Protein AF-A0A0R3WTC8-F1 (afdb_monomer_lite)

Foldseek 3Di:
DVVLLVVLVVCLVVLHADADADEAPDDDPLLVNLSRCQAAVYYYHYYNDCPFPQNVVVVVLQQDADPVRFGQKWFFKKKAKDKDQQKAWQAKFFRWHDPLDDDSRFDPHHAHHGNHRMTTHGMAGPFFDMDIDMDGNDPLVCLQVCLVVFHKMKMKIWMWTQGSVRDIDIDIDMDIDTRHNCVVPVVVVLVPAQLLSVLLNLLSRLLSCVVVDPLVVSLVVLVVVVVVCQVVAWDADPPDPVRTDHPPNCRCNVVLSVQSNVACSRPVPPHDSNRNSNLSNLSSGGDSVLVSCLSPKWKWKAALVLDIDTDHPDPVSQAQRIWIWICNQQKTWIDHHVVRLVCLVVVVCPPSVVSVVVVLVVVVVLPEDSVVVVVVVNVRFRFIFGHDPRHRYDTDRPPPD

Structure (mmCIF, N/CA/C/O backbone):
data_AF-A0A0R3WTC8-F1
#
_entry.id   AF-A0A0R3WTC8-F1
#
loop_
_atom_site.group_PDB
_atom_site.id
_atom_site.type_symbol
_atom_site.label_atom_id
_atom_site.label_alt_id
_atom_site.label_comp_id
_atom_site.label_asym_id
_atom_site.label_entity_id
_atom_site.label_seq_id
_atom_site.pdbx_PDB_ins_code
_atom_site.Cartn_x
_atom_site.Cartn_y
_atom_site.Cartn_z
_atom_site.occupancy
_atom_site.B_iso_or_equiv
_atom_site.auth_seq_id
_atom_site.auth_comp_id
_atom_site.auth_asym_id
_atom_site.auth_atom_id
_atom_site.pdbx_PDB_model_num
ATOM 1 N N . LEU A 1 1 ? -19.852 0.538 -13.402 1.00 83.19 1 LEU A N 1
ATOM 2 C CA . LEU A 1 1 ? -19.563 0.724 -11.956 1.00 83.19 1 LEU A CA 1
ATOM 3 C C . LEU A 1 1 ? -20.650 0.124 -11.053 1.00 83.19 1 LEU A C 1
ATOM 5 O O . LEU A 1 1 ? -20.381 -0.914 -10.466 1.00 83.19 1 LEU A O 1
ATOM 9 N N . GLN A 1 2 ? -21.876 0.669 -11.008 1.00 93.69 2 GLN A N 1
ATOM 10 C CA . GLN A 1 2 ? -22.944 0.213 -10.085 1.00 93.69 2 GLN A CA 1
ATOM 11 C C . GLN A 1 2 ? -23.234 -1.302 -10.114 1.00 93.69 2 GLN A C 1
ATOM 13 O O . GLN A 1 2 ? -23.441 -1.914 -9.070 1.00 93.69 2 GLN A O 1
ATOM 18 N N . HIS A 1 3 ? -23.219 -1.927 -11.297 1.00 97.44 3 HIS A N 1
ATOM 19 C CA . HIS A 1 3 ? -23.458 -3.368 -11.434 1.00 97.44 3 HIS A CA 1
ATOM 20 C C . HIS A 1 3 ? -22.439 -4.218 -10.653 1.00 97.44 3 HIS A C 1
ATOM 22 O O . HIS A 1 3 ? -22.823 -5.037 -9.818 1.00 97.44 3 HIS A O 1
ATOM 28 N N . TYR A 1 4 ? -21.141 -4.004 -10.893 1.00 97.94 4 TYR A N 1
ATOM 29 C CA . TYR A 1 4 ? -20.075 -4.777 -10.252 1.00 97.94 4 TYR A CA 1
ATOM 30 C C . TYR A 1 4 ? -19.918 -4.448 -8.771 1.00 97.94 4 TYR A C 1
ATOM 32 O O . TYR A 1 4 ? -19.619 -5.343 -7.988 1.00 97.94 4 TYR A O 1
ATOM 40 N N . GLU A 1 5 ? -20.190 -3.211 -8.360 1.00 96.81 5 GLU A N 1
ATOM 41 C CA . GLU A 1 5 ? -20.262 -2.855 -6.942 1.00 96.81 5 GLU A CA 1
ATOM 42 C C . GLU A 1 5 ? -21.405 -3.603 -6.232 1.00 96.81 5 GLU A C 1
ATOM 44 O O . GLU A 1 5 ? -21.213 -4.152 -5.146 1.00 96.81 5 GLU A O 1
ATOM 49 N N . GLY A 1 6 ? -22.580 -3.724 -6.860 1.00 98.25 6 GLY A N 1
ATOM 50 C CA . GLY A 1 6 ? -23.684 -4.537 -6.340 1.00 98.25 6 GLY A CA 1
ATOM 51 C C . GLY A 1 6 ? -23.327 -6.025 -6.218 1.00 98.25 6 GLY A C 1
ATOM 52 O O . GLY A 1 6 ? -23.651 -6.665 -5.214 1.00 98.25 6 GLY A O 1
ATOM 53 N N . LEU A 1 7 ? -22.614 -6.581 -7.204 1.00 98.19 7 LEU A N 1
ATOM 54 C CA . LEU A 1 7 ? -22.093 -7.953 -7.137 1.00 98.19 7 LEU A CA 1
ATOM 55 C C . LEU A 1 7 ? -21.037 -8.122 -6.039 1.00 98.19 7 LEU A C 1
ATOM 57 O O . LEU A 1 7 ? -21.096 -9.102 -5.298 1.00 98.19 7 LEU A O 1
ATOM 61 N N . ALA A 1 8 ? -20.123 -7.162 -5.894 1.00 97.94 8 ALA A N 1
ATOM 62 C CA . ALA A 1 8 ? -19.095 -7.166 -4.859 1.00 97.94 8 ALA A CA 1
ATOM 63 C C . ALA A 1 8 ? -19.711 -7.154 -3.459 1.00 97.94 8 ALA A C 1
ATOM 65 O O . ALA A 1 8 ? -19.336 -7.965 -2.619 1.00 97.94 8 ALA A O 1
ATOM 66 N N . ASN A 1 9 ? -20.720 -6.306 -3.229 1.00 97.69 9 ASN A N 1
ATOM 67 C CA . ASN A 1 9 ? -21.485 -6.281 -1.981 1.00 97.69 9 ASN A CA 1
ATOM 68 C C . ASN A 1 9 ? -22.126 -7.643 -1.681 1.00 97.69 9 ASN A C 1
ATOM 70 O O . ASN A 1 9 ? -21.996 -8.156 -0.570 1.00 97.69 9 ASN A O 1
ATOM 74 N N . ARG A 1 10 ? -22.776 -8.265 -2.673 1.00 98.06 10 ARG A N 1
ATOM 75 C CA . ARG A 1 10 ? -23.385 -9.597 -2.521 1.00 98.06 10 ARG A CA 1
ATOM 76 C C . ARG A 1 10 ? -22.349 -10.672 -2.209 1.00 98.06 10 ARG A C 1
ATOM 78 O O . ARG A 1 10 ? -22.571 -11.478 -1.309 1.00 98.06 10 ARG A O 1
ATOM 85 N N . ALA A 1 11 ? -21.237 -10.712 -2.941 1.00 98.12 11 ALA A N 1
ATOM 86 C CA . ALA A 1 11 ? -20.156 -11.657 -2.676 1.00 98.12 11 ALA A CA 1
ATOM 87 C C . ALA A 1 11 ? -19.596 -11.443 -1.267 1.00 98.12 11 ALA A C 1
ATOM 89 O O . ALA A 1 11 ? -19.440 -12.401 -0.509 1.00 98.12 11 ALA A O 1
ATOM 90 N N . ALA A 1 12 ? -19.396 -10.179 -0.882 1.00 97.38 12 ALA A N 1
ATOM 91 C CA . ALA A 1 12 ? -18.791 -9.849 0.387 1.00 97.38 12 ALA A CA 1
ATOM 92 C C . ALA A 1 12 ? -19.675 -10.161 1.597 1.00 97.38 12 ALA A C 1
ATOM 94 O O . ALA A 1 12 ? -19.186 -10.657 2.610 1.00 97.38 12 ALA A O 1
ATOM 95 N N . GLN A 1 13 ? -20.982 -9.930 1.483 1.00 96.25 13 GLN A N 1
ATOM 96 C CA . GLN A 1 13 ? -21.961 -10.302 2.506 1.00 96.25 13 GLN A CA 1
ATOM 97 C C . GLN A 1 13 ? -22.067 -11.819 2.695 1.00 96.25 13 GLN A C 1
ATOM 99 O O . GLN A 1 13 ? -22.284 -12.271 3.816 1.00 96.25 13 GLN A O 1
ATOM 104 N N . ASN A 1 14 ? -21.872 -12.593 1.624 1.00 96.56 14 ASN A N 1
ATOM 105 C CA . ASN A 1 14 ? -21.911 -14.057 1.655 1.00 96.56 14 ASN A CA 1
ATOM 106 C C . ASN A 1 14 ? -20.557 -14.703 2.005 1.00 96.56 14 ASN A C 1
ATOM 108 O O . ASN A 1 14 ? -20.450 -15.925 2.009 1.00 96.56 14 ASN A O 1
ATOM 112 N N . GLY A 1 15 ? -19.516 -13.912 2.295 1.00 95.50 15 GLY A N 1
ATOM 113 C CA . GLY A 1 15 ? -18.187 -14.433 2.634 1.00 95.50 15 GLY A CA 1
ATOM 114 C C . GLY A 1 15 ? -17.455 -15.089 1.458 1.00 95.50 15 GLY A C 1
ATOM 115 O O . GLY A 1 15 ? -16.557 -15.899 1.674 1.00 95.50 15 GLY A O 1
ATOM 116 N N . HIS A 1 16 ? -17.834 -14.763 0.220 1.00 97.88 16 HIS A N 1
ATOM 117 C CA . HIS A 1 16 ? -17.186 -15.270 -0.988 1.00 97.88 16 HIS A CA 1
ATOM 118 C C . HIS A 1 16 ? -16.023 -14.368 -1.413 1.00 97.88 16 HIS A C 1
ATOM 120 O O . HIS A 1 16 ? -16.036 -13.159 -1.168 1.00 97.88 16 HIS A O 1
ATOM 126 N N . VAL A 1 17 ? -15.041 -14.972 -2.083 1.00 98.25 17 VAL A N 1
ATOM 127 C CA . VAL A 1 17 ? -13.886 -14.298 -2.691 1.00 98.25 17 VAL A CA 1
ATOM 128 C C . VAL A 1 17 ? -14.050 -14.292 -4.203 1.00 98.25 17 VAL A C 1
ATOM 130 O O . VAL A 1 17 ? -14.487 -15.290 -4.775 1.00 98.25 17 VAL A O 1
ATOM 133 N N . VAL A 1 18 ? -13.722 -13.171 -4.844 1.00 98.31 18 VAL A N 1
ATOM 134 C CA . VAL A 1 18 ? -13.701 -13.041 -6.301 1.00 98.31 18 VAL A CA 1
ATOM 135 C C . VAL A 1 18 ? -12.310 -12.606 -6.738 1.00 98.31 18 VAL A C 1
ATOM 137 O O . VAL A 1 18 ? -11.898 -11.487 -6.449 1.00 98.31 18 VAL A O 1
ATOM 140 N N . ASP A 1 19 ? -11.611 -13.485 -7.449 1.00 98.00 19 ASP A N 1
ATOM 141 C CA . ASP A 1 19 ? -10.334 -13.192 -8.101 1.00 98.00 19 ASP A CA 1
ATOM 142 C C . ASP A 1 19 ? -10.566 -12.805 -9.569 1.00 98.00 19 ASP A C 1
ATOM 144 O O . ASP A 1 19 ? -11.469 -13.333 -10.224 1.00 98.00 19 ASP A O 1
ATOM 148 N N . ILE A 1 20 ? -9.743 -11.902 -10.103 1.00 97.94 20 ILE A N 1
ATOM 149 C CA . ILE A 1 20 ? -9.784 -11.489 -11.509 1.00 97.94 20 ILE A CA 1
ATOM 150 C C . ILE A 1 20 ? -8.399 -11.664 -12.124 1.00 97.94 20 ILE A C 1
ATOM 152 O O . ILE A 1 20 ? -7.455 -10.941 -11.804 1.00 97.94 20 ILE A O 1
ATOM 156 N N . PHE A 1 21 ? -8.308 -12.601 -13.061 1.00 97.12 21 PHE A N 1
ATOM 157 C CA . PHE A 1 21 ? -7.148 -12.795 -13.919 1.00 97.12 21 PHE A CA 1
ATOM 158 C C . PHE A 1 21 ? -7.503 -12.290 -15.314 1.00 97.12 21 PHE A C 1
ATOM 160 O O . PHE A 1 21 ? -8.244 -12.945 -16.045 1.00 97.12 21 PHE A O 1
ATOM 167 N N . SER A 1 22 ? -7.015 -11.102 -15.656 1.00 95.50 22 SER A N 1
ATOM 168 C CA . SER A 1 22 ? -7.275 -10.460 -16.937 1.00 95.50 22 SER A CA 1
ATOM 169 C C . SER A 1 22 ? -6.097 -10.645 -17.888 1.00 95.50 22 SER A C 1
ATOM 171 O O . SER A 1 22 ? -4.947 -10.376 -17.528 1.00 95.50 22 SER A O 1
ATOM 173 N N . SER A 1 23 ? -6.399 -11.125 -19.096 1.00 94.75 23 SER A N 1
ATOM 174 C CA . SER A 1 23 ? -5.435 -11.288 -20.178 1.00 94.75 23 SER A CA 1
ATOM 175 C C . SER A 1 23 ? -5.973 -10.713 -21.475 1.00 94.75 23 SER A C 1
ATOM 177 O O . SER A 1 23 ? -6.845 -11.316 -22.101 1.00 94.75 23 SER A O 1
ATOM 179 N N . HIS A 1 24 ? -5.430 -9.576 -21.891 1.00 95.00 24 HIS A N 1
ATOM 180 C CA . HIS A 1 24 ? -5.731 -8.958 -23.176 1.00 95.00 24 HIS A CA 1
ATOM 181 C C . HIS A 1 24 ? -4.676 -7.887 -23.490 1.00 95.00 24 HIS A C 1
ATOM 183 O O . HIS A 1 24 ? -4.065 -7.342 -22.579 1.00 95.00 24 HIS A O 1
ATOM 189 N N . LEU A 1 25 ? -4.487 -7.552 -24.770 1.00 92.12 25 LEU A N 1
ATOM 190 C CA . LEU A 1 25 ? -3.580 -6.471 -25.202 1.00 92.12 25 LEU A CA 1
ATOM 191 C C . LEU A 1 25 ? -4.158 -5.060 -24.984 1.00 92.12 25 LEU A C 1
ATOM 193 O O . LEU A 1 25 ? -3.502 -4.066 -25.269 1.00 92.12 25 LEU A O 1
ATOM 197 N N . ASP A 1 26 ? -5.406 -4.987 -24.538 1.00 95.12 26 ASP A N 1
ATOM 198 C CA . ASP A 1 26 ? -6.164 -3.757 -24.321 1.00 95.12 26 ASP A CA 1
ATOM 199 C C . ASP A 1 26 ? -6.975 -3.924 -23.030 1.00 95.12 26 ASP A C 1
ATOM 201 O O . ASP A 1 26 ? -6.981 -4.998 -22.424 1.00 95.12 26 ASP A O 1
ATOM 205 N N . GLN A 1 27 ? -7.674 -2.880 -22.608 1.00 95.75 27 GLN A N 1
ATOM 206 C CA . GLN A 1 27 ? -8.468 -2.874 -21.389 1.00 95.75 27 GLN A CA 1
ATOM 207 C C . GLN A 1 27 ? -9.588 -3.918 -21.417 1.00 95.75 27 GLN A C 1
ATOM 209 O O . GLN A 1 27 ? -10.195 -4.219 -22.443 1.00 95.75 27 GLN A O 1
ATOM 214 N N . THR A 1 28 ? -9.892 -4.436 -20.233 1.00 96.94 28 THR A N 1
ATOM 215 C CA . THR A 1 28 ? -10.891 -5.491 -20.004 1.00 96.94 28 THR A CA 1
ATOM 216 C C . THR A 1 28 ? -11.995 -5.066 -19.040 1.00 96.94 28 THR A C 1
ATOM 218 O O . THR A 1 28 ? -12.927 -5.831 -18.796 1.00 96.94 28 THR A O 1
ATOM 221 N N . GLY A 1 29 ? -11.902 -3.853 -18.491 1.00 97.00 29 GLY A N 1
ATOM 222 C CA . GLY A 1 29 ? -12.840 -3.311 -17.513 1.00 97.00 29 GLY A CA 1
ATOM 223 C C . GLY A 1 29 ? -12.467 -3.649 -16.069 1.00 97.00 29 GLY A C 1
ATOM 224 O O . GLY A 1 29 ? -13.346 -3.772 -15.210 1.00 97.00 29 GLY A O 1
ATOM 225 N N . LEU A 1 30 ? -11.171 -3.822 -15.770 1.00 97.38 30 LEU A N 1
ATOM 226 C CA . LEU A 1 30 ? -10.678 -3.919 -14.389 1.00 97.38 30 LEU A CA 1
ATOM 227 C C . LEU A 1 30 ? -11.084 -2.698 -13.571 1.00 97.38 30 LEU A C 1
ATOM 229 O O . LEU A 1 30 ? -11.399 -2.841 -12.388 1.00 97.38 30 LEU A O 1
ATOM 233 N N . HIS A 1 31 ? -11.130 -1.518 -14.193 1.00 96.19 31 HIS A N 1
ATOM 234 C CA . HIS A 1 31 ? -11.620 -0.314 -13.550 1.00 96.19 31 HIS A CA 1
ATOM 235 C C . HIS A 1 31 ? -13.028 -0.532 -12.995 1.00 96.19 31 HIS A C 1
ATOM 237 O O . HIS A 1 31 ? -13.251 -0.338 -11.800 1.00 96.19 31 HIS A O 1
ATOM 243 N N . GLU A 1 32 ? -13.980 -0.983 -13.806 1.00 96.94 32 GLU A N 1
ATOM 244 C CA . GLU A 1 32 ? -15.356 -1.210 -13.377 1.00 96.94 32 GLU A CA 1
ATOM 245 C C . GLU A 1 32 ? -15.488 -2.378 -12.399 1.00 96.94 32 GLU A C 1
ATOM 247 O O . GLU A 1 32 ? -16.328 -2.317 -11.497 1.00 96.94 32 GLU A O 1
ATOM 252 N N . MET A 1 33 ? -14.670 -3.419 -12.571 1.00 98.00 33 MET A N 1
ATOM 253 C CA . MET A 1 33 ? -14.724 -4.657 -11.792 1.00 98.00 33 MET A CA 1
ATOM 254 C C . MET A 1 33 ? -13.948 -4.607 -10.469 1.00 98.00 33 MET A C 1
ATOM 256 O O . MET A 1 33 ? -14.137 -5.490 -9.634 1.00 98.00 33 MET A O 1
ATOM 260 N N . ARG A 1 34 ? -13.117 -3.582 -10.228 1.00 96.25 34 ARG A N 1
ATOM 261 C CA . ARG A 1 34 ? -12.210 -3.485 -9.063 1.00 96.25 34 ARG A CA 1
ATOM 262 C C . ARG A 1 34 ? -12.868 -3.739 -7.706 1.00 96.25 34 ARG A C 1
ATOM 264 O O . ARG A 1 34 ? -12.225 -4.257 -6.799 1.00 96.25 34 ARG A O 1
ATOM 271 N N . TYR A 1 35 ? -14.147 -3.396 -7.553 1.00 96.69 35 TYR A N 1
ATOM 272 C CA . TYR A 1 35 ? -14.888 -3.616 -6.310 1.00 96.69 35 TYR A CA 1
ATOM 273 C C . TYR A 1 35 ? -14.962 -5.096 -5.932 1.00 96.69 35 TYR A C 1
ATOM 275 O O . TYR A 1 35 ? -14.899 -5.408 -4.746 1.00 96.69 35 TYR A O 1
ATOM 283 N N . LEU A 1 36 ? -15.046 -5.994 -6.922 1.00 98.12 36 LEU A N 1
ATOM 284 C CA . LEU A 1 36 ? -15.106 -7.440 -6.710 1.00 98.12 36 LEU A CA 1
ATOM 285 C C . LEU A 1 36 ? -13.900 -7.915 -5.900 1.00 98.12 36 LEU A C 1
ATOM 287 O O . LEU A 1 36 ? -14.083 -8.506 -4.845 1.00 98.12 36 LEU A O 1
ATOM 291 N N . VAL A 1 37 ? -12.686 -7.571 -6.335 1.00 97.06 37 VAL A N 1
ATOM 292 C CA . VAL A 1 37 ? -11.455 -7.949 -5.627 1.00 97.06 37 VAL A CA 1
ATOM 293 C C . VAL A 1 37 ? -11.270 -7.137 -4.344 1.00 97.06 37 VAL A C 1
ATOM 295 O O . VAL A 1 37 ? -10.959 -7.706 -3.299 1.00 97.06 37 VAL A O 1
ATOM 298 N N . ASN A 1 38 ? -11.524 -5.822 -4.386 1.00 96.06 38 ASN A N 1
ATOM 299 C CA . ASN A 1 38 ? -11.244 -4.914 -3.273 1.00 96.06 38 ASN A CA 1
ATOM 300 C C . ASN A 1 38 ? -12.107 -5.220 -2.046 1.00 96.06 38 ASN A C 1
ATOM 302 O O . ASN A 1 38 ? -11.597 -5.167 -0.927 1.00 96.06 38 ASN A O 1
ATOM 306 N N . TYR A 1 39 ? -13.386 -5.554 -2.231 1.00 97.00 39 TYR A N 1
ATOM 307 C CA . TYR A 1 39 ? -14.291 -5.841 -1.114 1.00 97.00 39 TYR A CA 1
ATOM 308 C C . TYR A 1 39 ? -14.126 -7.260 -0.584 1.00 97.00 39 TYR A C 1
ATOM 310 O O . TYR A 1 39 ? -14.402 -7.508 0.588 1.00 97.00 39 TYR A O 1
ATOM 318 N N . THR A 1 40 ? -13.686 -8.200 -1.422 1.00 97.62 40 THR A N 1
ATOM 319 C CA . THR A 1 40 ? -13.594 -9.602 -1.012 1.00 97.62 40 THR A CA 1
ATOM 320 C C . THR A 1 40 ? -12.193 -10.058 -0.631 1.00 97.62 40 THR A C 1
ATOM 322 O O . THR A 1 40 ? -12.060 -11.189 -0.181 1.00 97.62 40 THR A O 1
ATOM 325 N N . GLY A 1 41 ? -11.151 -9.242 -0.804 1.00 96.12 41 GLY A N 1
ATOM 326 C CA . GLY A 1 41 ? -9.770 -9.692 -0.584 1.00 96.12 41 GLY A CA 1
ATOM 327 C C . GLY A 1 41 ? -9.257 -10.619 -1.685 1.00 96.12 41 GLY A C 1
ATOM 328 O O . GLY A 1 41 ? -8.398 -11.460 -1.427 1.00 96.12 41 GLY A O 1
ATOM 329 N N . GLY A 1 42 ? -9.828 -10.508 -2.888 1.00 96.00 42 GLY A N 1
ATOM 330 C CA . GLY A 1 42 ? -9.414 -11.295 -4.047 1.00 96.00 42 GLY A CA 1
ATOM 331 C C . GLY A 1 42 ? -8.146 -10.749 -4.699 1.00 96.00 42 GLY A C 1
ATOM 332 O O . GLY A 1 42 ? -7.733 -9.618 -4.449 1.00 96.00 42 GLY A O 1
ATOM 333 N N . SER A 1 43 ? -7.531 -11.558 -5.551 1.00 94.31 43 SER A N 1
ATOM 334 C CA . SER A 1 43 ? -6.376 -11.195 -6.362 1.00 94.31 43 SER A CA 1
ATOM 335 C C . SER A 1 43 ? -6.812 -10.528 -7.665 1.00 94.31 43 SER A C 1
ATOM 337 O O . SER A 1 43 ? -7.698 -11.028 -8.356 1.00 94.31 43 SER A O 1
ATOM 339 N N . MET A 1 44 ? -6.142 -9.440 -8.044 1.00 95.62 44 MET A N 1
ATOM 340 C CA . MET A 1 44 ? -6.202 -8.877 -9.392 1.00 95.62 44 MET A CA 1
ATOM 341 C C . MET A 1 44 ? -4.875 -9.124 -10.107 1.00 95.62 44 MET A C 1
ATOM 343 O O . MET A 1 44 ? -3.808 -8.802 -9.588 1.00 95.62 44 MET A O 1
ATOM 347 N N . THR A 1 45 ? -4.920 -9.694 -11.305 1.00 92.75 45 THR A N 1
ATOM 348 C CA . THR A 1 45 ? -3.751 -9.864 -12.175 1.00 92.75 45 THR A CA 1
ATOM 349 C C . THR A 1 45 ? -4.088 -9.353 -13.563 1.00 92.75 45 THR A C 1
ATOM 351 O O . THR A 1 45 ? -5.148 -9.672 -14.096 1.00 92.75 45 THR A O 1
ATOM 354 N N . MET A 1 46 ? -3.174 -8.578 -14.135 1.00 92.88 46 MET A N 1
ATOM 355 C CA . MET A 1 46 ? -3.265 -8.029 -15.482 1.00 92.88 46 MET A CA 1
ATOM 356 C C . MET A 1 46 ? -2.052 -8.509 -16.279 1.00 92.88 46 MET A C 1
ATOM 358 O O . MET A 1 46 ? -0.929 -8.473 -15.772 1.00 92.88 46 MET A O 1
ATOM 362 N N . CYS A 1 47 ? -2.278 -9.014 -17.488 1.00 91.69 47 CYS A N 1
ATOM 363 C CA . CYS A 1 47 ? -1.226 -9.490 -18.381 1.00 91.69 47 CYS A CA 1
ATOM 364 C C . CYS A 1 47 ? -1.678 -9.430 -19.846 1.00 91.69 47 CYS A C 1
ATOM 366 O O . CYS A 1 47 ? -2.868 -9.360 -20.130 1.00 91.69 47 CYS A O 1
ATOM 368 N N . ASP A 1 48 ? -0.735 -9.519 -20.780 1.00 90.69 48 ASP A N 1
ATOM 369 C CA . ASP A 1 48 ? -1.060 -9.500 -22.213 1.00 90.69 48 ASP A CA 1
ATOM 370 C C . ASP A 1 48 ? -1.585 -10.859 -22.702 1.00 90.69 48 ASP A C 1
ATOM 372 O O . ASP A 1 48 ? -2.455 -10.952 -23.567 1.00 90.69 48 ASP A O 1
ATOM 376 N N . SER A 1 49 ? -1.045 -11.943 -22.137 1.00 92.38 49 SER A N 1
ATOM 377 C CA . SER A 1 49 ? -1.351 -13.320 -22.524 1.00 92.38 49 SER A CA 1
ATOM 378 C C . SER A 1 49 ? -1.261 -14.273 -21.333 1.00 92.38 49 SER A C 1
ATOM 380 O O . SER A 1 49 ? -0.254 -14.288 -20.618 1.00 92.38 49 SER A O 1
ATOM 382 N N . PHE A 1 50 ? -2.243 -15.164 -21.185 1.00 93.50 50 PHE A N 1
ATOM 383 C CA . PHE A 1 50 ? -2.177 -16.288 -20.244 1.00 93.50 50 PHE A CA 1
ATOM 384 C C . PHE A 1 50 ? -1.056 -17.285 -20.573 1.00 93.50 50 PHE A C 1
ATOM 386 O O . PHE A 1 50 ? -0.618 -18.028 -19.700 1.00 93.50 50 PHE A O 1
ATOM 393 N N . ALA A 1 51 ? -0.555 -17.299 -21.812 1.00 92.81 51 ALA A N 1
ATOM 394 C CA . ALA A 1 51 ? 0.603 -18.111 -22.181 1.00 92.81 51 ALA A CA 1
ATOM 395 C C . ALA A 1 51 ? 1.940 -17.477 -21.750 1.00 92.81 51 ALA A C 1
ATOM 397 O O . ALA A 1 51 ? 2.990 -18.101 -21.892 1.00 92.81 51 ALA A O 1
ATOM 398 N N . SER A 1 52 ? 1.929 -16.240 -21.239 1.00 87.06 52 SER A N 1
ATOM 399 C CA . SER A 1 52 ? 3.145 -15.567 -20.789 1.00 87.06 52 SER A CA 1
ATOM 400 C C . SER A 1 52 ? 3.722 -16.214 -19.527 1.00 87.06 52 SER A C 1
ATOM 402 O O . SER A 1 52 ? 2.996 -16.631 -18.621 1.00 87.06 52 SER A O 1
ATOM 404 N N . ASN A 1 53 ? 5.054 -16.218 -19.421 1.00 85.69 53 ASN A N 1
ATOM 405 C CA . ASN A 1 53 ? 5.745 -16.669 -18.209 1.00 85.69 53 ASN A CA 1
ATOM 406 C C . ASN A 1 53 ? 5.321 -15.868 -16.972 1.00 85.69 53 ASN A C 1
ATOM 408 O O . ASN A 1 53 ? 5.210 -16.441 -15.890 1.00 85.69 53 ASN A O 1
ATOM 412 N N . LEU A 1 54 ? 5.037 -14.572 -17.141 1.00 80.88 54 LEU A N 1
ATOM 413 C CA . LEU A 1 54 ? 4.508 -13.721 -16.079 1.00 80.88 54 LEU A CA 1
ATOM 414 C C . LEU A 1 54 ? 3.237 -14.310 -15.486 1.00 80.88 54 LEU A C 1
ATOM 416 O O . LEU A 1 54 ? 3.185 -14.532 -14.279 1.00 80.88 54 LEU A O 1
ATOM 420 N N . PHE A 1 55 ? 2.229 -14.583 -16.315 1.00 88.31 55 PHE A N 1
ATOM 421 C CA . PHE A 1 55 ? 0.965 -15.106 -15.817 1.00 88.31 55 PHE A CA 1
ATOM 422 C C . PHE A 1 55 ? 1.142 -16.480 -15.172 1.00 88.31 55 PHE A C 1
ATOM 424 O O . PHE A 1 55 ? 0.721 -16.679 -14.033 1.00 88.31 55 PHE A O 1
ATOM 431 N N . ILE A 1 56 ? 1.811 -17.406 -15.867 1.00 90.75 56 ILE A N 1
ATOM 432 C CA . ILE A 1 56 ? 1.985 -18.789 -15.405 1.00 90.75 56 ILE A CA 1
ATOM 433 C C . ILE A 1 56 ? 2.635 -18.814 -14.019 1.00 90.75 56 ILE A C 1
ATOM 435 O O . ILE A 1 56 ? 2.148 -19.488 -13.111 1.00 90.75 56 ILE A O 1
ATOM 439 N N . GLN A 1 57 ? 3.704 -18.046 -13.826 1.00 87.69 57 GLN A N 1
ATOM 440 C CA . GLN A 1 57 ? 4.398 -18.005 -12.545 1.00 87.69 57 GLN A CA 1
ATOM 441 C C . GLN A 1 57 ? 3.608 -17.249 -11.479 1.00 87.69 57 GLN A C 1
ATOM 443 O O . GLN A 1 57 ? 3.520 -17.723 -10.348 1.00 87.69 57 GLN A O 1
ATOM 448 N N . SER A 1 58 ? 2.967 -16.129 -11.824 1.00 86.00 58 SER A N 1
ATOM 449 C CA . SER A 1 58 ? 2.073 -15.414 -10.899 1.00 86.00 58 SER A CA 1
ATOM 450 C C . SER A 1 58 ? 0.996 -16.343 -10.351 1.00 86.00 58 SER A C 1
ATOM 452 O O . SER A 1 58 ? 0.753 -16.384 -9.145 1.00 86.00 58 SER A O 1
ATOM 454 N N . PHE A 1 59 ? 0.393 -17.138 -11.234 1.00 90.88 59 PHE A N 1
ATOM 455 C CA . PHE A 1 59 ? -0.659 -18.081 -10.892 1.00 90.88 59 PHE A CA 1
ATOM 456 C C . PHE A 1 59 ? -0.140 -19.254 -10.045 1.00 90.88 59 PHE A C 1
ATOM 458 O O . PHE A 1 59 ? -0.781 -19.659 -9.076 1.00 90.88 59 PHE A O 1
ATOM 465 N N . GLN A 1 60 ? 1.064 -19.761 -10.327 1.00 91.31 60 GLN A N 1
ATOM 466 C CA . GLN A 1 60 ? 1.719 -20.753 -9.465 1.00 91.31 60 GLN A CA 1
ATOM 467 C C . GLN A 1 60 ? 1.976 -20.214 -8.054 1.00 91.31 60 GLN A C 1
ATOM 469 O O . GLN A 1 60 ? 1.831 -20.947 -7.074 1.00 91.31 60 GLN A O 1
ATOM 474 N N . ILE A 1 61 ? 2.350 -18.939 -7.931 1.00 87.88 61 ILE A N 1
ATOM 475 C CA . ILE A 1 61 ? 2.593 -18.328 -6.624 1.00 87.88 61 ILE A CA 1
ATOM 476 C C . ILE A 1 61 ? 1.290 -18.043 -5.891 1.00 87.88 61 ILE A C 1
ATOM 478 O O . ILE A 1 61 ? 1.222 -18.263 -4.682 1.00 87.88 61 ILE A O 1
ATOM 482 N N . PHE A 1 62 ? 0.251 -17.627 -6.612 1.00 91.31 62 PHE A N 1
ATOM 483 C CA . PHE A 1 62 ? -1.099 -17.558 -6.071 1.00 91.31 62 PHE A CA 1
ATOM 484 C C . PHE A 1 62 ? -1.481 -18.900 -5.422 1.00 91.31 62 PHE A C 1
ATOM 486 O O . PHE A 1 62 ? -1.891 -18.921 -4.269 1.00 91.31 62 PHE A O 1
ATOM 493 N N . LEU A 1 63 ? -1.195 -20.033 -6.073 1.00 94.62 63 LEU A N 1
ATOM 494 C CA . LEU A 1 63 ? -1.444 -21.385 -5.548 1.00 94.62 63 LEU A CA 1
ATOM 495 C C . LEU A 1 63 ? -0.351 -21.936 -4.607 1.00 94.62 63 LEU A C 1
ATOM 497 O O . LEU A 1 63 ? -0.316 -23.142 -4.331 1.00 94.62 63 LEU A O 1
ATOM 501 N N . ARG A 1 64 ? 0.557 -21.097 -4.097 1.00 93.12 64 ARG A N 1
ATOM 502 C CA . ARG A 1 64 ? 1.679 -21.556 -3.269 1.00 93.12 64 ARG A CA 1
ATOM 503 C C . ARG A 1 64 ? 1.185 -22.164 -1.956 1.00 93.12 64 ARG A C 1
ATOM 505 O O . ARG A 1 64 ? 0.325 -21.619 -1.260 1.00 93.12 64 ARG A O 1
ATOM 512 N N . LYS A 1 65 ? 1.802 -23.285 -1.591 1.00 95.81 65 LYS A N 1
ATOM 513 C CA . LYS A 1 65 ? 1.535 -24.005 -0.346 1.00 95.81 65 LYS A CA 1
ATOM 514 C C . LYS A 1 65 ? 2.542 -23.658 0.754 1.00 95.81 65 LYS A C 1
ATOM 516 O O . LYS A 1 65 ? 3.643 -23.172 0.484 1.00 95.81 65 LYS A O 1
ATOM 521 N N . ASP A 1 66 ? 2.137 -23.842 2.003 1.00 93.44 66 ASP A N 1
ATOM 522 C CA . ASP A 1 66 ? 3.003 -23.799 3.176 1.00 93.44 66 ASP A CA 1
ATOM 523 C C . ASP A 1 66 ? 3.813 -25.098 3.329 1.00 93.44 66 ASP A C 1
ATOM 525 O O . ASP A 1 66 ? 3.701 -26.028 2.529 1.00 93.44 66 ASP A O 1
ATOM 529 N N . ALA A 1 67 ? 4.657 -25.151 4.363 1.00 94.94 67 ALA A N 1
ATOM 530 C CA . ALA A 1 67 ? 5.482 -26.322 4.657 1.00 94.94 67 ALA A CA 1
ATOM 531 C C . ALA A 1 67 ? 4.653 -27.575 4.999 1.00 94.94 67 ALA A C 1
ATOM 533 O O . ALA A 1 67 ? 5.172 -28.684 4.921 1.00 94.94 67 ALA A O 1
ATOM 534 N N . GLN A 1 68 ? 3.376 -27.413 5.364 1.00 95.12 68 GLN A N 1
ATOM 535 C CA . GLN A 1 68 ? 2.447 -28.509 5.635 1.00 95.12 68 GLN A CA 1
ATOM 536 C C . GLN A 1 68 ? 1.589 -28.885 4.413 1.00 95.12 68 GLN A C 1
ATOM 538 O O . GLN A 1 68 ? 0.715 -29.741 4.526 1.00 95.12 68 GLN A O 1
ATOM 543 N N . GLY A 1 69 ? 1.815 -28.271 3.247 1.00 96.75 69 GLY A N 1
ATOM 544 C CA . GLY A 1 69 ? 1.096 -28.578 2.012 1.00 96.75 69 GLY A CA 1
ATOM 545 C C . GLY A 1 69 ? -0.283 -27.918 1.873 1.00 96.75 69 GLY A C 1
ATOM 546 O O . GLY A 1 69 ? -1.006 -28.247 0.927 1.00 96.75 69 GLY A O 1
ATOM 547 N N . HIS A 1 70 ? -0.652 -26.977 2.747 1.00 97.56 70 HIS A N 1
ATOM 548 C CA . HIS A 1 70 ? -1.895 -26.204 2.626 1.00 97.56 70 HIS A CA 1
ATOM 549 C C . HIS A 1 70 ? -1.658 -24.913 1.847 1.00 97.56 70 HIS A C 1
ATOM 551 O O . HIS A 1 70 ? -0.571 -24.349 1.897 1.00 97.56 70 HIS A O 1
ATOM 557 N N . PHE A 1 71 ? -2.664 -24.412 1.129 1.00 97.25 71 PHE A N 1
ATOM 558 C CA . PHE A 1 71 ? -2.545 -23.124 0.441 1.00 97.25 71 PHE A CA 1
ATOM 559 C C . PHE A 1 71 ? -2.291 -21.982 1.430 1.00 97.25 71 PHE A C 1
ATOM 561 O O . PHE A 1 71 ? -2.874 -21.950 2.514 1.00 97.25 71 PHE A O 1
ATOM 568 N N . LYS A 1 72 ? -1.462 -21.006 1.040 1.00 96.12 72 LYS A N 1
ATOM 569 C CA . LYS A 1 72 ? -1.187 -19.795 1.833 1.00 96.12 72 LYS A CA 1
ATOM 570 C C . LYS A 1 72 ? -2.327 -18.773 1.738 1.00 96.12 72 LYS A C 1
ATOM 572 O O . LYS A 1 72 ? -2.112 -17.611 1.405 1.00 96.12 72 LYS A O 1
ATOM 577 N N . MET A 1 73 ? -3.538 -19.226 2.040 1.00 95.88 73 MET A N 1
ATOM 578 C CA . MET A 1 73 ? -4.775 -18.455 1.973 1.00 95.88 73 MET A CA 1
ATOM 579 C C . MET A 1 73 ? -5.609 -18.694 3.234 1.00 95.88 73 MET A C 1
ATOM 581 O O . MET A 1 73 ? -5.624 -19.789 3.805 1.00 95.88 73 MET A O 1
ATOM 585 N N . GLY A 1 74 ? -6.307 -17.653 3.665 1.00 97.25 74 GLY A N 1
ATOM 586 C CA . GLY A 1 74 ? -7.346 -17.689 4.680 1.00 97.25 74 GLY A CA 1
ATOM 587 C C . GLY A 1 74 ? -8.660 -17.193 4.092 1.00 97.25 74 GLY A C 1
ATOM 588 O O . GLY A 1 74 ? -8.667 -16.335 3.211 1.00 97.25 74 GLY A O 1
ATOM 589 N N . PHE A 1 75 ? -9.760 -17.740 4.595 1.00 98.19 75 PHE A N 1
ATOM 590 C CA . PHE A 1 75 ? -11.103 -17.478 4.097 1.00 98.19 75 PHE A CA 1
ATOM 591 C C . PHE A 1 75 ? -12.043 -17.045 5.215 1.00 98.19 75 PHE A C 1
ATOM 593 O O . PHE A 1 75 ? -11.797 -17.344 6.386 1.00 98.19 75 PHE A O 1
ATOM 600 N N . ASN A 1 76 ? -13.142 -16.383 4.846 1.00 96.94 76 ASN A N 1
ATOM 601 C CA . ASN A 1 76 ? -14.206 -15.953 5.757 1.00 96.94 76 ASN A CA 1
ATOM 602 C C . ASN A 1 76 ? -13.648 -15.269 7.019 1.00 96.94 76 ASN A C 1
ATOM 604 O O . ASN A 1 76 ? -13.981 -15.619 8.155 1.00 96.94 76 ASN A O 1
ATOM 608 N N . GLY A 1 77 ? -12.696 -14.363 6.802 1.00 97.44 77 GLY A N 1
ATOM 609 C CA . GLY A 1 77 ? -12.013 -13.650 7.859 1.00 97.44 77 GLY A CA 1
ATOM 610 C C . GLY A 1 77 ? -12.873 -12.537 8.449 1.00 97.44 77 GLY A C 1
ATOM 611 O O . GLY A 1 77 ? -13.649 -11.883 7.753 1.00 97.44 77 GLY A O 1
ATOM 612 N N . GLN A 1 78 ? -12.687 -12.269 9.733 1.00 97.94 78 GLN A N 1
ATOM 613 C CA . GLN A 1 78 ? -13.249 -11.124 10.433 1.00 97.94 78 GLN A CA 1
ATOM 614 C C . GLN A 1 78 ? -12.178 -10.531 11.341 1.00 97.94 78 GLN A C 1
ATOM 616 O O . GLN A 1 78 ? -11.643 -11.223 12.207 1.00 97.94 78 GLN A O 1
ATOM 621 N N . LEU A 1 79 ? -11.876 -9.252 11.141 1.00 98.50 79 LEU A N 1
ATOM 622 C CA . LEU A 1 79 ? -10.988 -8.468 11.986 1.00 98.50 79 LEU A CA 1
ATOM 623 C C . LEU A 1 79 ? -11.826 -7.594 12.916 1.00 98.50 79 LEU A C 1
ATOM 625 O O . LEU A 1 79 ? -12.558 -6.730 12.444 1.00 98.50 79 LEU A O 1
ATOM 629 N N . GLU A 1 80 ? -11.672 -7.784 14.221 1.00 98.62 80 GLU A N 1
ATOM 630 C CA . GLU A 1 80 ? -12.162 -6.878 15.257 1.00 98.62 80 GLU A CA 1
ATOM 631 C C . GLU A 1 80 ? -10.982 -6.116 15.872 1.00 98.62 80 GLU A C 1
ATOM 633 O O . GLU A 1 80 ? -9.973 -6.712 16.262 1.00 98.62 80 GLU A O 1
ATOM 638 N N . VAL A 1 81 ? -11.123 -4.795 15.978 1.00 98.56 81 VAL A N 1
ATOM 639 C CA . VAL A 1 81 ? -10.145 -3.913 16.618 1.00 98.56 81 VAL A CA 1
ATOM 640 C C . VAL A 1 81 ? -10.712 -3.401 17.932 1.00 98.56 81 VAL A C 1
ATOM 642 O O . VAL A 1 81 ? -11.726 -2.704 17.956 1.00 98.56 81 VAL A O 1
ATOM 645 N N . LYS A 1 82 ? -10.026 -3.741 19.023 1.00 98.38 82 LYS A N 1
ATOM 646 C CA . LYS A 1 82 ? -10.338 -3.302 20.385 1.00 98.38 82 LYS A CA 1
ATOM 647 C C . LYS A 1 82 ? -9.293 -2.305 20.845 1.00 98.38 82 LYS A C 1
ATOM 649 O O . LYS A 1 82 ? -8.106 -2.470 20.570 1.00 98.38 82 LYS A O 1
ATOM 654 N N . THR A 1 83 ? -9.729 -1.287 21.565 1.00 97.38 83 THR A N 1
ATOM 655 C CA . THR A 1 83 ? -8.888 -0.172 22.000 1.00 97.38 83 THR A CA 1
ATOM 656 C C . THR A 1 83 ? -9.163 0.184 23.456 1.00 97.38 83 THR A C 1
ATOM 658 O O . THR A 1 83 ? -10.255 -0.074 23.969 1.00 97.38 83 THR A O 1
ATOM 661 N N . SER A 1 84 ? -8.186 0.808 24.122 1.00 94.19 84 SER A N 1
ATOM 662 C CA . SER A 1 84 ? -8.437 1.541 25.372 1.00 94.19 84 SER A CA 1
ATOM 663 C C . SER A 1 84 ? -9.535 2.596 25.182 1.00 94.19 84 SER A C 1
ATOM 665 O O . SER A 1 84 ? -9.802 3.036 24.064 1.00 94.19 84 SER A O 1
ATOM 667 N N . ARG A 1 85 ? -10.167 3.044 26.273 1.00 90.31 85 ARG A N 1
ATOM 668 C CA . ARG A 1 85 ? -11.306 3.978 26.225 1.00 90.31 85 ARG A CA 1
ATOM 669 C C . ARG A 1 85 ? -10.976 5.283 25.494 1.00 90.31 85 ARG A C 1
ATOM 671 O O . ARG A 1 85 ? -11.867 5.841 24.856 1.00 90.31 85 ARG A O 1
ATOM 678 N N . GLU A 1 86 ? -9.732 5.731 25.598 1.00 89.69 86 GLU A N 1
ATOM 679 C CA . GLU A 1 86 ? -9.238 7.040 25.162 1.00 89.69 86 GLU A CA 1
ATOM 680 C C . GLU A 1 86 ? -8.747 7.056 23.711 1.00 89.69 86 GLU A C 1
ATOM 682 O O . GLU A 1 86 ? -8.374 8.106 23.188 1.00 89.69 86 GLU A O 1
ATOM 687 N N . LEU A 1 87 ? -8.768 5.892 23.060 1.00 93.25 87 LEU A N 1
ATOM 688 C CA . LEU A 1 87 ? -8.448 5.715 21.655 1.00 93.25 87 LEU A CA 1
ATOM 689 C C . LEU A 1 87 ? -9.655 5.090 20.953 1.00 93.25 87 LEU A C 1
ATOM 691 O O . LEU A 1 87 ? -10.206 4.090 21.417 1.00 93.25 87 LEU A O 1
ATOM 695 N N . LYS A 1 88 ? -10.060 5.648 19.819 1.00 96.50 88 LYS A N 1
ATOM 696 C CA . LYS A 1 88 ? -11.120 5.084 18.978 1.00 96.50 88 LYS A CA 1
ATOM 697 C C . LYS A 1 88 ? -10.617 4.844 17.574 1.00 96.50 88 LYS A C 1
ATOM 699 O O . LYS A 1 88 ? -9.600 5.381 17.152 1.00 96.50 88 LYS A O 1
ATOM 704 N N . VAL A 1 89 ? -11.339 3.993 16.871 1.00 97.88 89 VAL A N 1
ATOM 705 C CA . VAL A 1 89 ? -11.072 3.590 15.500 1.00 97.88 89 VAL A CA 1
ATOM 706 C C . VAL A 1 89 ? -11.854 4.505 14.565 1.00 97.88 89 VAL A C 1
ATOM 708 O O . VAL A 1 89 ? -13.084 4.473 14.575 1.00 97.88 89 VAL A O 1
ATOM 711 N N . SER A 1 90 ? -11.147 5.293 13.757 1.00 97.62 90 SER A N 1
ATOM 712 C CA . SER A 1 90 ? -11.751 6.175 12.749 1.00 97.62 90 SER A CA 1
ATOM 713 C C . SER A 1 90 ? -12.093 5.432 11.457 1.00 97.62 90 SER A C 1
ATOM 715 O O . SER A 1 90 ? -13.028 5.785 10.740 1.00 97.62 90 SER A O 1
ATOM 717 N N . GLY A 1 91 ? -11.337 4.380 11.144 1.00 97.50 91 GLY A N 1
ATOM 718 C CA . GLY A 1 91 ? -11.654 3.498 10.031 1.00 97.50 91 GLY A CA 1
ATOM 719 C C . GLY A 1 91 ? -10.452 2.738 9.487 1.00 97.50 91 GLY A C 1
ATOM 720 O O . GLY A 1 91 ? -9.403 2.652 10.130 1.00 97.50 91 GLY A O 1
ATOM 721 N N . CYS A 1 92 ? -10.628 2.157 8.304 1.00 97.38 92 CYS A N 1
ATOM 722 C CA . CYS A 1 92 ? -9.639 1.313 7.645 1.00 97.38 92 CYS A CA 1
ATOM 723 C C . CYS A 1 92 ? -9.537 1.635 6.148 1.00 97.38 92 CYS A C 1
ATOM 725 O O . CYS A 1 92 ? -10.550 1.854 5.487 1.00 97.38 92 CYS A O 1
ATOM 727 N N . ILE A 1 93 ? -8.322 1.605 5.593 1.00 97.44 93 ILE A N 1
ATOM 728 C CA . ILE A 1 93 ? -8.067 1.632 4.146 1.00 97.44 93 ILE A CA 1
ATOM 729 C C . ILE A 1 93 ? -7.233 0.408 3.754 1.00 97.44 93 ILE A C 1
ATOM 731 O O . ILE A 1 93 ? -6.126 0.184 4.257 1.00 97.44 93 ILE A O 1
ATOM 735 N N . GLY A 1 94 ? -7.781 -0.382 2.838 1.00 95.31 94 GLY A N 1
ATOM 736 C CA . GLY A 1 94 ? -7.204 -1.618 2.325 1.00 95.31 94 GLY A CA 1
ATOM 737 C C . GLY A 1 94 ? -8.295 -2.496 1.719 1.00 95.31 94 GLY A C 1
ATOM 738 O O . GLY A 1 94 ? -9.445 -2.068 1.601 1.00 95.31 94 GLY A O 1
ATOM 739 N N . SER A 1 95 ? -7.949 -3.728 1.349 1.00 94.75 95 SER A N 1
ATOM 740 C CA . SER A 1 95 ? -8.935 -4.685 0.843 1.00 94.75 95 SER A CA 1
ATOM 741 C C . SER A 1 95 ? -9.725 -5.319 1.992 1.00 94.75 95 SER A C 1
ATOM 743 O O . SER A 1 95 ? -9.285 -6.280 2.623 1.00 94.75 95 SER A O 1
ATOM 745 N N . CYS A 1 96 ? -10.879 -4.735 2.306 1.00 95.81 96 CYS A N 1
ATOM 746 C CA . CYS A 1 96 ? -11.805 -5.237 3.313 1.00 95.81 96 CYS A CA 1
ATOM 747 C C . CYS A 1 96 ? -13.234 -4.742 3.054 1.00 95.81 96 CYS A C 1
ATOM 749 O O . CYS A 1 96 ? -13.471 -3.864 2.224 1.00 95.81 96 CYS A O 1
ATOM 751 N N . PHE A 1 97 ? -14.193 -5.300 3.792 1.00 96.88 97 PHE A N 1
ATOM 752 C CA . PHE A 1 97 ? -15.598 -4.903 3.730 1.00 96.88 97 PHE A CA 1
ATOM 753 C C . PHE A 1 97 ? -16.131 -4.574 5.125 1.00 96.88 97 PHE A C 1
ATOM 755 O O . PHE A 1 97 ? -15.865 -5.302 6.081 1.00 96.88 97 PHE A O 1
ATOM 762 N N . SER A 1 98 ? -16.890 -3.486 5.272 1.00 96.25 98 SER A N 1
ATOM 763 C CA . SER A 1 98 ? -17.452 -3.102 6.574 1.00 96.25 98 SER A CA 1
ATOM 764 C C . SER A 1 98 ? -18.426 -4.167 7.082 1.00 96.25 98 SER A C 1
ATOM 766 O O . SER A 1 98 ? -19.336 -4.589 6.365 1.00 96.25 98 SER A O 1
ATOM 768 N N . ALA A 1 99 ? -18.279 -4.588 8.341 1.00 93.12 99 ALA A N 1
ATOM 769 C CA . ALA A 1 99 ? -19.316 -5.386 8.993 1.00 93.12 99 ALA A CA 1
ATOM 770 C C . ALA A 1 99 ? -20.517 -4.526 9.427 1.00 93.12 99 ALA A C 1
ATOM 772 O O . ALA A 1 99 ? -21.553 -5.082 9.784 1.00 93.12 99 ALA A O 1
ATOM 773 N N . ASN A 1 100 ? -20.380 -3.192 9.390 1.00 93.38 100 ASN A N 1
ATOM 774 C CA . ASN A 1 100 ? -21.360 -2.218 9.874 1.00 93.38 100 ASN A CA 1
ATOM 775 C C . ASN A 1 100 ? -21.777 -2.467 11.337 1.00 93.38 100 ASN A C 1
ATOM 777 O O . ASN A 1 100 ? -22.943 -2.343 11.708 1.00 93.38 100 ASN A O 1
ATOM 781 N N . VAL A 1 101 ? -20.807 -2.858 12.171 1.00 94.62 101 VAL A N 1
ATOM 782 C CA . VAL A 1 101 ? -21.008 -3.095 13.606 1.00 94.62 101 VAL A CA 1
ATOM 783 C C . VAL A 1 101 ? -20.269 -2.024 14.395 1.00 94.62 101 VAL A C 1
ATOM 785 O O . VAL A 1 101 ? -19.045 -1.902 14.294 1.00 94.62 101 VAL A O 1
ATOM 788 N N . LYS A 1 102 ? -21.007 -1.258 15.198 1.00 94.75 102 LYS A N 1
ATOM 789 C CA . LYS A 1 102 ? -20.425 -0.312 16.152 1.00 94.75 102 LYS A CA 1
ATOM 790 C C . LYS A 1 102 ? -20.100 -1.034 17.452 1.00 94.75 102 LYS A C 1
ATOM 792 O O . LYS A 1 102 ? -20.923 -1.777 17.980 1.00 94.75 102 LYS A O 1
ATOM 797 N N . THR A 1 103 ? -18.908 -0.792 17.972 1.00 96.75 103 THR A N 1
ATOM 798 C CA . THR A 1 103 ? -18.467 -1.280 19.281 1.00 96.75 103 THR A CA 1
ATOM 799 C C . THR A 1 103 ? -18.063 -0.085 20.147 1.00 96.75 103 THR A C 1
ATOM 801 O O . THR A 1 103 ? -17.964 1.035 19.635 1.00 96.75 103 THR A O 1
ATOM 804 N N . PRO A 1 104 ? -17.752 -0.280 21.441 1.00 96.62 104 PRO A N 1
ATOM 805 C CA . PRO A 1 104 ? -17.165 0.778 22.255 1.00 96.62 104 PRO A CA 1
ATOM 806 C C . PRO A 1 104 ? -15.862 1.352 21.684 1.00 96.62 104 PRO A C 1
ATOM 808 O O . PRO A 1 104 ? -15.486 2.446 22.084 1.00 96.62 104 PRO A O 1
ATOM 811 N N . SER A 1 105 ? -15.166 0.658 20.779 1.00 97.12 105 SER A N 1
ATOM 812 C CA . SER A 1 105 ? -13.940 1.140 20.129 1.00 97.12 105 SER A CA 1
ATOM 813 C C . SER A 1 105 ? -14.189 1.973 18.870 1.00 97.12 105 SER A C 1
ATOM 815 O O . SER A 1 105 ? -13.242 2.552 18.347 1.00 97.12 105 SER A O 1
ATOM 817 N N . THR A 1 106 ? -15.423 2.064 18.370 1.00 97.44 106 THR A N 1
ATOM 818 C CA . THR A 1 106 ? -15.745 2.835 17.159 1.00 97.44 106 THR A CA 1
ATOM 819 C C . THR A 1 106 ? -15.732 4.341 17.433 1.00 97.44 106 THR A C 1
ATOM 821 O O . THR A 1 106 ? -16.329 4.797 18.407 1.00 97.44 106 THR A O 1
ATOM 824 N N . GLY A 1 107 ? -15.034 5.091 16.579 1.00 95.12 107 GLY A N 1
ATOM 825 C CA . GLY A 1 107 ? -14.923 6.547 16.634 1.00 95.12 107 GLY A CA 1
ATOM 826 C C . GLY A 1 107 ? -16.033 7.286 15.890 1.00 95.12 107 GLY A C 1
ATOM 827 O O . GLY A 1 107 ? -16.848 6.678 15.188 1.00 95.12 107 GLY A O 1
ATOM 828 N N . GLU A 1 108 ? -16.054 8.606 16.054 1.00 92.44 108 GLU A N 1
ATOM 829 C CA . GLU A 1 108 ? -16.966 9.511 15.346 1.00 92.44 108 GLU A CA 1
ATOM 830 C C . GLU A 1 108 ? -16.360 10.014 14.032 1.00 92.44 108 GLU A C 1
ATOM 832 O O . GLU A 1 108 ? -17.079 10.120 13.037 1.00 92.44 108 GLU A O 1
ATOM 837 N N . SER A 1 109 ? -15.047 10.282 14.005 1.00 93.69 109 SER A N 1
ATOM 838 C CA . SER A 1 109 ? -14.345 10.661 12.775 1.00 93.69 109 SER A CA 1
ATOM 839 C C . SER A 1 109 ? -14.262 9.483 11.810 1.00 93.69 109 SER A C 1
ATOM 841 O O . SER A 1 109 ? -13.947 8.364 12.213 1.00 93.69 109 SER A O 1
ATOM 843 N N . GLU A 1 110 ? -14.498 9.739 10.525 1.00 94.12 110 GLU A N 1
ATOM 844 C CA . GLU A 1 110 ? -14.472 8.723 9.476 1.00 94.12 110 GLU A CA 1
ATOM 845 C C . GLU A 1 110 ? -13.221 8.858 8.597 1.00 94.12 110 GLU A C 1
ATOM 847 O O . GLU A 1 110 ? -12.953 9.909 8.006 1.00 94.12 110 GLU A O 1
ATOM 852 N N . VAL A 1 111 ? -12.458 7.767 8.475 1.00 95.31 111 VAL A N 1
ATOM 853 C CA . VAL A 1 111 ? -11.348 7.647 7.519 1.00 95.31 111 VAL A CA 1
ATOM 854 C C . VAL A 1 111 ? -11.464 6.333 6.754 1.00 95.31 111 VAL A C 1
ATOM 856 O O . VAL A 1 111 ? -11.359 5.257 7.338 1.00 95.31 111 VAL A O 1
ATOM 859 N N . GLY A 1 112 ? -11.612 6.408 5.430 1.00 95.25 112 GLY A N 1
ATOM 860 C CA . GLY A 1 112 ? -11.751 5.212 4.603 1.00 95.25 112 GLY A CA 1
ATOM 861 C C . GLY A 1 112 ? -13.072 4.494 4.868 1.00 95.25 112 GLY A C 1
ATOM 862 O O . GLY A 1 112 ? -14.128 5.113 4.884 1.00 95.25 112 GLY A O 1
ATOM 863 N N . ILE A 1 113 ? -13.003 3.184 5.095 1.00 95.56 113 ILE A N 1
ATOM 864 C CA . ILE A 1 113 ? -14.137 2.344 5.488 1.00 95.56 113 ILE A CA 1
ATOM 865 C C . ILE A 1 113 ? -14.307 2.466 7.009 1.00 95.56 113 ILE A C 1
ATOM 867 O O . ILE A 1 113 ? -13.747 1.668 7.769 1.00 95.56 113 ILE A O 1
ATOM 871 N N . GLY A 1 114 ? -15.015 3.509 7.448 1.00 95.88 114 GLY A N 1
ATOM 872 C CA . GLY A 1 114 ? -15.203 3.838 8.862 1.00 95.88 114 GLY A CA 1
ATOM 873 C C . GLY A 1 114 ? -16.545 3.396 9.448 1.00 95.88 114 GLY A C 1
ATOM 874 O O . GLY A 1 114 ? -17.151 2.415 9.013 1.00 95.88 114 GLY A O 1
ATOM 875 N N . HIS A 1 115 ? -16.966 4.092 10.512 1.00 95.25 115 HIS A N 1
ATOM 876 C CA . HIS A 1 115 ? -18.190 3.826 11.290 1.00 95.25 115 HIS A CA 1
ATOM 877 C C . HIS A 1 115 ? -18.333 2.399 11.847 1.00 95.25 115 HIS A C 1
ATOM 879 O O . HIS A 1 115 ? -19.415 1.975 12.258 1.00 95.25 115 HIS A O 1
ATOM 885 N N . THR A 1 116 ? -17.228 1.666 11.921 1.00 97.50 116 THR A N 1
ATOM 886 C CA . THR A 1 116 ? -17.132 0.336 12.510 1.00 97.50 116 THR A CA 1
ATOM 887 C C . THR A 1 116 ? -15.734 0.142 13.090 1.00 97.50 116 THR A C 1
ATOM 889 O O . THR A 1 116 ? -14.795 0.850 12.734 1.00 97.50 116 THR A O 1
ATOM 892 N N . SER A 1 117 ? -15.584 -0.827 13.988 1.00 97.62 117 SER A N 1
ATOM 893 C CA . SER A 1 117 ? -14.275 -1.368 14.375 1.00 97.62 117 SER A CA 1
ATOM 894 C C . SER A 1 117 ? -14.140 -2.844 13.989 1.00 97.62 117 SER A C 1
ATOM 896 O O . SER A 1 117 ? -13.326 -3.565 14.569 1.00 97.62 117 SER A O 1
ATOM 898 N N . ILE A 1 118 ? -14.998 -3.309 13.074 1.00 98.31 118 ILE A N 1
ATOM 899 C CA . ILE A 1 118 ? -15.081 -4.695 12.629 1.00 98.31 118 ILE A CA 1
ATOM 900 C C . ILE A 1 118 ? -15.184 -4.735 11.102 1.00 98.31 118 ILE A C 1
ATOM 902 O O . ILE A 1 118 ? -16.129 -4.209 10.511 1.00 98.31 118 ILE A O 1
ATOM 906 N N . TRP A 1 119 ? -14.253 -5.437 10.463 1.00 98.38 119 TRP A N 1
ATOM 907 C CA . TRP A 1 119 ? -14.242 -5.631 9.013 1.00 98.38 119 TRP A CA 1
ATOM 908 C C . TRP A 1 119 ? -14.225 -7.108 8.651 1.00 98.38 119 TRP A C 1
ATOM 910 O O . TRP A 1 119 ? -13.608 -7.928 9.332 1.00 98.38 119 TRP A O 1
ATOM 920 N N . ARG A 1 120 ? -14.894 -7.443 7.550 1.00 97.69 120 ARG A N 1
ATOM 921 C CA . ARG A 1 120 ? -14.802 -8.745 6.894 1.00 97.69 120 ARG A CA 1
ATOM 922 C C . ARG A 1 120 ? -13.599 -8.759 5.955 1.00 97.69 120 ARG A C 1
ATOM 924 O O . ARG A 1 120 ? -13.370 -7.802 5.214 1.00 97.69 120 ARG A O 1
ATOM 931 N N . LEU A 1 121 ? -12.860 -9.860 6.001 1.00 97.31 121 LEU A N 1
ATOM 932 C CA . LEU A 1 121 ? -11.684 -10.179 5.196 1.00 97.31 121 LEU A CA 1
ATOM 933 C C . LEU A 1 121 ? -11.941 -11.531 4.519 1.00 97.31 121 LEU A C 1
ATOM 935 O O . LEU A 1 121 ? -11.453 -12.561 4.979 1.00 97.31 121 LEU A O 1
ATOM 939 N N . ASN A 1 122 ? -12.803 -11.565 3.500 1.00 97.19 122 ASN A N 1
ATOM 940 C CA . ASN A 1 122 ? -13.308 -12.844 2.977 1.00 97.19 122 ASN A CA 1
ATOM 941 C C . ASN A 1 122 ? -12.198 -13.710 2.392 1.00 97.19 122 ASN A C 1
ATOM 943 O O . ASN A 1 122 ? -12.232 -14.921 2.572 1.00 97.19 122 ASN A O 1
ATOM 947 N N . GLY A 1 123 ? -11.234 -13.083 1.726 1.00 97.12 123 GLY A N 1
ATOM 948 C CA . GLY A 1 123 ? -9.955 -13.643 1.336 1.00 97.12 123 GLY A CA 1
ATOM 949 C C . GLY A 1 123 ? -8.848 -12.876 2.041 1.00 97.12 123 GLY A C 1
ATOM 950 O O . GLY A 1 123 ? -8.885 -11.650 2.140 1.00 97.12 123 GLY A O 1
ATOM 951 N N . LEU A 1 124 ? -7.869 -13.600 2.568 1.00 95.88 124 LEU A N 1
ATOM 952 C CA . LEU A 1 124 ? -6.648 -13.013 3.095 1.00 95.88 124 LEU A CA 1
ATOM 953 C C . LEU A 1 124 ? -5.456 -13.924 2.827 1.00 95.88 124 LEU A C 1
ATOM 955 O O . LEU A 1 124 ? -5.555 -15.148 2.783 1.00 95.88 124 LEU A O 1
ATOM 959 N N . THR A 1 125 ? -4.298 -13.307 2.693 1.00 94.88 125 THR A N 1
ATOM 960 C CA . THR A 1 125 ? -2.996 -13.949 2.518 1.00 94.88 125 THR A CA 1
ATOM 961 C C . THR A 1 125 ? -2.063 -13.502 3.644 1.00 94.88 125 THR A C 1
ATOM 963 O O . THR A 1 125 ? -2.343 -12.510 4.321 1.00 94.88 125 THR A O 1
ATOM 966 N N . PRO A 1 126 ? -0.910 -14.163 3.843 1.00 93.25 126 PRO A N 1
ATOM 967 C CA . PRO A 1 126 ? 0.106 -13.678 4.774 1.00 93.25 126 PRO A CA 1
ATOM 968 C C . PRO A 1 126 ? 0.604 -12.248 4.500 1.00 93.25 126 PRO A C 1
ATOM 970 O O . PRO A 1 126 ? 1.087 -11.615 5.432 1.00 93.25 126 PRO A O 1
ATOM 973 N N . SER A 1 127 ? 0.487 -11.751 3.262 1.00 89.62 127 SER A N 1
ATOM 974 C CA . SER A 1 127 ? 0.868 -10.385 2.866 1.00 89.62 127 SER A CA 1
ATOM 975 C C . SER A 1 127 ? -0.257 -9.354 3.000 1.00 89.62 127 SER A C 1
ATOM 977 O O . SER A 1 127 ? -0.002 -8.160 2.880 1.00 89.62 127 SER A O 1
ATOM 979 N N . SER A 1 128 ? -1.499 -9.786 3.252 1.00 94.25 128 SER A N 1
ATOM 980 C CA . SER A 1 128 ? -2.650 -8.881 3.331 1.00 94.25 128 SER A CA 1
ATOM 981 C C . SER A 1 128 ? -2.474 -7.862 4.458 1.00 94.25 128 SER A C 1
ATOM 983 O O . SER A 1 128 ? -2.470 -8.222 5.635 1.00 94.25 128 SER A O 1
ATOM 985 N N . THR A 1 129 ? -2.356 -6.586 4.084 1.00 97.12 129 THR A N 1
ATOM 986 C CA . THR A 1 129 ? -2.027 -5.489 5.005 1.00 97.12 129 THR A CA 1
ATOM 987 C C . THR A 1 129 ? -3.064 -4.372 4.935 1.00 97.12 129 THR A C 1
ATOM 989 O O . THR A 1 129 ? -3.328 -3.815 3.870 1.00 97.12 129 THR A O 1
ATOM 992 N N . LEU A 1 130 ? -3.609 -3.975 6.086 1.00 97.31 130 LEU A N 1
ATOM 993 C CA . LEU A 1 130 ? -4.607 -2.907 6.214 1.00 97.31 130 LEU A CA 1
ATOM 994 C C . LEU A 1 130 ? -4.018 -1.673 6.908 1.00 97.31 130 LEU A C 1
ATOM 996 O O . LEU A 1 130 ? -3.221 -1.803 7.833 1.00 97.31 130 LEU A O 1
ATOM 1000 N N . GLY A 1 131 ? -4.452 -0.481 6.495 1.00 97.88 131 GLY A N 1
ATOM 1001 C CA . GLY A 1 131 ? -4.150 0.773 7.179 1.00 97.88 131 GLY A CA 1
ATOM 1002 C C . GLY A 1 131 ? -5.298 1.113 8.116 1.00 97.88 131 GLY A C 1
ATOM 1003 O O . GLY A 1 131 ? -6.379 1.438 7.636 1.00 97.88 131 GLY A O 1
ATOM 1004 N N . ILE A 1 132 ? -5.084 1.009 9.426 1.00 98.19 132 ILE A N 1
ATOM 1005 C CA . ILE A 1 132 ? -6.108 1.270 10.447 1.00 98.19 132 ILE A CA 1
ATOM 1006 C C . ILE A 1 132 ? -5.815 2.624 11.087 1.00 98.19 132 ILE A C 1
ATOM 1008 O O . ILE A 1 132 ? -4.708 2.861 11.570 1.00 98.19 132 ILE A O 1
ATOM 1012 N N . PHE A 1 133 ? -6.811 3.503 11.084 1.00 98.06 133 PHE A N 1
ATOM 1013 C CA . PHE A 1 133 ? -6.692 4.876 11.554 1.00 98.06 133 PHE A CA 1
ATOM 1014 C C . PHE A 1 133 ? -7.397 5.034 12.892 1.00 98.06 133 PHE A C 1
ATOM 1016 O O . PHE A 1 133 ? -8.495 4.509 13.100 1.00 98.06 133 PHE A O 1
ATOM 1023 N N . PHE A 1 134 ? -6.761 5.781 13.787 1.00 97.12 134 PHE A N 1
ATOM 1024 C CA . PHE A 1 134 ? -7.241 5.996 15.141 1.00 97.12 134 PHE A CA 1
ATOM 1025 C C . PHE A 1 134 ? -7.383 7.483 15.438 1.00 97.12 134 PHE A C 1
ATOM 1027 O O . PHE A 1 134 ? -6.639 8.310 14.911 1.00 97.12 134 PHE A O 1
ATOM 1034 N N . GLU A 1 135 ? -8.289 7.796 16.354 1.00 93.81 135 GLU A N 1
ATOM 1035 C CA . GLU A 1 135 ? -8.450 9.118 16.939 1.00 93.81 135 GLU A CA 1
ATOM 1036 C C . GLU A 1 135 ? -8.339 9.046 18.461 1.00 93.81 135 GLU A C 1
ATOM 1038 O O . GLU A 1 135 ? -8.757 8.076 19.098 1.00 93.81 135 GLU A O 1
ATOM 1043 N N . VAL A 1 136 ? -7.768 10.091 19.051 1.00 91.00 136 VAL A N 1
ATOM 1044 C CA . VAL A 1 136 ? -7.701 10.258 20.504 1.00 91.00 136 VAL A CA 1
ATOM 1045 C C . VAL A 1 136 ? -8.922 11.067 20.936 1.00 91.00 136 VAL A C 1
ATOM 1047 O O . VAL A 1 136 ? -9.135 12.166 20.433 1.00 91.00 136 VAL A O 1
ATOM 1050 N N . THR A 1 137 ? -9.729 10.543 21.860 1.00 83.50 137 THR A N 1
ATOM 1051 C CA . THR A 1 137 ? -11.045 11.130 22.197 1.00 83.50 137 THR A CA 1
ATOM 1052 C C . THR A 1 137 ? -11.002 12.259 23.222 1.00 83.50 137 THR A C 1
ATOM 1054 O O . THR A 1 137 ? -12.024 12.882 23.494 1.00 83.50 137 THR A O 1
ATOM 1057 N N . GLN A 1 138 ? -9.858 12.488 23.861 1.00 72.75 138 GLN A N 1
ATOM 1058 C CA . GLN A 1 138 ? -9.725 13.459 24.948 1.00 72.75 138 GLN A CA 1
ATOM 1059 C C . GLN A 1 138 ? -9.344 14.853 24.408 1.00 72.75 138 GLN A C 1
ATOM 1061 O O . GLN A 1 138 ? -8.377 14.959 23.648 1.00 72.75 138 GLN A O 1
ATOM 1066 N N . PRO A 1 139 ? -10.039 15.939 24.810 1.00 61.53 139 PRO A N 1
ATOM 1067 C CA . PRO A 1 139 ? -9.646 17.308 24.478 1.00 61.53 139 PRO A CA 1
ATOM 1068 C C . PRO A 1 139 ? -8.233 17.635 24.986 1.00 61.53 139 PRO A C 1
ATOM 1070 O O . PRO A 1 139 ? -7.818 17.152 26.041 1.00 61.53 139 PRO A O 1
ATOM 1073 N N . HIS A 1 140 ? -7.519 18.517 24.273 1.00 58.09 140 HIS A N 1
ATOM 1074 C CA . HIS A 1 140 ? -6.106 18.877 24.512 1.00 58.09 140 HIS A CA 1
ATOM 1075 C C . HIS A 1 140 ? -5.751 19.170 25.990 1.00 58.09 140 HIS A C 1
ATOM 1077 O O . HIS A 1 140 ? -4.639 18.880 26.413 1.00 58.09 140 HIS A O 1
ATOM 1083 N N . GLY A 1 141 ? -6.691 19.688 26.796 1.00 54.66 141 GLY A N 1
ATOM 1084 C CA . GLY A 1 141 ? -6.469 20.022 28.211 1.00 54.66 141 GLY A CA 1
ATOM 1085 C C . GLY A 1 141 ? -6.452 18.843 29.200 1.00 54.66 141 GLY A C 1
ATOM 1086 O O . GLY A 1 141 ? -5.897 18.990 30.283 1.00 54.66 141 GLY A O 1
ATOM 1087 N N . GLN A 1 142 ? -7.022 17.678 28.862 1.00 58.19 142 GLN A N 1
ATOM 1088 C CA . GLN A 1 142 ? -7.040 16.489 29.743 1.00 58.19 142 GLN A CA 1
ATOM 1089 C C . GLN A 1 142 ? -5.994 15.431 29.352 1.00 58.19 142 GLN A C 1
ATOM 1091 O O . GLN A 1 142 ? -5.690 14.537 30.142 1.00 58.19 142 GLN A O 1
ATOM 1096 N N . ALA A 1 143 ? -5.385 15.554 28.167 1.00 57.03 143 ALA A N 1
ATOM 1097 C CA . ALA A 1 143 ? -4.317 14.666 27.706 1.00 57.03 143 ALA A CA 1
ATOM 1098 C C . ALA A 1 143 ? -3.069 14.718 28.614 1.00 57.03 143 ALA A C 1
ATOM 1100 O O . ALA A 1 143 ? -2.463 13.680 28.889 1.00 57.03 143 ALA A O 1
ATOM 1101 N N . ALA A 1 144 ? -2.745 15.896 29.161 1.00 59.12 144 ALA A N 1
ATOM 1102 C CA . ALA A 1 144 ? -1.625 16.082 30.085 1.00 59.12 144 ALA A CA 1
ATOM 1103 C C . ALA A 1 144 ? -1.779 15.278 31.396 1.00 59.12 144 ALA A C 1
ATOM 1105 O O . ALA A 1 144 ? -0.793 14.773 31.928 1.00 59.12 144 ALA A O 1
ATOM 1106 N N . ALA A 1 145 ? -3.011 15.084 31.886 1.00 60.44 145 ALA A N 1
ATOM 1107 C CA . ALA A 1 145 ? -3.289 14.308 33.101 1.00 60.44 145 ALA A CA 1
ATOM 1108 C C . ALA A 1 145 ? -3.132 12.784 32.899 1.00 60.44 145 ALA A C 1
ATOM 1110 O O . ALA A 1 145 ? -2.790 12.047 33.827 1.00 60.44 145 ALA A O 1
ATOM 1111 N N . MET A 1 146 ? -3.354 12.288 31.678 1.00 62.94 146 MET A N 1
ATOM 1112 C CA . MET A 1 146 ? -3.081 10.885 31.342 1.00 62.94 146 MET A CA 1
ATOM 1113 C C . MET A 1 146 ? -1.593 10.613 31.152 1.00 62.94 146 MET A C 1
ATOM 1115 O O . MET A 1 146 ? -1.096 9.574 31.581 1.00 62.94 146 MET A O 1
ATOM 1119 N N . ALA A 1 147 ? -0.877 11.542 30.520 1.00 62.47 147 ALA A N 1
ATOM 1120 C CA . ALA A 1 147 ? 0.564 11.423 30.347 1.00 62.47 147 ALA A CA 1
ATOM 1121 C C . ALA A 1 147 ? 1.294 11.439 31.702 1.00 62.47 147 ALA A C 1
ATOM 1123 O O . ALA A 1 147 ? 2.187 10.622 31.929 1.00 62.47 147 ALA A O 1
ATOM 1124 N N . SER A 1 148 ? 0.861 12.294 32.639 1.00 58.59 148 SER A N 1
ATOM 1125 C CA . SER A 1 148 ? 1.449 12.391 33.983 1.00 58.59 148 SER A CA 1
ATOM 1126 C C . SER A 1 148 ? 1.160 11.185 34.887 1.00 58.59 148 SER A C 1
ATOM 1128 O O . SER A 1 148 ? 1.936 10.916 35.800 1.00 58.59 148 SER A O 1
ATOM 1130 N N . SER A 1 149 ? 0.099 10.414 34.613 1.00 60.84 149 SER A N 1
ATOM 1131 C CA . SER A 1 149 ? -0.234 9.171 35.332 1.00 60.84 149 SER A CA 1
ATOM 1132 C C . SER A 1 149 ? 0.345 7.900 34.692 1.00 60.84 149 SER A C 1
ATOM 1134 O O . SER A 1 149 ? 0.060 6.794 35.151 1.00 60.84 149 SER A O 1
ATOM 1136 N N . GLY A 1 150 ? 1.167 8.024 33.642 1.00 67.12 150 GLY A N 1
ATOM 1137 C CA . GLY A 1 150 ? 1.731 6.869 32.935 1.00 67.12 150 GLY A CA 1
ATOM 1138 C C . GLY A 1 150 ? 0.702 6.108 32.090 1.00 67.12 150 GLY A C 1
ATOM 1139 O O . GLY A 1 150 ? 0.847 4.902 31.875 1.00 67.12 150 GLY A O 1
ATOM 1140 N N . GLY A 1 151 ? -0.342 6.800 31.620 1.00 81.44 151 GLY A N 1
ATOM 1141 C CA . GLY A 1 151 ? -1.413 6.234 30.808 1.00 81.44 151 GLY A CA 1
ATOM 1142 C C . GLY A 1 151 ? -0.893 5.531 29.552 1.00 81.44 151 GLY A C 1
ATOM 1143 O O . GLY A 1 151 ? -0.035 6.040 28.826 1.00 81.44 151 GLY A O 1
ATOM 1144 N N . ARG A 1 152 ? -1.433 4.342 29.276 1.00 88.75 152 ARG A N 1
ATOM 1145 C CA . ARG A 1 152 ? -1.083 3.516 28.115 1.00 88.75 152 ARG A CA 1
ATOM 1146 C C . ARG A 1 152 ? -2.307 3.277 27.239 1.00 88.75 152 ARG A C 1
ATOM 1148 O O . ARG A 1 152 ? -3.363 2.875 27.726 1.00 88.75 152 ARG A O 1
ATOM 1155 N N . ALA A 1 153 ? -2.136 3.471 25.939 1.00 91.69 153 ALA A N 1
ATOM 1156 C CA . ALA A 1 153 ? -3.089 3.062 24.926 1.00 91.69 153 ALA A CA 1
ATOM 1157 C C . ALA A 1 153 ? -2.788 1.623 24.501 1.00 91.69 153 ALA A C 1
ATOM 1159 O O . ALA A 1 153 ? -1.684 1.321 24.041 1.00 91.69 153 ALA A O 1
ATOM 1160 N N . TYR A 1 154 ? -3.780 0.748 24.624 1.00 95.88 154 TYR A N 1
ATOM 1161 C CA . TYR A 1 154 ? -3.728 -0.613 24.113 1.00 95.88 154 TYR A CA 1
ATOM 1162 C C . TYR A 1 154 ? -4.574 -0.710 22.848 1.00 95.88 154 TYR A C 1
ATOM 1164 O O . TYR A 1 154 ? -5.673 -0.158 22.777 1.00 95.88 154 TYR A O 1
ATOM 1172 N N . VAL A 1 155 ? -4.060 -1.445 21.868 1.00 98.19 155 VAL A N 1
ATOM 1173 C CA . VAL A 1 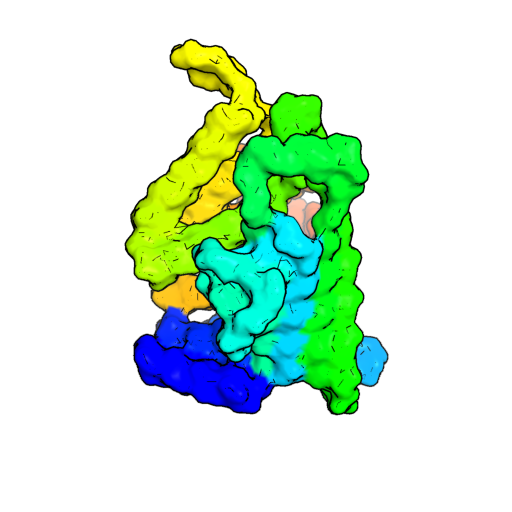155 ? -4.786 -1.857 20.667 1.00 98.19 155 VAL A CA 1
ATOM 1174 C C . VAL A 1 155 ? -4.662 -3.367 20.558 1.00 98.19 155 VAL A C 1
ATOM 1176 O O . VAL A 1 155 ? -3.554 -3.901 20.572 1.00 98.19 155 VAL A O 1
ATOM 1179 N N . GLN A 1 156 ? -5.786 -4.060 20.438 1.00 98.62 156 GLN A N 1
ATOM 1180 C CA . GLN A 1 156 ? -5.827 -5.494 20.196 1.00 98.62 156 GLN A CA 1
ATOM 1181 C C . GLN A 1 156 ? -6.543 -5.770 18.877 1.00 98.62 156 GLN A C 1
ATOM 1183 O O . GLN A 1 156 ? -7.691 -5.379 18.680 1.00 98.62 156 GLN A O 1
ATOM 1188 N N . LEU A 1 157 ? -5.845 -6.461 17.983 1.00 98.62 157 LEU A N 1
ATOM 1189 C CA . LEU A 1 157 ? -6.351 -6.937 16.705 1.00 98.62 157 LEU A CA 1
ATOM 1190 C C . LEU A 1 157 ? -6.720 -8.410 16.868 1.00 98.62 157 LEU A C 1
ATOM 1192 O O . LEU A 1 157 ? -5.849 -9.232 17.162 1.00 98.62 157 LEU A O 1
ATOM 1196 N N . VAL A 1 158 ? -7.993 -8.745 16.683 1.00 98.75 158 VAL A N 1
ATOM 1197 C CA . VAL A 1 158 ? -8.503 -10.118 16.747 1.00 98.75 158 VAL A CA 1
ATOM 1198 C C . VAL A 1 158 ? -8.991 -10.503 15.359 1.00 98.75 158 VAL A C 1
ATOM 1200 O O . VAL A 1 158 ? -10.020 -10.019 14.905 1.00 98.75 158 VAL A O 1
ATOM 1203 N N . THR A 1 159 ? -8.242 -11.361 14.669 1.00 98.62 159 THR A N 1
ATOM 1204 C CA . THR A 1 159 ? -8.610 -11.869 13.341 1.00 98.62 159 THR A CA 1
ATOM 1205 C C . THR A 1 159 ? -9.054 -13.319 13.443 1.00 98.62 159 THR A C 1
ATOM 1207 O O . THR A 1 159 ? -8.232 -14.206 13.677 1.00 98.62 159 THR A O 1
ATOM 1210 N N . GLN A 1 160 ? -10.343 -13.569 13.257 1.00 98.44 160 GLN A N 1
ATOM 1211 C CA . GLN A 1 160 ? -10.899 -14.917 13.135 1.00 98.44 160 GLN A CA 1
ATOM 1212 C C . GLN A 1 160 ? -10.964 -15.277 11.656 1.00 98.44 160 GLN A C 1
ATOM 1214 O O . GLN A 1 160 ? -11.382 -14.440 10.870 1.00 98.44 160 GLN A O 1
ATOM 1219 N N . TYR A 1 161 ? -10.541 -16.472 11.255 1.00 98.50 161 TYR A N 1
ATOM 1220 C CA . TYR A 1 161 ? -10.592 -16.894 9.852 1.00 98.50 161 TYR A CA 1
ATOM 1221 C C . TYR A 1 161 ? -10.603 -18.417 9.714 1.00 98.50 161 TYR A C 1
ATOM 1223 O O . TYR A 1 161 ? -10.210 -19.154 10.623 1.00 98.50 161 TYR A O 1
ATOM 1231 N N . GLN A 1 162 ? -11.034 -18.902 8.557 1.00 98.50 162 GLN A N 1
ATOM 1232 C CA . GLN A 1 162 ? -10.899 -20.290 8.142 1.00 98.50 162 GLN A CA 1
ATOM 1233 C C . GLN A 1 162 ? -9.560 -20.480 7.423 1.00 98.50 162 GLN A C 1
ATOM 1235 O O . GLN A 1 162 ? -9.296 -19.873 6.389 1.00 98.50 162 GLN A O 1
ATOM 1240 N N . HIS A 1 163 ? -8.698 -21.328 7.969 1.00 98.12 163 HIS A N 1
ATOM 1241 C CA . HIS A 1 163 ? -7.450 -21.724 7.327 1.00 98.12 163 HIS A CA 1
ATOM 1242 C C . HIS A 1 163 ? -7.719 -22.670 6.148 1.00 98.12 163 HIS A C 1
ATOM 1244 O O . HIS A 1 163 ? -8.691 -23.425 6.176 1.00 98.12 163 HIS A O 1
ATOM 1250 N N . ALA A 1 164 ? -6.818 -22.720 5.163 1.00 97.12 164 ALA A N 1
ATOM 1251 C CA . ALA A 1 164 ? -6.919 -23.630 4.016 1.00 97.12 164 ALA A CA 1
ATOM 1252 C C . ALA A 1 164 ? -6.984 -25.131 4.385 1.00 97.12 164 ALA A C 1
ATOM 1254 O O . ALA A 1 164 ? -7.393 -25.948 3.569 1.00 97.12 164 ALA A O 1
ATOM 1255 N N . SER A 1 165 ? -6.628 -25.505 5.619 1.00 97.19 165 SER A N 1
ATOM 1256 C CA . SER A 1 165 ? -6.823 -26.865 6.154 1.00 97.19 165 SER A CA 1
ATOM 1257 C C . SER A 1 165 ? -8.261 -27.169 6.608 1.00 97.19 165 SER A C 1
ATOM 1259 O O . SER A 1 165 ? -8.531 -28.270 7.075 1.00 97.19 165 SER A O 1
ATOM 1261 N N . GLY A 1 166 ? -9.172 -26.192 6.559 1.00 96.25 166 GLY A N 1
ATOM 1262 C CA . GLY A 1 166 ? -10.548 -26.291 7.063 1.00 96.25 166 GLY A CA 1
ATOM 1263 C C . GLY A 1 166 ? -10.721 -25.894 8.534 1.00 96.25 166 GLY A C 1
ATOM 1264 O O . GLY A 1 166 ? -11.845 -25.684 8.985 1.00 96.25 166 GLY A O 1
ATOM 1265 N N . GLN A 1 167 ? -9.630 -25.732 9.288 1.00 97.62 167 GLN A N 1
ATOM 1266 C CA . GLN A 1 167 ? -9.686 -25.296 10.686 1.00 97.62 167 GLN A CA 1
ATOM 1267 C C . GLN A 1 167 ? -10.109 -23.830 10.809 1.00 97.62 167 GLN A C 1
ATOM 1269 O O . GLN A 1 167 ? -9.628 -22.972 10.069 1.00 97.62 167 GLN A O 1
ATOM 1274 N N . ARG A 1 168 ? -10.921 -23.518 11.821 1.00 98.12 168 ARG A N 1
ATOM 1275 C CA . ARG A 1 168 ? -11.126 -22.135 12.265 1.00 98.12 168 ARG A CA 1
ATOM 1276 C C . ARG A 1 168 ? -9.984 -21.723 13.186 1.00 98.12 168 ARG A C 1
ATOM 1278 O O . ARG A 1 168 ? -9.642 -22.453 14.113 1.00 98.12 168 ARG A O 1
ATOM 1285 N N . ARG A 1 169 ? -9.390 -20.564 12.922 1.00 98.31 169 ARG A N 1
ATOM 1286 C CA . ARG A 1 169 ? -8.261 -20.017 13.678 1.00 98.31 169 ARG A CA 1
ATOM 1287 C C . ARG A 1 169 ? -8.569 -18.607 14.147 1.00 98.31 169 ARG A C 1
ATOM 1289 O O . ARG A 1 169 ? -9.318 -17.876 13.506 1.00 98.31 169 ARG A O 1
ATOM 1296 N N . ILE A 1 170 ? -7.939 -18.233 15.254 1.00 98.62 170 ILE A N 1
ATOM 1297 C CA . ILE A 1 170 ? -7.958 -16.874 15.785 1.00 98.62 170 ILE A CA 1
ATOM 1298 C C . ILE A 1 170 ? -6.510 -16.416 15.912 1.00 98.62 170 ILE A C 1
ATOM 1300 O O . ILE A 1 170 ? -5.702 -17.069 16.570 1.00 98.62 170 ILE A O 1
ATOM 1304 N N . ARG A 1 171 ? -6.180 -15.296 15.273 1.00 98.50 171 ARG A N 1
ATOM 1305 C CA . ARG A 1 171 ? -4.910 -14.595 15.453 1.00 98.50 171 ARG A CA 1
ATOM 1306 C C . ARG A 1 171 ? -5.166 -13.360 16.302 1.00 98.50 171 ARG A C 1
ATOM 1308 O O . ARG A 1 171 ? -6.025 -12.552 15.958 1.00 98.50 171 ARG A O 1
ATOM 1315 N N . VAL A 1 172 ? -4.427 -13.225 17.398 1.00 98.75 172 VAL A N 1
ATOM 1316 C CA . VAL A 1 172 ? -4.532 -12.081 18.308 1.00 98.75 172 VAL A CA 1
ATOM 1317 C C . VAL A 1 172 ? -3.185 -11.378 18.372 1.00 98.75 172 VAL A C 1
ATOM 1319 O O . VAL A 1 172 ? -2.181 -12.003 18.702 1.00 98.75 172 VAL A O 1
ATOM 1322 N N . THR A 1 173 ? -3.175 -10.079 18.088 1.00 98.62 173 THR A N 1
ATOM 1323 C CA . THR A 1 173 ? -1.999 -9.215 18.243 1.00 98.62 173 THR A CA 1
ATOM 1324 C C . THR A 1 173 ? -2.374 -8.071 19.168 1.00 98.62 173 THR A C 1
ATOM 1326 O O . THR A 1 173 ? -3.346 -7.371 18.903 1.00 98.62 173 THR A O 1
ATOM 1329 N N . THR A 1 174 ? -1.618 -7.867 20.245 1.00 98.31 174 THR A N 1
ATOM 1330 C CA . THR A 1 174 ? -1.828 -6.738 21.163 1.00 98.31 174 THR A CA 1
ATOM 1331 C C . THR A 1 174 ? -0.607 -5.833 21.127 1.00 98.31 174 THR A C 1
ATOM 1333 O O . THR A 1 174 ? 0.513 -6.297 21.326 1.00 98.31 174 THR A O 1
ATOM 1336 N N . ALA A 1 175 ? -0.827 -4.548 20.875 1.00 97.19 175 ALA A N 1
ATOM 1337 C CA . ALA A 1 175 ? 0.187 -3.508 20.911 1.00 97.19 175 ALA A CA 1
ATOM 1338 C C . ALA A 1 175 ? -0.147 -2.495 22.008 1.00 97.19 175 ALA A C 1
ATOM 1340 O O . ALA A 1 175 ? -1.311 -2.259 22.333 1.00 97.19 175 ALA A O 1
ATOM 1341 N N . CYS A 1 176 ? 0.894 -1.890 22.568 1.00 94.81 176 CYS A N 1
ATOM 1342 C CA . CYS A 1 176 ? 0.786 -0.866 23.594 1.00 94.81 176 CYS A CA 1
ATOM 1343 C C . CYS A 1 176 ? 1.670 0.322 23.217 1.00 94.81 176 CYS A C 1
ATOM 1345 O O . CYS A 1 176 ? 2.809 0.136 22.772 1.00 94.81 176 CYS A O 1
ATOM 1347 N N . ARG A 1 177 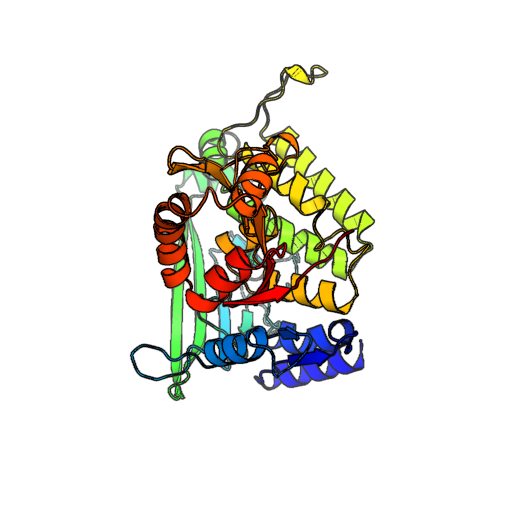? 1.160 1.538 23.415 1.00 91.88 177 ARG A N 1
ATOM 1348 C CA . ARG A 1 177 ? 1.922 2.788 23.315 1.00 91.88 177 ARG A CA 1
ATOM 1349 C C . ARG A 1 177 ? 1.598 3.684 24.501 1.00 91.88 177 ARG A C 1
ATOM 1351 O O . ARG A 1 177 ? 0.490 3.654 25.027 1.00 91.88 177 ARG A O 1
ATOM 1358 N N . GLN A 1 178 ? 2.587 4.438 24.952 1.00 88.94 178 GLN A N 1
ATOM 1359 C CA . GLN A 1 178 ? 2.426 5.365 26.063 1.00 88.94 178 GLN A CA 1
ATOM 1360 C C . GLN A 1 178 ? 1.816 6.677 25.561 1.00 88.94 178 GLN A C 1
ATOM 1362 O O . GLN A 1 178 ? 2.200 7.167 24.500 1.00 88.94 178 GLN A O 1
ATOM 1367 N N . PHE A 1 179 ? 0.872 7.237 26.317 1.00 87.00 179 PHE A N 1
ATOM 1368 C CA . PHE A 1 179 ? 0.430 8.608 26.091 1.00 87.00 179 PHE A CA 1
ATOM 1369 C C . PHE A 1 179 ? 1.506 9.576 26.574 1.00 87.00 179 PHE A C 1
ATOM 1371 O O . PHE A 1 179 ? 2.061 9.403 27.659 1.00 87.00 179 PHE A O 1
ATOM 1378 N N . ILE A 1 180 ? 1.769 10.602 25.772 1.00 85.06 180 ILE A N 1
ATOM 1379 C CA . ILE A 1 180 ? 2.737 11.651 26.081 1.00 85.06 180 ILE A CA 1
ATOM 1380 C C . ILE A 1 180 ? 2.051 13.011 26.073 1.00 85.06 180 ILE A C 1
ATOM 1382 O O . ILE A 1 180 ? 1.098 13.237 25.322 1.00 85.06 180 ILE A O 1
ATOM 1386 N N . ASP A 1 181 ? 2.543 13.916 26.910 1.00 83.00 181 ASP A N 1
ATOM 1387 C CA . ASP A 1 181 ? 2.125 15.312 26.879 1.00 83.00 181 ASP A CA 1
ATOM 1388 C C . ASP A 1 181 ? 2.943 16.043 25.812 1.00 83.00 181 ASP A C 1
ATOM 1390 O O . ASP A 1 181 ? 4.135 16.284 25.982 1.00 83.00 181 ASP A O 1
ATOM 1394 N N . ALA A 1 182 ? 2.310 16.395 24.694 1.00 79.75 182 ALA A N 1
ATOM 1395 C CA . ALA A 1 182 ? 3.000 16.983 23.548 1.00 79.75 182 ALA A CA 1
ATOM 1396 C C . ALA A 1 182 ? 3.716 18.310 23.870 1.00 79.75 182 ALA A C 1
ATOM 1398 O O . ALA A 1 182 ? 4.646 18.672 23.151 1.00 79.75 182 ALA A O 1
ATOM 1399 N N . THR A 1 183 ? 3.306 19.025 24.925 1.00 82.19 183 THR A N 1
ATOM 1400 C CA . THR A 1 183 ? 3.936 20.288 25.332 1.00 82.19 183 THR A CA 1
ATOM 1401 C C . THR A 1 183 ? 5.231 20.059 26.109 1.00 82.19 183 THR A C 1
ATOM 1403 O O . THR A 1 183 ? 6.244 20.673 25.787 1.00 82.19 183 THR A O 1
ATOM 1406 N N . SER A 1 184 ? 5.229 19.170 27.107 1.00 84.31 184 SER A N 1
ATOM 1407 C CA . SER A 1 184 ? 6.416 18.905 27.937 1.00 84.31 184 SER A CA 1
ATOM 1408 C C . SER A 1 184 ? 7.339 17.814 27.379 1.00 84.31 184 SER A C 1
ATOM 1410 O O . SER A 1 184 ? 8.531 17.799 27.675 1.00 84.31 184 SER A O 1
ATOM 1412 N N . GLN A 1 185 ? 6.814 16.908 26.552 1.00 84.12 185 GLN A N 1
ATOM 1413 C CA . GLN A 1 185 ? 7.496 15.705 26.064 1.00 84.12 185 GLN A CA 1
ATOM 1414 C C . GLN A 1 185 ? 7.633 15.691 24.535 1.00 84.12 185 GLN A C 1
ATOM 1416 O O . GLN A 1 185 ? 7.623 14.630 23.911 1.00 84.12 185 GLN A O 1
ATOM 1421 N N . HIS A 1 186 ? 7.794 16.867 23.919 1.00 87.38 186 HIS A N 1
ATOM 1422 C CA . HIS A 1 186 ? 7.888 17.017 22.462 1.00 87.38 186 HIS A CA 1
ATOM 1423 C C . HIS A 1 186 ? 8.957 16.112 21.820 1.00 87.38 186 HIS A C 1
ATOM 1425 O O . HIS A 1 186 ? 8.711 15.517 20.774 1.00 87.38 186 HIS A O 1
ATOM 1431 N N . ALA A 1 187 ? 10.112 15.933 22.468 1.00 90.44 187 ALA A N 1
ATOM 1432 C CA . ALA A 1 187 ? 11.181 15.066 21.965 1.00 90.44 187 ALA A CA 1
ATOM 1433 C C . ALA A 1 187 ? 10.740 13.599 21.785 1.00 90.44 187 ALA A C 1
ATOM 1435 O O . ALA A 1 187 ? 11.089 12.968 20.793 1.00 90.44 187 ALA A O 1
ATOM 1436 N N . TYR A 1 188 ? 9.912 13.068 22.692 1.00 89.94 188 TYR A N 1
ATOM 1437 C CA . TYR A 1 188 ? 9.375 11.707 22.568 1.00 89.94 188 TYR A CA 1
ATOM 1438 C C . TYR A 1 188 ? 8.352 11.583 21.433 1.00 89.94 188 TYR A C 1
ATOM 1440 O O . TYR A 1 188 ? 8.210 10.508 20.855 1.00 89.94 188 TYR A O 1
ATOM 1448 N N . LEU A 1 189 ? 7.649 12.672 21.097 1.00 89.31 189 LEU A N 1
ATOM 1449 C CA . LEU A 1 189 ? 6.744 12.707 19.946 1.00 89.31 189 LEU A CA 1
ATOM 1450 C C . LEU A 1 189 ? 7.528 12.631 18.630 1.00 89.31 189 LEU A C 1
ATOM 1452 O O . LEU A 1 189 ? 7.130 11.890 17.737 1.00 89.31 189 LEU A O 1
ATOM 1456 N N . VAL A 1 190 ? 8.632 13.379 18.539 1.00 93.38 190 VAL A N 1
ATOM 1457 C CA . VAL A 1 190 ? 9.548 13.378 17.386 1.00 93.38 190 VAL A CA 1
ATOM 1458 C C . VAL A 1 190 ? 10.173 11.996 17.206 1.00 93.38 190 VAL A C 1
ATOM 1460 O O . VAL A 1 190 ? 10.006 11.393 16.152 1.00 93.38 190 VAL A O 1
ATOM 1463 N N . ALA A 1 191 ? 10.771 11.442 18.264 1.00 93.31 191 ALA A N 1
ATOM 1464 C CA . ALA A 1 191 ? 11.409 10.124 18.229 1.00 93.31 191 ALA A CA 1
ATOM 1465 C C . ALA A 1 191 ? 10.426 8.964 17.962 1.00 93.31 191 ALA A C 1
ATOM 1467 O O . ALA A 1 191 ? 10.828 7.878 17.554 1.00 93.31 191 ALA A O 1
ATOM 1468 N N . GLY A 1 192 ? 9.132 9.165 18.229 1.00 93.12 192 GLY A N 1
ATOM 1469 C CA . GLY A 1 192 ? 8.084 8.178 17.972 1.00 93.12 192 GLY A CA 1
ATOM 1470 C C . GLY A 1 192 ? 7.531 8.197 16.545 1.00 93.12 192 GLY A C 1
ATOM 1471 O O . GLY A 1 192 ? 6.654 7.383 16.240 1.00 93.12 192 GLY A O 1
ATOM 1472 N N . PHE A 1 193 ? 7.975 9.126 15.693 1.00 96.50 193 PHE A N 1
ATOM 1473 C CA . PHE A 1 193 ? 7.487 9.245 14.326 1.00 96.50 193 PHE A CA 1
ATOM 1474 C C . PHE A 1 193 ? 8.178 8.244 13.396 1.00 96.50 193 PHE A C 1
ATOM 1476 O O . PHE A 1 193 ? 9.390 8.255 13.220 1.00 96.50 193 PHE A O 1
ATOM 1483 N N . ASP A 1 194 ? 7.372 7.399 12.762 1.00 97.62 194 ASP A N 1
ATOM 1484 C CA . ASP A 1 194 ? 7.810 6.484 11.714 1.00 97.62 194 ASP A CA 1
ATOM 1485 C C . ASP A 1 194 ? 7.449 7.093 10.352 1.00 97.62 194 ASP A C 1
ATOM 1487 O O . ASP A 1 194 ? 6.297 7.029 9.909 1.00 97.62 194 ASP A O 1
ATOM 1491 N N . GLN A 1 195 ? 8.423 7.740 9.706 1.00 97.50 195 GLN A N 1
ATOM 1492 C CA . GLN A 1 195 ? 8.220 8.411 8.418 1.00 97.50 195 GLN A CA 1
ATOM 1493 C C . GLN A 1 195 ? 7.836 7.467 7.279 1.00 97.50 195 GLN A C 1
ATOM 1495 O O . GLN A 1 195 ? 7.093 7.871 6.381 1.00 97.50 195 GLN A O 1
ATOM 1500 N N . GLU A 1 196 ? 8.302 6.222 7.322 1.00 98.00 196 GLU A N 1
ATOM 1501 C CA . GLU A 1 196 ? 8.022 5.201 6.320 1.00 98.00 196 GLU A CA 1
ATOM 1502 C C . GLU A 1 196 ? 6.560 4.749 6.408 1.00 98.00 196 GLU A C 1
ATOM 1504 O O . GLU A 1 196 ? 5.792 4.868 5.445 1.00 98.00 196 GLU A O 1
ATOM 1509 N N . ALA A 1 197 ? 6.128 4.335 7.603 1.00 98.00 197 ALA A N 1
ATOM 1510 C CA . ALA A 1 197 ? 4.741 3.958 7.849 1.00 98.00 197 ALA A CA 1
ATOM 1511 C C . ALA A 1 197 ? 3.783 5.138 7.616 1.00 98.00 197 ALA A C 1
ATOM 1513 O O . ALA A 1 197 ? 2.708 4.965 7.029 1.00 98.00 197 ALA A O 1
ATOM 1514 N N . ALA A 1 198 ? 4.172 6.353 8.022 1.00 98.06 198 ALA A N 1
ATOM 1515 C CA . ALA A 1 198 ? 3.393 7.560 7.769 1.00 98.06 198 ALA A CA 1
ATOM 1516 C C . ALA A 1 198 ? 3.226 7.828 6.266 1.00 98.06 198 ALA A C 1
ATOM 1518 O O . ALA A 1 198 ? 2.114 8.131 5.827 1.00 98.06 198 ALA A O 1
ATOM 1519 N N . ALA A 1 199 ? 4.286 7.680 5.464 1.00 98.00 199 ALA A N 1
ATOM 1520 C CA . ALA A 1 199 ? 4.222 7.867 4.017 1.00 98.00 199 ALA A CA 1
ATOM 1521 C C . ALA A 1 199 ? 3.261 6.871 3.349 1.00 98.00 199 ALA A C 1
ATOM 1523 O O . ALA A 1 199 ? 2.440 7.271 2.518 1.00 98.00 199 ALA A O 1
ATOM 1524 N N . VAL A 1 200 ? 3.291 5.596 3.751 1.00 98.31 200 VAL A N 1
ATOM 1525 C CA . VAL A 1 200 ? 2.375 4.568 3.226 1.00 98.31 200 VAL A CA 1
ATOM 1526 C C . VAL A 1 200 ? 0.926 4.843 3.634 1.00 98.31 200 VAL A C 1
ATOM 1528 O O . VAL A 1 200 ? 0.024 4.788 2.793 1.00 98.31 200 VAL A O 1
ATOM 1531 N N . LEU A 1 201 ? 0.673 5.197 4.897 1.00 98.25 201 LEU A N 1
ATOM 1532 C CA . LEU A 1 201 ? -0.678 5.523 5.369 1.00 98.25 201 LEU A CA 1
ATOM 1533 C C . LEU A 1 201 ? -1.246 6.765 4.668 1.00 98.25 201 LEU A C 1
ATOM 1535 O O . LEU A 1 201 ? -2.403 6.758 4.243 1.00 98.25 201 LEU A O 1
ATOM 1539 N N . ILE A 1 202 ? -0.430 7.805 4.479 1.00 97.44 202 ILE A N 1
ATOM 1540 C CA . ILE A 1 202 ? -0.818 9.018 3.748 1.00 97.44 202 ILE A CA 1
ATOM 1541 C C . ILE A 1 202 ? -1.053 8.722 2.268 1.00 97.44 202 ILE A C 1
ATOM 1543 O O . ILE A 1 202 ? -2.003 9.254 1.695 1.00 97.44 202 ILE A O 1
ATOM 1547 N N . THR A 1 203 ? -0.268 7.828 1.667 1.00 97.06 203 THR A N 1
ATOM 1548 C CA . THR A 1 203 ? -0.494 7.348 0.296 1.00 97.06 203 THR A CA 1
ATOM 1549 C C . THR A 1 203 ? -1.858 6.684 0.162 1.00 97.06 203 THR A C 1
ATOM 1551 O O . THR A 1 203 ? -2.635 7.054 -0.718 1.00 97.06 203 THR A O 1
ATOM 1554 N N . ARG A 1 204 ? -2.205 5.774 1.080 1.00 96.75 204 ARG A N 1
ATOM 1555 C CA . ARG A 1 204 ? -3.522 5.119 1.105 1.00 96.75 204 ARG A CA 1
ATOM 1556 C C . ARG A 1 204 ? -4.662 6.128 1.257 1.00 96.75 204 ARG A C 1
ATOM 1558 O O . ARG A 1 204 ? -5.653 6.043 0.534 1.00 96.75 204 ARG A O 1
ATOM 1565 N N . MET A 1 205 ? -4.510 7.128 2.129 1.00 95.88 205 MET A N 1
ATOM 1566 C CA . MET A 1 205 ? -5.490 8.216 2.267 1.00 95.88 205 MET A CA 1
ATOM 1567 C C . MET A 1 205 ? -5.607 9.071 0.998 1.00 95.88 205 MET A C 1
ATOM 1569 O O . MET A 1 205 ? -6.719 9.403 0.587 1.00 95.88 205 MET A O 1
ATOM 1573 N N . ALA A 1 206 ? -4.482 9.434 0.376 1.00 95.06 206 ALA A N 1
ATOM 1574 C CA . ALA A 1 206 ? -4.452 10.233 -0.846 1.00 95.06 206 ALA A CA 1
ATOM 1575 C C . ALA A 1 206 ? -5.102 9.485 -2.016 1.00 95.06 206 ALA A C 1
ATOM 1577 O O . ALA A 1 206 ? -5.904 10.071 -2.738 1.00 95.06 206 ALA A O 1
ATOM 1578 N N . MET A 1 207 ? -4.822 8.187 -2.159 1.00 93.62 207 MET A N 1
ATOM 1579 C CA . MET A 1 207 ? -5.450 7.319 -3.156 1.00 93.62 207 MET A CA 1
ATOM 1580 C C . MET A 1 207 ? -6.953 7.187 -2.937 1.00 93.62 207 MET A C 1
ATOM 1582 O O . MET A 1 207 ? -7.718 7.395 -3.873 1.00 93.62 207 MET A O 1
ATOM 1586 N N . PHE A 1 208 ? -7.387 6.923 -1.701 1.00 92.88 208 PHE A N 1
ATOM 1587 C CA . PHE A 1 208 ? -8.811 6.847 -1.367 1.00 92.88 208 PHE A CA 1
ATOM 1588 C C . PHE A 1 208 ? -9.542 8.165 -1.688 1.00 92.88 208 PHE A C 1
ATOM 1590 O O . PHE A 1 208 ? -10.660 8.174 -2.205 1.00 92.88 208 PHE A O 1
ATOM 1597 N N . LYS A 1 209 ? -8.882 9.308 -1.457 1.00 91.62 209 LYS A N 1
ATOM 1598 C CA . LYS A 1 209 ? -9.390 10.623 -1.873 1.00 91.62 209 LYS A CA 1
ATOM 1599 C C . LYS A 1 209 ? -9.408 10.795 -3.390 1.00 91.62 209 LYS A C 1
ATOM 1601 O O . LYS A 1 209 ? -10.385 11.312 -3.905 1.00 91.62 209 LYS A O 1
ATOM 1606 N N . ALA A 1 210 ? -8.376 10.353 -4.101 1.00 90.44 210 ALA A N 1
ATOM 1607 C CA . ALA A 1 210 ? -8.299 10.435 -5.561 1.00 90.44 210 ALA A CA 1
ATOM 1608 C C . ALA A 1 210 ? -9.264 9.475 -6.286 1.00 90.44 210 ALA A C 1
ATOM 1610 O O . ALA A 1 210 ? -9.461 9.597 -7.492 1.00 90.44 210 ALA A O 1
ATOM 1611 N N . GLU A 1 211 ? -9.831 8.486 -5.591 1.00 85.12 211 GLU A N 1
ATOM 1612 C CA . GLU A 1 211 ? -10.913 7.638 -6.110 1.00 85.12 211 GLU A CA 1
ATOM 1613 C C . GLU A 1 211 ? -12.297 8.280 -5.963 1.00 85.12 211 GLU A C 1
ATOM 1615 O O . GLU A 1 211 ? -13.191 7.985 -6.752 1.00 85.12 211 GLU A O 1
ATOM 1620 N N . THR A 1 212 ? -12.475 9.140 -4.958 1.00 76.06 212 THR A N 1
ATOM 1621 C CA . THR A 1 212 ? -13.766 9.758 -4.608 1.00 76.06 212 THR A CA 1
ATOM 1622 C C . THR A 1 212 ? -13.890 11.215 -5.066 1.00 76.06 212 THR A C 1
ATOM 1624 O O . THR A 1 212 ? -15.000 11.690 -5.292 1.00 76.06 212 THR A O 1
ATOM 1627 N N . ALA A 1 213 ? -12.770 11.919 -5.226 1.00 73.62 213 ALA A N 1
ATOM 1628 C CA . ALA A 1 213 ? -12.664 13.304 -5.679 1.00 73.62 213 ALA A CA 1
ATOM 1629 C C . ALA A 1 213 ? -11.709 13.428 -6.883 1.00 73.62 213 ALA A C 1
ATOM 1631 O O . ALA A 1 213 ? -11.002 12.481 -7.226 1.00 73.62 213 ALA A O 1
ATOM 1632 N N . ASP A 1 214 ? -11.655 14.609 -7.511 1.00 75.38 214 ASP A N 1
ATOM 1633 C CA . ASP A 1 214 ? -10.678 14.905 -8.569 1.00 75.38 214 ASP A CA 1
ATOM 1634 C C . ASP A 1 214 ? -9.239 14.728 -8.036 1.00 75.38 214 ASP A C 1
ATOM 1636 O O . ASP A 1 214 ? -8.896 15.177 -6.935 1.00 75.38 214 ASP A O 1
ATOM 1640 N N . GLY A 1 215 ? -8.364 14.102 -8.830 1.00 75.94 215 GLY A N 1
ATOM 1641 C CA . GLY A 1 215 ? -6.954 13.892 -8.496 1.00 75.94 215 GLY A CA 1
ATOM 1642 C C . GLY A 1 215 ? -6.219 15.194 -8.152 1.00 75.94 215 GLY A C 1
ATOM 1643 O O . GLY A 1 215 ? -5.330 15.198 -7.297 1.00 75.94 215 GLY A O 1
ATOM 1644 N N . ARG A 1 216 ? -6.639 16.334 -8.723 1.00 86.06 216 ARG A N 1
ATOM 1645 C CA . ARG A 1 216 ? -6.109 17.665 -8.362 1.00 86.06 216 ARG A CA 1
ATOM 1646 C C . ARG A 1 216 ? -6.365 18.039 -6.906 1.00 86.06 216 ARG A C 1
ATOM 1648 O O . ARG A 1 216 ? -5.504 18.651 -6.268 1.00 86.06 216 ARG A O 1
ATOM 1655 N N . ASP A 1 217 ? -7.517 17.668 -6.365 1.00 89.00 217 ASP A N 1
ATOM 1656 C CA . ASP A 1 217 ? -7.857 17.961 -4.976 1.00 89.00 217 ASP A CA 1
ATOM 1657 C C . ASP A 1 217 ? -7.126 17.027 -4.011 1.00 89.00 217 ASP A C 1
ATOM 1659 O O . ASP A 1 217 ? -6.666 17.481 -2.958 1.00 89.00 217 ASP A O 1
ATOM 1663 N N . ALA A 1 218 ? -6.910 15.766 -4.397 1.00 90.75 218 ALA A N 1
ATOM 1664 C CA . ALA A 1 218 ? -6.052 14.847 -3.649 1.00 90.75 218 ALA A CA 1
ATOM 1665 C C . ALA A 1 218 ? -4.605 15.371 -3.543 1.00 90.75 218 ALA A C 1
ATOM 1667 O O . ALA A 1 218 ? -4.026 15.356 -2.455 1.00 90.75 218 ALA A O 1
ATOM 1668 N N . LEU A 1 219 ? -4.049 15.925 -4.628 1.00 93.12 219 LEU A N 1
ATOM 1669 C CA . LEU A 1 219 ? -2.717 16.550 -4.631 1.00 93.12 219 LEU A CA 1
ATOM 1670 C C . LEU A 1 219 ? -2.643 17.779 -3.729 1.00 93.12 219 LEU A C 1
ATOM 1672 O O . LEU A 1 219 ? -1.736 17.897 -2.910 1.00 93.12 219 LEU A O 1
ATOM 1676 N N . ARG A 1 220 ? -3.622 18.685 -3.831 1.00 94.06 220 ARG A N 1
ATOM 1677 C CA . ARG A 1 220 ? -3.690 19.867 -2.958 1.00 94.06 220 ARG A CA 1
ATOM 1678 C C . ARG A 1 220 ? -3.811 19.474 -1.493 1.00 94.06 220 ARG A C 1
ATOM 1680 O O . ARG A 1 220 ? -3.239 20.137 -0.631 1.00 94.06 220 ARG A O 1
ATOM 1687 N N . TRP A 1 221 ? -4.576 18.425 -1.196 1.00 95.19 221 TRP A N 1
ATOM 1688 C CA . TRP A 1 221 ? -4.674 17.886 0.153 1.00 95.19 221 TRP A CA 1
ATOM 1689 C C . TRP A 1 221 ? -3.319 17.360 0.634 1.00 95.19 221 TRP A C 1
ATOM 1691 O O . TRP A 1 221 ? -2.914 17.716 1.739 1.00 95.19 221 TRP A O 1
ATOM 1701 N N . LEU A 1 222 ? -2.608 16.599 -0.201 1.00 96.00 222 LEU A N 1
ATOM 1702 C CA . LEU A 1 222 ? -1.286 16.055 0.107 1.00 96.00 222 LEU A CA 1
ATOM 1703 C C . LEU A 1 222 ? -0.264 17.163 0.400 1.00 96.00 222 LEU A C 1
ATOM 1705 O O . LEU A 1 222 ? 0.350 17.166 1.468 1.00 96.00 222 LEU A O 1
ATOM 1709 N N . ASP A 1 223 ? -0.159 18.155 -0.490 1.00 96.00 223 ASP A N 1
ATOM 1710 C CA . ASP A 1 223 ? 0.748 19.298 -0.332 1.00 96.00 223 ASP A CA 1
ATOM 1711 C C . ASP A 1 223 ? 0.422 20.078 0.964 1.00 96.00 223 ASP A C 1
ATOM 1713 O O . ASP A 1 223 ? 1.318 20.470 1.714 1.00 96.00 223 ASP A O 1
ATOM 1717 N N . ARG A 1 224 ? -0.868 20.242 1.306 1.00 97.06 224 ARG A N 1
ATOM 1718 C CA . ARG A 1 224 ? -1.288 20.864 2.577 1.00 97.06 224 ARG A CA 1
ATOM 1719 C C . ARG A 1 224 ? -0.880 20.046 3.803 1.00 97.06 224 ARG A C 1
ATOM 1721 O O . ARG A 1 224 ? -0.545 20.658 4.816 1.00 97.06 224 ARG A O 1
ATOM 1728 N N . GLN A 1 225 ? -0.933 18.712 3.755 1.00 96.81 225 GLN A N 1
ATOM 1729 C CA . GLN A 1 225 ? -0.476 17.878 4.876 1.00 96.81 225 GLN A CA 1
ATOM 1730 C C . GLN A 1 225 ? 1.036 17.992 5.067 1.00 96.81 225 GLN A C 1
ATOM 1732 O O . GLN A 1 225 ? 1.484 18.193 6.194 1.00 96.81 225 GLN A O 1
ATOM 1737 N N . LEU A 1 226 ? 1.806 17.954 3.974 1.00 97.50 226 LEU A N 1
ATOM 1738 C CA . LEU A 1 226 ? 3.257 18.128 4.020 1.00 97.50 226 LEU A CA 1
ATOM 1739 C C . LEU A 1 226 ? 3.636 19.484 4.629 1.00 97.50 226 LEU A C 1
ATOM 1741 O O . LEU A 1 226 ? 4.423 19.537 5.569 1.00 97.50 226 LEU A O 1
ATOM 1745 N N . ILE A 1 227 ? 3.015 20.576 4.169 1.00 97.12 227 ILE A N 1
ATOM 1746 C CA . ILE A 1 227 ? 3.274 21.919 4.713 1.00 97.12 227 ILE A CA 1
ATOM 1747 C C . ILE A 1 227 ? 2.930 21.989 6.206 1.00 97.12 227 ILE A C 1
ATOM 1749 O O . ILE A 1 227 ? 3.674 22.593 6.974 1.00 97.12 227 ILE A O 1
ATOM 1753 N N . LYS A 1 228 ? 1.816 21.385 6.640 1.00 97.00 228 LYS A N 1
ATOM 1754 C CA . LYS A 1 228 ? 1.433 21.359 8.062 1.00 97.00 228 LYS A CA 1
ATOM 1755 C C . LYS A 1 228 ? 2.449 20.606 8.917 1.00 97.00 228 LYS A C 1
ATOM 1757 O O . LYS A 1 228 ? 2.763 21.078 10.006 1.00 97.00 228 LYS A O 1
ATOM 1762 N N . LEU A 1 229 ? 2.956 19.477 8.429 1.00 96.44 229 LEU A N 1
ATOM 1763 C CA . LEU A 1 229 ? 3.986 18.698 9.109 1.00 96.44 229 LEU A CA 1
ATOM 1764 C C . LEU A 1 229 ? 5.289 19.499 9.212 1.00 96.44 229 LEU A C 1
ATOM 1766 O O . LEU A 1 229 ? 5.777 19.706 10.319 1.00 96.44 229 LEU A O 1
ATOM 1770 N N . CYS A 1 230 ? 5.783 20.047 8.097 1.00 96.44 230 CYS A N 1
ATOM 1771 C CA . CYS A 1 230 ? 7.009 20.849 8.073 1.00 96.44 230 CYS A CA 1
ATOM 1772 C C . CYS A 1 230 ? 6.912 22.101 8.954 1.00 96.44 230 CYS A C 1
ATOM 1774 O O . CYS A 1 230 ? 7.868 22.446 9.634 1.00 96.44 230 CYS A O 1
ATOM 1776 N N . ARG A 1 231 ? 5.753 22.770 8.994 1.00 95.25 231 ARG A N 1
ATOM 1777 C CA . ARG A 1 231 ? 5.532 23.923 9.885 1.00 95.25 231 ARG A CA 1
ATOM 1778 C C . ARG A 1 231 ? 5.508 23.552 11.364 1.00 95.25 231 ARG A C 1
ATOM 1780 O O . ARG A 1 231 ? 5.809 24.398 12.194 1.00 95.25 231 ARG A O 1
ATOM 1787 N N . LYS A 1 232 ? 5.066 22.337 11.697 1.00 94.12 232 LYS A N 1
ATOM 1788 C CA . LYS A 1 232 ? 4.920 21.894 13.088 1.00 94.12 232 LYS A CA 1
ATOM 1789 C C . LYS A 1 232 ? 6.217 21.320 13.657 1.00 94.12 232 LYS A C 1
ATOM 1791 O O . LYS A 1 232 ? 6.486 21.542 14.829 1.00 94.12 232 LYS A O 1
ATOM 1796 N N . PHE A 1 233 ? 6.967 20.574 12.851 1.00 94.62 233 PHE A N 1
ATOM 1797 C CA . PHE A 1 233 ? 8.142 19.818 13.299 1.00 94.62 233 PHE A CA 1
ATOM 1798 C C . PHE A 1 233 ? 9.464 20.306 12.696 1.00 94.62 233 PHE A C 1
ATOM 1800 O O . PHE A 1 233 ? 10.516 19.817 13.090 1.00 94.62 233 PHE A O 1
ATOM 1807 N N . GLY A 1 234 ? 9.427 21.235 11.739 1.00 94.69 234 GLY A N 1
ATOM 1808 C CA . GLY A 1 234 ? 10.627 21.847 11.178 1.00 94.69 234 GLY A CA 1
ATOM 1809 C C . GLY A 1 234 ? 11.114 23.033 12.002 1.00 94.69 234 GLY A C 1
ATOM 1810 O O . GLY A 1 234 ? 10.323 23.782 12.577 1.00 94.69 234 GLY A O 1
ATOM 1811 N N . GLU A 1 235 ? 12.426 23.225 11.998 1.00 95.00 235 GLU A N 1
ATOM 1812 C CA . GLU A 1 235 ? 13.107 24.364 12.604 1.00 95.00 235 GLU A CA 1
ATOM 1813 C C . GLU A 1 235 ? 13.440 25.378 11.511 1.00 95.00 235 GLU A C 1
ATOM 1815 O O . GLU A 1 235 ? 14.018 25.021 10.485 1.00 95.00 235 GLU A O 1
ATOM 1820 N N . TYR A 1 236 ? 13.031 26.633 11.689 1.00 96.88 236 TYR A N 1
ATOM 1821 C CA . TYR A 1 236 ? 13.294 27.701 10.728 1.00 96.88 236 TYR A CA 1
ATOM 1822 C C . TYR A 1 236 ? 13.119 29.081 11.359 1.00 96.88 236 TYR A C 1
ATOM 1824 O O . TYR A 1 236 ? 12.341 29.280 12.296 1.00 96.88 236 TYR A O 1
ATOM 1832 N N . HIS A 1 237 ? 13.805 30.063 10.789 1.00 96.19 237 HIS A N 1
ATOM 1833 C CA . HIS A 1 237 ? 13.542 31.471 11.022 1.00 96.19 237 HIS A CA 1
ATOM 1834 C C . HIS A 1 237 ? 12.437 31.957 10.090 1.00 96.19 237 HIS A C 1
ATOM 1836 O O . HIS A 1 237 ? 12.334 31.566 8.924 1.00 96.19 237 HIS A O 1
ATOM 1842 N N . LYS A 1 238 ? 11.568 32.816 10.624 1.00 95.31 238 LYS A N 1
ATOM 1843 C CA . LYS A 1 238 ? 10.492 33.405 9.835 1.00 95.31 238 LYS A CA 1
ATOM 1844 C C . LYS A 1 238 ? 11.097 34.215 8.686 1.00 95.31 238 LYS A C 1
ATOM 18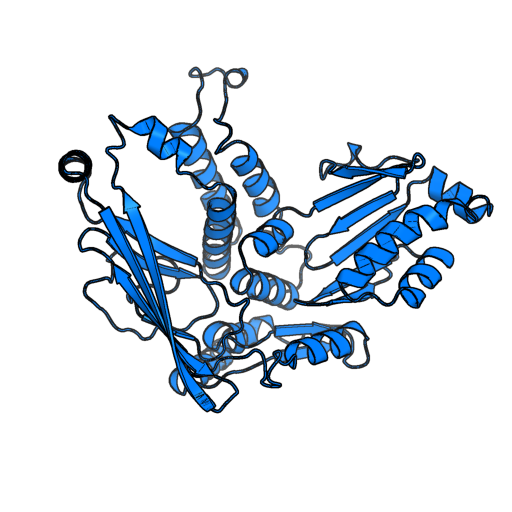46 O O . LYS A 1 238 ? 12.033 34.975 8.900 1.00 95.31 238 LYS A O 1
ATOM 1851 N N . ASP A 1 239 ? 10.529 34.044 7.497 1.00 94.06 239 ASP A N 1
ATOM 1852 C CA . ASP A 1 239 ? 10.915 34.753 6.274 1.00 94.06 239 ASP A CA 1
ATOM 1853 C C . ASP A 1 239 ? 12.347 34.439 5.765 1.00 94.06 239 ASP A C 1
ATOM 1855 O O . ASP A 1 239 ? 12.823 35.099 4.845 1.00 94.06 239 ASP A O 1
ATOM 1859 N N . ASP A 1 240 ? 12.996 33.379 6.275 1.00 96.56 240 ASP A N 1
ATOM 1860 C CA . ASP A 1 240 ? 14.276 32.850 5.774 1.00 96.56 240 ASP A CA 1
ATOM 1861 C C . ASP A 1 240 ? 14.169 31.358 5.407 1.00 96.56 240 ASP A C 1
ATOM 1863 O O . ASP A 1 240 ? 14.239 30.468 6.257 1.00 96.56 240 ASP A O 1
ATOM 1867 N N . ALA A 1 241 ? 14.036 31.068 4.110 1.00 94.75 241 ALA A N 1
ATOM 1868 C CA . ALA A 1 241 ? 13.900 29.702 3.607 1.00 94.75 241 ALA A CA 1
ATOM 1869 C C . ALA A 1 241 ? 15.173 28.846 3.767 1.00 94.75 241 ALA A C 1
ATOM 1871 O O . ALA A 1 241 ? 15.066 27.624 3.871 1.00 94.75 241 ALA A O 1
ATOM 1872 N N . ALA A 1 242 ? 16.367 29.451 3.798 1.00 96.81 242 ALA A N 1
ATOM 1873 C CA . ALA A 1 242 ? 17.630 28.710 3.877 1.00 96.81 242 ALA A CA 1
ATOM 1874 C C . ALA A 1 242 ? 17.867 28.103 5.270 1.00 96.81 242 ALA A C 1
ATOM 1876 O O . ALA A 1 242 ? 18.582 27.101 5.403 1.00 96.81 242 ALA A O 1
ATOM 1877 N N . SER A 1 243 ? 17.227 28.678 6.293 1.00 97.06 243 SER A N 1
ATOM 1878 C CA . SER A 1 243 ? 17.273 28.201 7.677 1.00 97.06 243 SER A CA 1
ATOM 1879 C C . SER A 1 243 ? 16.529 26.883 7.916 1.00 97.06 243 SER A C 1
ATOM 1881 O O . SER A 1 243 ? 16.775 26.238 8.929 1.00 97.06 243 SER A O 1
ATOM 1883 N N . PHE A 1 244 ? 15.642 26.463 7.004 1.00 97.50 244 PHE A N 1
ATOM 1884 C CA . PHE A 1 244 ? 14.751 25.329 7.244 1.00 97.50 244 PHE A CA 1
ATOM 1885 C C . PHE A 1 244 ? 15.507 24.007 7.409 1.00 97.50 244 PHE A C 1
ATOM 1887 O O . PHE A 1 244 ? 16.258 23.590 6.521 1.00 97.50 244 PHE A O 1
ATOM 1894 N N . ARG A 1 245 ? 15.274 23.323 8.528 1.00 96.50 245 ARG A N 1
ATOM 1895 C CA . ARG A 1 245 ? 15.798 21.987 8.833 1.00 96.50 245 ARG A CA 1
ATOM 1896 C C . ARG A 1 245 ? 14.688 21.097 9.390 1.00 96.50 245 ARG A C 1
ATOM 1898 O O . ARG A 1 245 ? 13.750 21.574 10.026 1.00 96.50 245 ARG A O 1
ATOM 1905 N N . LEU A 1 246 ? 14.800 19.798 9.128 1.00 96.00 246 LEU A N 1
ATOM 1906 C CA . LEU A 1 246 ? 13.941 18.764 9.704 1.00 96.00 246 LEU A CA 1
ATOM 1907 C C . LEU A 1 246 ? 14.795 17.815 10.550 1.00 96.00 246 LEU A C 1
ATOM 1909 O O . LEU A 1 246 ? 15.935 17.560 10.159 1.00 96.00 246 LEU A O 1
ATOM 1913 N N . PRO A 1 247 ? 14.250 17.270 11.652 1.00 95.44 247 PRO A N 1
ATOM 1914 C CA . PRO A 1 247 ? 14.879 16.166 12.370 1.00 95.44 247 PRO A CA 1
ATOM 1915 C C . PRO A 1 247 ? 15.043 14.931 11.475 1.00 95.44 247 PRO A C 1
ATOM 1917 O O . PRO A 1 247 ? 14.277 14.743 10.520 1.00 95.44 247 PRO A O 1
ATOM 1920 N N . ASP A 1 248 ? 16.000 14.067 11.808 1.00 95.38 248 ASP A N 1
ATOM 1921 C CA . ASP A 1 248 ? 16.324 12.866 11.028 1.00 95.38 248 ASP A CA 1
ATOM 1922 C C . ASP A 1 248 ? 15.110 11.939 10.863 1.00 95.38 248 ASP A C 1
ATOM 1924 O O . ASP A 1 248 ? 14.888 11.398 9.773 1.00 95.38 248 ASP A O 1
ATOM 1928 N N . GLU A 1 249 ? 14.256 11.847 11.890 1.00 96.56 249 GLU A N 1
ATOM 1929 C CA . GLU A 1 249 ? 13.015 11.064 11.885 1.00 96.56 249 GLU A CA 1
ATOM 1930 C C . GLU A 1 249 ? 12.012 11.527 10.819 1.00 96.56 249 GLU A C 1
ATOM 1932 O O . GLU A 1 249 ? 11.134 10.759 10.435 1.00 96.56 249 GLU A O 1
ATOM 1937 N N . PHE A 1 250 ? 12.137 12.761 10.318 1.00 97.12 250 PHE A N 1
ATOM 1938 C CA . PHE A 1 250 ? 11.260 13.354 9.304 1.00 97.12 250 PHE A CA 1
ATOM 1939 C C . PHE A 1 250 ? 11.962 13.620 7.965 1.00 97.12 250 PHE A C 1
ATOM 1941 O O . PHE A 1 250 ? 11.306 14.047 7.012 1.00 97.12 250 PHE A O 1
ATOM 1948 N N . SER A 1 251 ? 13.277 13.421 7.884 1.00 94.62 251 SER A N 1
ATOM 1949 C CA . SER A 1 251 ? 14.121 13.895 6.779 1.00 94.62 251 SER A CA 1
ATOM 1950 C C . SER A 1 251 ? 13.750 13.323 5.401 1.00 94.62 251 SER A C 1
ATOM 1952 O O . SER A 1 251 ? 13.772 14.057 4.411 1.00 94.62 251 SER A O 1
ATOM 1954 N N . PHE A 1 252 ? 13.329 12.056 5.325 1.00 94.94 252 PHE A N 1
ATOM 1955 C CA . PHE A 1 252 ? 12.910 11.397 4.082 1.00 94.94 252 PHE A CA 1
ATOM 1956 C C . PHE A 1 252 ? 11.430 11.616 3.754 1.00 94.94 252 PHE A C 1
ATOM 1958 O O . PHE A 1 252 ? 11.020 11.467 2.601 1.00 94.94 252 PHE A O 1
ATOM 1965 N N . TYR A 1 253 ? 10.609 12.027 4.723 1.00 97.56 253 TYR A N 1
ATOM 1966 C CA . TYR A 1 253 ? 9.174 12.214 4.508 1.00 97.56 253 TYR A CA 1
ATOM 1967 C C . TYR A 1 253 ? 8.845 13.175 3.341 1.00 97.56 253 TYR A C 1
ATOM 1969 O O . TYR A 1 253 ? 8.036 12.806 2.482 1.00 97.56 253 TYR A O 1
ATOM 1977 N N . PRO A 1 254 ? 9.476 14.365 3.203 1.00 97.31 254 PRO A N 1
ATOM 1978 C CA . PRO A 1 254 ? 9.278 15.220 2.031 1.00 97.31 254 PRO A CA 1
ATOM 1979 C C . PRO A 1 254 ? 9.660 14.549 0.706 1.00 97.31 254 PRO A C 1
ATOM 1981 O O . PRO A 1 254 ? 8.984 14.773 -0.301 1.00 97.31 254 PRO A O 1
ATOM 1984 N N . GLN A 1 255 ? 10.701 13.710 0.699 1.00 95.56 255 GLN A N 1
ATOM 1985 C CA . GLN A 1 255 ? 11.125 12.965 -0.487 1.00 95.56 255 GLN A CA 1
ATOM 1986 C C . GLN A 1 255 ? 10.065 11.934 -0.897 1.00 95.56 255 GLN A C 1
ATOM 1988 O O . GLN A 1 255 ? 9.675 11.895 -2.067 1.00 95.56 255 GLN A O 1
ATOM 1993 N N . PHE A 1 256 ? 9.501 11.185 0.056 1.00 97.19 256 PHE A N 1
ATOM 1994 C CA . PHE A 1 256 ? 8.385 10.278 -0.227 1.00 97.19 256 PHE A CA 1
ATOM 1995 C C . PHE A 1 256 ? 7.185 11.026 -0.814 1.00 97.19 256 PHE A C 1
ATOM 1997 O O . PHE A 1 256 ? 6.623 10.600 -1.824 1.00 97.19 256 PHE A O 1
ATOM 2004 N N . MET A 1 257 ? 6.820 12.183 -0.250 1.00 97.81 257 MET A N 1
ATOM 2005 C CA . MET A 1 257 ? 5.721 13.003 -0.777 1.00 97.81 257 MET A CA 1
ATOM 2006 C C . MET A 1 257 ? 6.019 13.541 -2.188 1.00 97.81 257 MET A C 1
ATOM 2008 O O . MET A 1 257 ? 5.119 13.620 -3.029 1.00 97.81 257 MET A O 1
ATOM 2012 N N . PHE A 1 258 ? 7.281 13.876 -2.476 1.00 96.12 258 PHE A N 1
ATOM 2013 C CA . PHE A 1 258 ? 7.742 14.308 -3.797 1.00 96.12 258 PHE A CA 1
ATOM 2014 C C . PHE A 1 258 ? 7.617 13.213 -4.863 1.00 96.12 258 PHE A C 1
ATOM 2016 O O . PHE A 1 258 ? 7.263 13.516 -6.009 1.00 96.12 258 PHE A O 1
ATOM 2023 N N . HIS A 1 259 ? 7.882 11.951 -4.526 1.00 96.12 259 HIS A N 1
ATOM 2024 C CA . HIS A 1 259 ? 7.651 10.835 -5.446 1.00 96.12 259 HIS A CA 1
ATOM 2025 C C . HIS A 1 259 ? 6.159 10.483 -5.547 1.00 96.12 259 HIS A C 1
ATOM 2027 O O . HIS A 1 259 ? 5.621 10.441 -6.655 1.00 96.12 259 HIS A O 1
ATOM 2033 N N . LEU A 1 260 ? 5.449 10.388 -4.418 1.00 96.31 260 LEU A N 1
ATOM 2034 C CA . LEU A 1 260 ? 4.013 10.091 -4.368 1.00 96.31 260 LEU A CA 1
ATOM 2035 C C . LEU A 1 260 ? 3.181 11.032 -5.248 1.00 96.31 260 LEU A C 1
ATOM 2037 O O . LEU A 1 260 ? 2.369 10.572 -6.051 1.00 96.31 260 LEU A O 1
ATOM 2041 N N . ARG A 1 261 ? 3.393 12.351 -5.151 1.00 95.00 261 ARG A N 1
ATOM 2042 C CA . ARG A 1 261 ? 2.605 13.350 -5.900 1.00 95.00 261 ARG A CA 1
ATOM 2043 C C . ARG A 1 261 ? 2.764 13.270 -7.425 1.00 95.00 261 ARG A C 1
ATOM 2045 O O . ARG A 1 261 ? 1.982 13.886 -8.146 1.00 95.00 261 ARG A O 1
ATOM 2052 N N . ARG A 1 262 ? 3.782 12.556 -7.916 1.00 92.69 262 ARG A N 1
ATOM 2053 C CA . ARG A 1 262 ? 4.056 12.325 -9.348 1.00 92.69 262 ARG A CA 1
ATOM 2054 C C . ARG A 1 262 ? 3.844 10.871 -9.770 1.00 92.69 262 ARG A C 1
ATOM 2056 O O . ARG A 1 262 ? 3.988 10.563 -10.945 1.00 92.69 262 ARG A O 1
ATOM 2063 N N . SER A 1 263 ? 3.518 9.994 -8.827 1.00 93.81 263 SER A N 1
ATOM 2064 C CA . SER A 1 263 ? 3.273 8.580 -9.092 1.00 93.81 263 SER A CA 1
ATOM 2065 C C . SER A 1 263 ? 1.954 8.355 -9.839 1.00 93.81 263 SER A C 1
ATOM 2067 O O . SER A 1 263 ? 1.001 9.135 -9.695 1.00 93.81 263 SER A O 1
ATOM 2069 N N . SER A 1 264 ? 1.864 7.221 -10.541 1.00 91.75 264 SER A N 1
ATOM 2070 C CA . SER A 1 264 ? 0.641 6.752 -11.212 1.00 91.75 264 SER A CA 1
ATOM 2071 C C . SER A 1 264 ? -0.532 6.491 -10.255 1.00 91.75 264 SER A C 1
ATOM 2073 O O . SER A 1 264 ? -1.661 6.299 -10.696 1.00 91.75 264 SER A O 1
ATOM 2075 N N . PHE A 1 265 ? -0.309 6.517 -8.935 1.00 93.38 265 PHE A N 1
ATOM 2076 C CA . PHE A 1 265 ? -1.379 6.394 -7.944 1.00 93.38 265 PHE A CA 1
ATOM 2077 C C . PHE A 1 265 ? -2.281 7.630 -7.885 1.00 93.38 265 PHE A C 1
ATOM 2079 O O . PHE A 1 265 ? -3.483 7.502 -7.630 1.00 93.38 265 PHE A O 1
ATOM 2086 N N . ILE A 1 266 ? -1.713 8.816 -8.125 1.00 91.94 266 ILE A N 1
ATOM 2087 C CA . ILE A 1 266 ? -2.415 10.104 -8.049 1.00 91.94 266 ILE A CA 1
ATOM 2088 C C . ILE A 1 266 ? -2.492 10.771 -9.427 1.00 91.94 266 ILE A C 1
ATOM 2090 O O . ILE A 1 266 ? -3.564 11.219 -9.829 1.00 91.94 266 ILE A O 1
ATOM 2094 N N . GLN A 1 267 ? -1.376 10.815 -10.160 1.00 90.81 267 GLN A N 1
ATOM 2095 C CA . GLN A 1 267 ? -1.293 11.392 -11.503 1.00 90.81 267 GLN A CA 1
ATOM 2096 C C . GLN A 1 267 ? -1.526 10.300 -12.544 1.00 90.81 267 GLN A C 1
ATOM 2098 O O . GLN A 1 267 ? -0.599 9.640 -12.997 1.00 90.81 267 GLN A O 1
ATOM 2103 N N . VAL A 1 268 ? -2.786 10.103 -12.917 1.00 90.62 268 VAL A N 1
ATOM 2104 C CA . VAL A 1 268 ? -3.200 8.979 -13.776 1.00 90.62 268 VAL A CA 1
ATOM 2105 C C . VAL A 1 268 ? -3.062 9.264 -15.277 1.00 90.62 268 VAL A C 1
ATOM 2107 O O . VAL A 1 268 ? -3.377 8.410 -16.097 1.00 90.62 268 VAL A O 1
ATOM 2110 N N . PHE A 1 269 ? -2.578 10.450 -15.664 1.00 87.31 269 PHE A N 1
ATOM 2111 C CA . PHE A 1 269 ? -2.273 10.754 -17.065 1.00 87.31 269 PHE A CA 1
ATOM 2112 C C . PHE A 1 269 ? -1.201 9.783 -17.592 1.00 87.31 269 PHE A C 1
ATOM 2114 O O . PHE A 1 269 ? -0.266 9.462 -16.863 1.00 87.31 269 PHE A O 1
ATOM 2121 N N . ASN A 1 270 ? -1.339 9.320 -18.838 1.00 91.12 270 ASN A N 1
ATOM 2122 C CA . ASN A 1 270 ? -0.559 8.229 -19.449 1.00 91.12 270 ASN A CA 1
ATOM 2123 C C . ASN A 1 270 ? -0.774 6.818 -18.871 1.00 91.12 270 ASN A C 1
ATOM 2125 O O . ASN A 1 270 ? -0.058 5.909 -19.273 1.00 91.12 270 ASN A O 1
ATOM 2129 N N . ASN A 1 271 ? -1.750 6.609 -17.984 1.00 93.00 271 ASN A N 1
ATOM 2130 C CA . ASN A 1 271 ? -2.188 5.268 -17.601 1.00 93.00 271 ASN A CA 1
ATOM 2131 C C . ASN A 1 271 ? -3.626 5.051 -18.071 1.00 93.00 271 ASN A C 1
ATOM 2133 O O . ASN A 1 271 ? -4.457 5.965 -18.036 1.00 93.00 271 ASN A O 1
ATOM 2137 N N . SER A 1 272 ? -3.941 3.827 -18.467 1.00 95.69 272 SER A N 1
ATOM 2138 C CA . SER A 1 272 ? -5.323 3.415 -18.661 1.00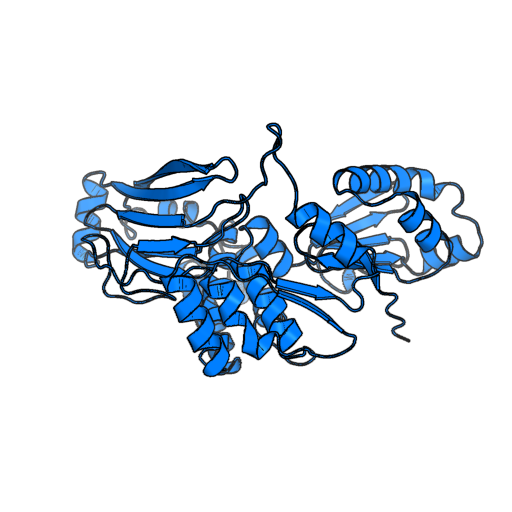 95.69 272 SER A CA 1
ATOM 2139 C C . SER A 1 272 ? -6.076 3.347 -17.317 1.00 95.69 272 SER A C 1
ATOM 2141 O O . SER A 1 272 ? -5.471 3.167 -16.246 1.00 95.69 272 SER A O 1
ATOM 2143 N N . PRO A 1 273 ? -7.412 3.488 -17.334 1.00 95.62 273 PRO A N 1
ATOM 2144 C CA . PRO A 1 273 ? -8.255 3.215 -16.173 1.00 95.62 273 PRO A CA 1
ATOM 2145 C C . PRO A 1 273 ? -7.995 1.852 -15.511 1.00 95.62 273 PRO A C 1
ATOM 2147 O O . PRO A 1 273 ? -7.970 1.778 -14.277 1.00 95.62 273 PRO A O 1
ATOM 2150 N N . ASP A 1 274 ? -7.775 0.801 -16.307 1.00 96.94 274 ASP A N 1
ATOM 2151 C CA . ASP A 1 274 ? -7.492 -0.557 -15.825 1.00 96.94 274 ASP A CA 1
ATOM 2152 C C . ASP A 1 274 ? -6.131 -0.657 -15.123 1.00 96.94 274 ASP A C 1
ATOM 2154 O O . ASP A 1 274 ? -6.061 -1.174 -14.006 1.00 96.94 274 ASP A O 1
ATOM 2158 N N . GLU A 1 275 ? -5.070 -0.094 -15.710 1.00 95.50 275 GLU A N 1
ATOM 2159 C CA . GLU A 1 275 ? -3.741 -0.034 -15.080 1.00 95.50 275 GLU A CA 1
ATOM 2160 C C . GLU A 1 275 ? -3.788 0.719 -13.752 1.00 95.50 275 GLU A C 1
ATOM 2162 O O . GLU A 1 275 ? -3.253 0.261 -12.743 1.00 95.50 275 GLU A O 1
ATOM 2167 N N . THR A 1 276 ? -4.486 1.856 -13.725 1.00 95.38 276 THR A N 1
ATOM 2168 C CA . THR A 1 276 ? -4.660 2.642 -12.500 1.00 95.38 276 THR A CA 1
ATOM 2169 C C . THR A 1 276 ? -5.367 1.822 -11.419 1.00 95.38 276 THR A C 1
ATOM 2171 O O . THR A 1 276 ? -4.940 1.821 -10.263 1.00 95.38 276 THR A O 1
ATOM 2174 N N . ALA A 1 277 ? -6.442 1.114 -11.777 1.00 95.81 277 ALA A N 1
ATOM 2175 C CA . ALA A 1 277 ? -7.167 0.256 -10.844 1.00 95.81 277 ALA A CA 1
ATOM 2176 C C . ALA A 1 277 ? -6.287 -0.890 -10.322 1.00 95.81 277 ALA A C 1
ATOM 2178 O O . ALA A 1 277 ? -6.304 -1.164 -9.121 1.00 95.81 277 ALA A O 1
ATOM 2179 N N . TYR A 1 278 ? -5.475 -1.494 -11.193 1.00 96.44 278 TYR A N 1
ATOM 2180 C CA . TYR A 1 278 ? -4.512 -2.529 -10.831 1.00 96.44 278 TYR A CA 1
ATOM 2181 C C . TYR A 1 278 ? -3.446 -2.012 -9.856 1.00 96.44 278 TYR A C 1
ATOM 2183 O O . TYR A 1 278 ? -3.294 -2.573 -8.769 1.00 96.44 278 TYR A O 1
ATOM 2191 N N . TYR A 1 279 ? -2.761 -0.908 -10.173 1.00 96.12 279 TYR A N 1
ATOM 2192 C CA . TYR A 1 279 ? -1.734 -0.334 -9.297 1.00 96.12 279 TYR A CA 1
ATOM 2193 C C . TYR A 1 279 ? -2.301 0.013 -7.918 1.00 96.12 279 TYR A C 1
ATOM 2195 O O . TYR A 1 279 ? -1.726 -0.356 -6.890 1.00 96.12 279 TYR A O 1
ATOM 2203 N N . ARG A 1 280 ? -3.467 0.672 -7.882 1.00 95.94 280 ARG A N 1
ATOM 2204 C CA . ARG A 1 280 ? -4.126 1.045 -6.624 1.00 95.94 280 ARG A CA 1
ATOM 2205 C C . ARG A 1 280 ? -4.559 -0.173 -5.807 1.00 95.94 280 ARG A C 1
ATOM 2207 O O . ARG A 1 280 ? -4.396 -0.167 -4.586 1.00 95.94 280 ARG A O 1
ATOM 2214 N N . HIS A 1 281 ? -5.080 -1.215 -6.459 1.00 95.88 281 HIS A N 1
ATOM 2215 C CA . HIS A 1 281 ? -5.416 -2.475 -5.796 1.00 95.88 281 HIS A CA 1
ATOM 2216 C C . HIS A 1 281 ? -4.180 -3.089 -5.134 1.00 95.88 281 HIS A C 1
ATOM 2218 O O . HIS A 1 281 ? -4.207 -3.380 -3.939 1.00 95.88 281 HIS A O 1
ATOM 2224 N N . VAL A 1 282 ? -3.080 -3.220 -5.880 1.00 95.25 282 VAL A N 1
ATOM 2225 C CA . VAL A 1 282 ? -1.851 -3.839 -5.374 1.00 95.25 282 VAL A CA 1
ATOM 2226 C C . VAL A 1 282 ? -1.323 -3.093 -4.146 1.00 95.25 282 VAL A C 1
ATOM 2228 O O . VAL A 1 282 ? -1.141 -3.724 -3.105 1.00 95.25 282 VAL A O 1
ATOM 2231 N N . LEU A 1 283 ? -1.195 -1.760 -4.193 1.00 95.69 283 LEU A N 1
ATOM 2232 C CA . LEU A 1 283 ? -0.713 -0.971 -3.047 1.00 95.69 283 LEU A CA 1
ATOM 2233 C C . LEU A 1 283 ? -1.576 -1.160 -1.788 1.00 95.69 283 LEU A C 1
ATOM 2235 O O . LEU A 1 283 ? -1.057 -1.265 -0.675 1.00 95.69 283 LEU A O 1
ATOM 2239 N N . ASN A 1 284 ? -2.898 -1.254 -1.949 1.00 94.69 284 ASN A N 1
ATOM 2240 C CA . ASN A 1 284 ? -3.834 -1.462 -0.840 1.00 94.69 284 ASN A CA 1
ATOM 2241 C C . ASN A 1 284 ? -3.774 -2.867 -0.219 1.00 94.69 284 ASN A C 1
ATOM 2243 O O . ASN A 1 284 ? -4.418 -3.102 0.807 1.00 94.69 284 ASN A O 1
ATOM 2247 N N . THR A 1 285 ? -3.024 -3.791 -0.821 1.00 92.69 285 THR A N 1
ATOM 2248 C CA . THR A 1 285 ? -2.884 -5.174 -0.348 1.00 92.69 285 THR A CA 1
ATOM 2249 C C . THR A 1 285 ? -1.472 -5.538 0.107 1.00 92.69 285 THR A C 1
ATOM 2251 O O . THR A 1 285 ? -1.303 -6.619 0.669 1.00 92.69 285 THR A O 1
ATOM 2254 N N . GLU A 1 286 ? -0.491 -4.659 -0.109 1.00 94.50 286 GLU A N 1
ATOM 2255 C CA . GLU A 1 286 ? 0.925 -4.881 0.203 1.00 94.50 286 GLU A CA 1
ATOM 2256 C C . GLU A 1 286 ? 1.362 -4.236 1.523 1.00 94.50 286 GLU A C 1
ATOM 2258 O O . GLU A 1 286 ? 0.688 -3.352 2.060 1.00 94.50 286 GLU A O 1
ATOM 2263 N N . ASP A 1 287 ? 2.481 -4.716 2.065 1.00 95.19 287 ASP A N 1
ATOM 2264 C CA . ASP A 1 287 ? 3.057 -4.237 3.323 1.00 95.19 287 ASP A CA 1
ATOM 2265 C C . ASP A 1 287 ? 3.759 -2.871 3.193 1.00 95.19 287 ASP A C 1
ATOM 2267 O O . ASP A 1 287 ? 3.752 -2.239 2.135 1.00 95.19 287 ASP A O 1
ATOM 2271 N N . CYS A 1 288 ? 4.332 -2.381 4.300 1.00 96.00 288 CYS A N 1
ATOM 2272 C CA . CYS A 1 288 ? 4.997 -1.078 4.336 1.00 96.00 288 CYS A CA 1
ATOM 2273 C C . CYS A 1 288 ? 6.173 -1.015 3.351 1.00 96.00 288 CYS A C 1
ATOM 2275 O O . CYS A 1 288 ? 6.239 -0.107 2.526 1.00 96.00 288 CYS A O 1
ATOM 2277 N N . SER A 1 289 ? 7.062 -2.008 3.388 1.00 94.81 289 SER A N 1
ATOM 2278 C CA . SER A 1 289 ? 8.278 -2.030 2.575 1.00 94.81 289 SER A CA 1
ATOM 2279 C C . SER A 1 289 ? 7.967 -2.081 1.077 1.00 94.81 289 SER A C 1
ATOM 2281 O O . SER A 1 289 ? 8.520 -1.299 0.304 1.00 94.81 289 SER A O 1
ATOM 2283 N N . ASN A 1 290 ? 7.034 -2.940 0.662 1.00 94.44 290 ASN A N 1
ATOM 2284 C CA . ASN A 1 290 ? 6.619 -3.036 -0.736 1.00 94.44 290 ASN A CA 1
ATOM 2285 C C . ASN A 1 290 ? 5.881 -1.774 -1.201 1.00 94.44 290 ASN A C 1
ATOM 2287 O O . ASN A 1 290 ? 6.117 -1.303 -2.314 1.00 94.44 290 ASN A O 1
ATOM 2291 N N . ALA A 1 291 ? 5.020 -1.191 -0.360 1.00 96.19 291 ALA A N 1
ATOM 2292 C CA . ALA A 1 291 ? 4.329 0.052 -0.693 1.00 96.19 291 ALA A CA 1
ATOM 2293 C C . ALA A 1 291 ? 5.295 1.244 -0.812 1.00 96.19 291 ALA A C 1
ATOM 2295 O O . ALA A 1 291 ? 5.120 2.075 -1.700 1.00 96.19 291 ALA A O 1
ATOM 2296 N N . LEU A 1 292 ? 6.338 1.324 0.021 1.00 95.81 292 LEU A N 1
ATOM 2297 C CA . LEU A 1 292 ? 7.388 2.340 -0.120 1.00 95.81 292 LEU A CA 1
ATOM 2298 C C . LEU A 1 292 ? 8.141 2.195 -1.433 1.00 95.81 292 LEU A C 1
ATOM 2300 O O . LEU A 1 292 ? 8.335 3.195 -2.116 1.00 95.81 292 LEU A O 1
ATOM 2304 N N . LEU A 1 293 ? 8.500 0.969 -1.816 1.00 94.06 293 LEU A N 1
ATOM 2305 C CA . LEU A 1 293 ? 9.174 0.700 -3.086 1.00 94.06 293 LEU A CA 1
ATOM 2306 C C . LEU A 1 293 ? 8.320 1.116 -4.295 1.00 94.06 293 LEU A C 1
ATOM 2308 O O . LEU A 1 293 ? 8.843 1.606 -5.294 1.00 94.06 293 LEU A O 1
ATOM 2312 N N . MET A 1 294 ? 6.996 0.964 -4.198 1.00 96.12 294 MET A N 1
ATOM 2313 C CA . MET A 1 294 ? 6.066 1.473 -5.208 1.00 96.12 294 MET A CA 1
ATOM 2314 C C . MET A 1 294 ? 6.011 3.007 -5.255 1.00 96.12 294 MET A C 1
ATOM 2316 O O . MET A 1 294 ? 5.822 3.580 -6.328 1.00 96.12 294 MET A O 1
ATOM 2320 N N . ILE A 1 295 ? 6.114 3.680 -4.103 1.00 96.12 295 ILE A N 1
ATOM 2321 C CA . ILE A 1 295 ? 6.086 5.148 -4.008 1.00 96.12 295 ILE A CA 1
ATOM 2322 C C . ILE A 1 295 ? 7.399 5.731 -4.531 1.00 96.12 295 ILE A C 1
ATOM 2324 O O . ILE A 1 295 ? 7.380 6.635 -5.364 1.00 96.12 295 ILE A O 1
ATOM 2328 N N . GLN A 1 296 ? 8.522 5.219 -4.037 1.00 95.00 296 GLN A N 1
ATOM 2329 C CA . GLN A 1 296 ? 9.875 5.614 -4.391 1.00 95.00 296 GLN A CA 1
ATOM 2330 C C . GLN A 1 296 ? 10.651 4.367 -4.839 1.00 95.00 296 GLN A C 1
ATOM 2332 O O . GLN A 1 296 ? 11.163 3.627 -3.997 1.00 95.00 296 GLN A O 1
ATOM 2337 N N . PRO A 1 297 ? 10.768 4.151 -6.161 1.00 93.62 297 PRO A N 1
ATOM 2338 C CA . PRO A 1 297 ? 11.585 3.079 -6.711 1.00 93.62 297 PRO A CA 1
ATOM 2339 C C . PRO A 1 297 ? 13.025 3.136 -6.204 1.00 93.62 297 PRO A C 1
ATOM 2341 O O . PRO A 1 297 ? 13.602 4.221 -6.062 1.00 93.62 297 PRO A O 1
ATOM 2344 N N . SER A 1 298 ? 13.617 1.967 -5.974 1.00 90.75 298 SER A N 1
ATOM 2345 C CA . SER A 1 298 ? 15.034 1.862 -5.639 1.00 90.75 298 SER A CA 1
ATOM 2346 C C . SER A 1 298 ? 15.880 1.923 -6.908 1.00 90.75 298 SER A C 1
ATOM 2348 O O . SER A 1 298 ? 15.448 1.489 -7.978 1.00 90.75 298 SER A O 1
ATOM 2350 N N . LEU A 1 299 ? 17.091 2.468 -6.791 1.00 91.31 299 LEU A N 1
ATOM 2351 C CA . LEU A 1 299 ? 18.067 2.514 -7.872 1.00 91.31 299 LEU A CA 1
ATOM 2352 C C . LEU A 1 299 ? 19.443 2.141 -7.317 1.00 91.31 299 LEU A C 1
ATOM 2354 O O . LEU A 1 299 ? 19.947 2.790 -6.402 1.00 91.31 299 LEU A O 1
ATOM 2358 N N . ILE A 1 300 ? 20.037 1.086 -7.864 1.00 88.06 300 ILE A N 1
ATOM 2359 C CA . ILE A 1 300 ? 21.364 0.597 -7.480 1.00 88.06 300 ILE A CA 1
ATOM 2360 C C . ILE A 1 300 ? 22.289 0.753 -8.680 1.00 88.06 300 ILE A C 1
ATOM 2362 O O . ILE A 1 300 ? 21.953 0.304 -9.778 1.00 88.06 300 ILE A O 1
ATOM 2366 N N . ALA A 1 301 ? 23.443 1.383 -8.476 1.00 86.69 301 ALA A N 1
ATOM 2367 C CA . ALA A 1 301 ? 24.481 1.503 -9.486 1.00 86.69 301 ALA A CA 1
ATOM 2368 C C . ALA A 1 301 ? 25.564 0.451 -9.265 1.00 86.69 301 ALA A C 1
ATOM 2370 O O . ALA A 1 301 ? 26.154 0.379 -8.195 1.00 86.69 301 ALA A O 1
ATOM 2371 N N . PHE A 1 302 ? 25.851 -0.319 -10.308 1.00 84.00 302 PHE A N 1
ATOM 2372 C CA . PHE A 1 302 ? 26.950 -1.270 -10.376 1.00 84.00 302 PHE A CA 1
ATOM 2373 C C . PHE A 1 302 ? 28.072 -0.680 -11.221 1.00 84.00 302 PHE A C 1
ATOM 2375 O O . PHE A 1 302 ? 27.858 -0.265 -12.369 1.00 84.00 302 PHE A O 1
ATOM 2382 N N . ARG A 1 303 ? 29.275 -0.661 -10.656 1.00 80.06 303 ARG A N 1
ATOM 2383 C CA . ARG A 1 303 ? 30.480 -0.117 -11.282 1.00 80.06 303 ARG A CA 1
ATOM 2384 C C . ARG A 1 303 ? 31.397 -1.243 -11.764 1.00 80.06 303 ARG A C 1
ATOM 2386 O O . ARG A 1 303 ? 31.290 -2.397 -11.350 1.00 80.06 303 ARG A O 1
ATOM 2393 N N . LEU A 1 304 ? 32.313 -0.915 -12.676 1.00 72.31 304 LEU A N 1
ATOM 2394 C CA . LEU A 1 304 ? 33.248 -1.888 -13.266 1.00 72.31 304 LEU A CA 1
ATOM 2395 C C . LEU A 1 304 ? 34.255 -2.460 -12.264 1.00 72.31 304 LEU A C 1
ATOM 2397 O O . LEU A 1 304 ? 34.783 -3.548 -12.482 1.00 72.31 304 LEU A O 1
ATOM 2401 N N . ASP A 1 305 ? 34.525 -1.725 -11.189 1.00 75.69 305 ASP A N 1
ATOM 2402 C CA . ASP A 1 305 ? 35.375 -2.161 -10.080 1.00 75.69 305 ASP A CA 1
ATOM 2403 C C . ASP A 1 305 ? 34.705 -3.234 -9.200 1.00 75.69 305 ASP A C 1
ATOM 2405 O O . ASP A 1 305 ? 35.336 -3.763 -8.287 1.00 75.69 305 ASP A O 1
ATOM 2409 N N . GLY A 1 306 ? 33.452 -3.595 -9.501 1.00 69.06 306 GLY A N 1
ATOM 2410 C CA . GLY A 1 306 ? 32.679 -4.599 -8.781 1.00 69.06 306 GLY A CA 1
ATOM 2411 C C . GLY A 1 306 ? 31.927 -4.055 -7.570 1.00 69.06 306 GLY A C 1
ATOM 2412 O O . GLY A 1 306 ? 31.312 -4.849 -6.865 1.00 69.06 306 GLY A O 1
ATOM 2413 N N . THR A 1 307 ? 31.959 -2.741 -7.330 1.00 77.75 307 THR A N 1
ATOM 2414 C CA . THR A 1 307 ? 31.181 -2.106 -6.262 1.00 77.75 307 THR A CA 1
ATOM 2415 C C . THR A 1 307 ? 29.736 -1.853 -6.690 1.00 77.75 307 THR A C 1
ATOM 2417 O O . THR A 1 307 ? 29.451 -1.576 -7.863 1.00 77.75 307 THR A O 1
ATOM 2420 N N . ASP A 1 308 ? 28.822 -1.948 -5.727 1.00 83.56 308 ASP A N 1
ATOM 2421 C CA . ASP A 1 308 ? 27.430 -1.537 -5.847 1.00 83.56 308 ASP A CA 1
ATOM 2422 C C . ASP A 1 308 ? 27.064 -0.510 -4.771 1.00 83.56 308 ASP A C 1
ATOM 2424 O O . ASP A 1 308 ? 27.503 -0.588 -3.624 1.00 83.56 308 ASP A O 1
ATOM 2428 N N . GLU A 1 309 ? 26.266 0.486 -5.148 1.00 87.75 309 GLU A N 1
ATOM 2429 C CA . GLU A 1 309 ? 25.784 1.505 -4.216 1.00 87.75 309 GLU A CA 1
ATOM 2430 C C . GLU A 1 309 ? 24.355 1.938 -4.553 1.00 87.75 309 GLU A C 1
ATOM 2432 O O . GLU A 1 309 ? 23.953 1.999 -5.720 1.00 87.75 309 GLU A O 1
ATOM 2437 N N . ALA A 1 310 ? 23.575 2.253 -3.518 1.00 89.88 310 ALA A N 1
ATOM 2438 C CA . ALA A 1 310 ? 22.280 2.890 -3.697 1.00 89.88 310 ALA A CA 1
ATOM 2439 C C . ALA A 1 310 ? 22.497 4.335 -4.164 1.00 89.88 310 ALA A C 1
ATOM 2441 O O . ALA A 1 310 ? 23.182 5.116 -3.504 1.00 89.88 310 ALA A O 1
ATOM 2442 N N . VAL A 1 311 ? 21.897 4.689 -5.297 1.00 92.38 311 VAL A N 1
ATOM 2443 C CA . VAL A 1 311 ? 22.006 6.021 -5.897 1.00 92.38 311 VAL A CA 1
ATOM 2444 C C . VAL A 1 311 ? 20.653 6.719 -5.896 1.00 92.38 311 VAL A C 1
ATOM 2446 O O . VAL A 1 311 ? 19.595 6.089 -5.846 1.00 92.38 311 VAL A O 1
ATOM 2449 N N . LEU A 1 312 ? 20.673 8.049 -5.955 1.00 89.88 312 LEU A N 1
ATOM 2450 C CA . LEU A 1 312 ? 19.445 8.833 -6.026 1.00 89.88 312 LEU A CA 1
ATOM 2451 C C . LEU A 1 312 ? 18.704 8.541 -7.333 1.00 89.88 312 LEU A C 1
ATOM 2453 O O . LEU A 1 312 ? 19.324 8.359 -8.382 1.00 89.88 312 LEU A O 1
ATOM 2457 N N . LEU A 1 313 ? 17.371 8.548 -7.281 1.00 89.19 313 LEU A N 1
ATOM 2458 C CA . LEU A 1 313 ? 16.508 8.422 -8.456 1.00 89.19 313 LEU A CA 1
ATOM 2459 C C . LEU A 1 313 ? 16.492 9.744 -9.250 1.00 89.19 313 LEU A C 1
ATOM 2461 O O . LEU A 1 313 ? 15.485 10.452 -9.300 1.00 89.19 313 LEU A O 1
ATOM 2465 N N . ASP A 1 314 ? 17.644 10.084 -9.824 1.00 89.50 314 ASP A N 1
ATOM 2466 C CA . ASP A 1 314 ? 17.925 11.320 -10.547 1.00 89.50 314 ASP A CA 1
ATOM 2467 C C . ASP A 1 314 ? 18.694 11.026 -11.846 1.00 89.50 314 ASP A C 1
ATOM 2469 O O . ASP A 1 314 ? 19.450 10.059 -11.947 1.00 89.50 314 ASP A O 1
ATOM 2473 N N . SER A 1 315 ? 18.518 11.889 -12.846 1.00 88.69 315 SER A N 1
ATOM 2474 C CA . SER A 1 315 ? 19.264 11.858 -14.109 1.00 88.69 315 SER A CA 1
ATOM 2475 C C . SER A 1 315 ? 20.787 11.859 -13.938 1.00 88.69 315 SER A C 1
ATOM 2477 O O . SER A 1 315 ? 21.495 11.239 -14.726 1.00 88.69 315 SER A O 1
ATOM 2479 N N . THR A 1 316 ? 21.291 12.504 -12.888 1.00 92.19 316 THR A N 1
ATOM 2480 C CA . THR A 1 316 ? 22.716 12.546 -12.535 1.00 92.19 316 THR A CA 1
ATOM 2481 C C . THR A 1 316 ? 23.287 11.175 -12.175 1.00 92.19 316 THR A C 1
ATOM 2483 O O . THR A 1 316 ? 24.490 10.970 -12.310 1.00 92.19 316 THR A O 1
ATOM 2486 N N . SER A 1 317 ? 22.453 10.204 -11.798 1.00 91.88 317 SER A N 1
ATOM 2487 C CA . SER A 1 317 ? 22.879 8.822 -11.546 1.00 91.88 317 SER A CA 1
ATOM 2488 C C . SER A 1 317 ? 23.097 8.018 -12.835 1.00 91.88 317 SER A C 1
ATOM 2490 O O . SER A 1 317 ? 23.689 6.939 -12.801 1.00 91.88 317 SER A O 1
ATOM 2492 N N . ILE A 1 318 ? 22.648 8.528 -13.988 1.00 92.06 318 ILE A N 1
ATOM 2493 C CA . ILE A 1 318 ? 22.795 7.878 -15.294 1.00 92.06 318 ILE A CA 1
ATOM 2494 C C . ILE A 1 318 ? 24.193 8.167 -15.843 1.00 92.06 318 ILE A C 1
ATOM 2496 O O . ILE A 1 318 ? 24.420 9.156 -16.536 1.00 92.06 318 ILE A O 1
ATOM 2500 N N . GLN A 1 319 ? 25.134 7.280 -15.529 1.00 91.88 319 GLN A N 1
ATOM 2501 C CA . GLN A 1 319 ? 26.537 7.403 -15.922 1.00 91.88 319 GLN A CA 1
ATOM 2502 C C . GLN A 1 319 ? 26.897 6.431 -17.063 1.00 91.88 319 GLN A C 1
ATOM 2504 O O . GLN A 1 319 ? 26.289 5.364 -17.193 1.00 91.88 319 GLN A O 1
ATOM 2509 N N . PRO A 1 320 ? 27.872 6.770 -17.929 1.00 90.75 320 PRO A N 1
ATOM 2510 C CA . PRO A 1 320 ? 28.231 5.936 -19.079 1.00 90.75 320 PRO A CA 1
ATOM 2511 C C . PRO A 1 320 ? 28.952 4.637 -18.684 1.00 90.75 320 PRO A C 1
ATOM 2513 O O . PRO A 1 320 ? 28.872 3.653 -19.423 1.00 90.75 320 PRO A O 1
ATOM 2516 N N . ASP A 1 321 ? 29.615 4.627 -17.525 1.00 86.62 321 ASP A N 1
ATOM 2517 C CA . ASP A 1 321 ? 30.439 3.523 -17.015 1.00 86.62 321 ASP A CA 1
ATOM 2518 C C . ASP A 1 321 ? 29.752 2.716 -15.898 1.00 86.62 321 ASP A C 1
ATOM 2520 O O . ASP A 1 321 ? 30.419 2.013 -15.137 1.00 86.62 321 ASP A O 1
ATOM 2524 N N . THR A 1 322 ? 28.422 2.803 -15.781 1.00 84.62 322 THR A N 1
ATOM 2525 C CA . THR A 1 322 ? 27.648 2.080 -14.759 1.00 84.62 322 THR A CA 1
ATOM 2526 C C . THR A 1 322 ? 26.514 1.252 -15.360 1.00 84.62 322 THR A C 1
ATOM 2528 O O . THR A 1 322 ? 25.980 1.548 -16.433 1.00 84.62 322 THR A O 1
ATOM 2531 N N . VAL A 1 323 ? 26.146 0.174 -14.667 1.00 84.62 323 VAL A N 1
ATOM 2532 C CA . VAL A 1 323 ? 24.890 -0.552 -14.892 1.00 84.62 323 VAL A CA 1
ATOM 2533 C C . VAL A 1 323 ? 23.943 -0.169 -13.767 1.00 84.62 323 VAL A C 1
ATOM 2535 O O . VAL A 1 323 ? 24.308 -0.289 -12.604 1.00 84.62 323 VAL A O 1
ATOM 2538 N N . LEU A 1 324 ? 22.737 0.288 -14.087 1.00 86.44 324 LEU A N 1
ATOM 2539 C CA . LEU A 1 324 ? 21.732 0.620 -13.082 1.00 86.44 324 LEU A CA 1
ATOM 2540 C C . LEU A 1 324 ? 20.672 -0.475 -13.014 1.00 86.44 324 LEU A C 1
ATOM 2542 O O . LEU A 1 324 ? 20.170 -0.918 -14.048 1.00 86.44 324 LEU A O 1
ATOM 2546 N N . LEU A 1 325 ? 20.301 -0.862 -11.800 1.00 87.19 325 LEU A N 1
ATOM 2547 C CA . LEU A 1 325 ? 19.155 -1.714 -11.511 1.00 87.19 325 LEU A CA 1
ATOM 2548 C C . LEU A 1 325 ? 18.100 -0.879 -10.794 1.00 87.19 325 LEU A C 1
ATOM 2550 O O . LEU A 1 325 ? 18.337 -0.407 -9.684 1.00 87.19 325 LEU A O 1
ATOM 2554 N N . MET A 1 326 ? 16.943 -0.713 -11.425 1.00 90.38 326 MET A N 1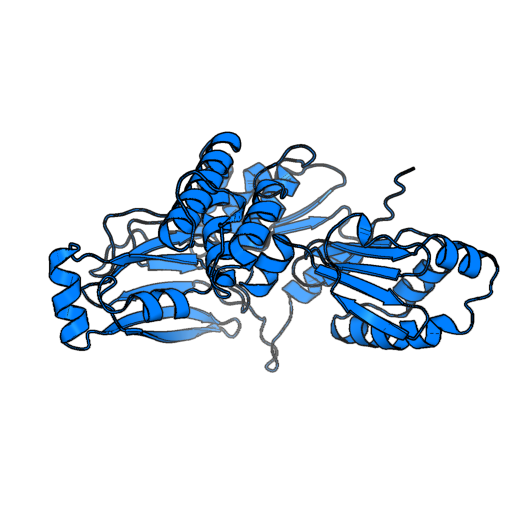
ATOM 2555 C CA . MET A 1 326 ? 15.787 -0.059 -10.823 1.00 90.38 326 MET A CA 1
ATOM 2556 C C . MET A 1 326 ? 14.731 -1.103 -10.464 1.00 90.38 326 MET A C 1
ATOM 2558 O O . MET A 1 326 ? 14.314 -1.860 -11.341 1.00 90.38 326 MET A O 1
ATOM 2562 N N . ASP A 1 327 ? 14.259 -1.113 -9.217 1.00 89.12 327 ASP A N 1
ATOM 2563 C CA . ASP A 1 327 ? 13.066 -1.866 -8.804 1.00 89.12 327 ASP A CA 1
ATOM 2564 C C . ASP A 1 327 ? 11.963 -0.873 -8.422 1.00 89.12 327 ASP A C 1
ATOM 2566 O O . ASP A 1 327 ? 12.101 -0.082 -7.492 1.00 89.12 327 ASP A O 1
ATOM 2570 N N . SER A 1 328 ? 10.866 -0.900 -9.174 1.00 88.69 328 SER A N 1
ATOM 2571 C CA . SER A 1 328 ? 9.672 -0.070 -8.952 1.00 88.69 328 SER A CA 1
ATOM 2572 C C . SER A 1 328 ? 8.499 -0.862 -8.374 1.00 88.69 328 SER A C 1
ATOM 2574 O O . SER A 1 328 ? 7.349 -0.437 -8.483 1.00 88.69 328 SER A O 1
ATOM 2576 N N . PHE A 1 329 ? 8.771 -2.053 -7.834 1.00 90.44 329 PHE A N 1
ATOM 2577 C CA . PHE A 1 329 ? 7.812 -3.096 -7.470 1.00 90.44 329 PHE A CA 1
ATOM 2578 C C . PHE A 1 329 ? 7.050 -3.702 -8.657 1.00 90.44 329 PHE A C 1
ATOM 2580 O O . PHE A 1 329 ? 6.957 -4.921 -8.744 1.00 90.44 329 PHE A O 1
ATOM 2587 N N . PHE A 1 330 ? 6.509 -2.891 -9.569 1.00 89.06 330 PHE A N 1
ATOM 2588 C CA . PHE A 1 330 ? 5.794 -3.369 -10.759 1.00 89.06 330 PHE A CA 1
ATOM 2589 C C . PHE A 1 330 ? 6.724 -3.717 -11.909 1.00 89.06 330 PHE A C 1
ATOM 2591 O O . PHE A 1 330 ? 6.341 -4.466 -12.800 1.00 89.06 330 PHE A O 1
ATOM 2598 N N . HIS A 1 331 ? 7.933 -3.160 -11.913 1.00 85.50 331 HIS A N 1
ATOM 2599 C CA . HIS A 1 331 ? 8.926 -3.436 -12.937 1.00 85.50 331 HIS A CA 1
ATOM 2600 C C . HIS A 1 331 ? 10.333 -3.466 -12.352 1.00 85.50 331 HIS A C 1
ATOM 2602 O O . HIS A 1 331 ? 10.670 -2.626 -11.513 1.00 85.50 331 HIS A O 1
ATOM 2608 N N . ILE A 1 332 ? 11.158 -4.380 -12.863 1.00 83.56 332 ILE A N 1
ATOM 2609 C CA . ILE A 1 332 ? 12.611 -4.366 -12.694 1.00 83.56 332 ILE A CA 1
ATOM 2610 C C . ILE A 1 332 ? 13.235 -3.923 -14.018 1.00 83.56 332 ILE A C 1
ATOM 2612 O O . ILE A 1 332 ? 13.038 -4.571 -15.043 1.00 83.56 332 ILE A O 1
ATOM 2616 N N . LEU A 1 333 ? 13.991 -2.829 -14.011 1.00 85.06 333 LEU A N 1
ATOM 2617 C CA . LEU A 1 333 ? 14.662 -2.290 -15.194 1.00 85.06 333 LEU A CA 1
ATOM 2618 C C . LEU A 1 333 ? 16.173 -2.382 -15.010 1.00 85.06 333 LEU A C 1
ATOM 2620 O O . LEU A 1 333 ? 16.703 -1.932 -13.996 1.00 85.06 333 LEU A O 1
ATOM 2624 N N . ILE A 1 334 ? 16.866 -2.909 -16.020 1.00 85.75 334 ILE A N 1
ATOM 2625 C CA . ILE A 1 334 ? 18.330 -2.863 -16.091 1.00 85.75 334 ILE A CA 1
ATOM 2626 C C . ILE A 1 334 ? 18.735 -1.876 -17.184 1.00 85.75 334 ILE A C 1
ATOM 2628 O O . ILE A 1 334 ? 18.438 -2.078 -18.364 1.00 85.75 334 ILE A O 1
ATOM 2632 N N . TYR A 1 335 ? 19.424 -0.809 -16.790 1.00 86.44 335 TYR A N 1
ATOM 2633 C CA . TYR A 1 335 ? 20.014 0.164 -17.701 1.00 86.44 335 TYR A CA 1
ATOM 2634 C C . TYR A 1 335 ? 21.516 -0.076 -17.806 1.00 86.44 335 TYR A C 1
ATOM 2636 O O . TYR A 1 335 ? 22.200 -0.249 -16.803 1.00 86.44 335 TYR A O 1
ATOM 2644 N N . VAL A 1 336 ? 22.038 -0.066 -19.029 1.00 84.50 336 VAL A N 1
ATOM 2645 C CA . VAL A 1 336 ? 23.465 -0.246 -19.300 1.00 84.50 336 VAL A CA 1
ATOM 2646 C C . VAL A 1 336 ? 24.011 1.064 -19.849 1.00 84.50 336 VAL A C 1
ATOM 2648 O O . VAL A 1 336 ? 23.550 1.520 -20.897 1.00 84.50 336 VAL A O 1
ATOM 2651 N N . GLY A 1 337 ? 24.987 1.647 -19.151 1.00 87.12 337 GLY A N 1
ATOM 2652 C CA . GLY A 1 337 ? 25.663 2.871 -19.563 1.00 87.12 337 GLY A CA 1
ATOM 2653 C C . GLY A 1 337 ? 26.309 2.763 -20.945 1.00 87.12 337 GLY A C 1
ATOM 2654 O O . GLY A 1 337 ? 26.637 1.676 -21.429 1.00 87.12 337 GLY A O 1
ATOM 2655 N N . GLU A 1 338 ? 26.477 3.908 -21.605 1.00 90.50 338 GLU A N 1
ATOM 2656 C CA . GLU A 1 338 ? 26.905 3.986 -23.004 1.00 90.50 338 GLU A CA 1
ATOM 2657 C C . GLU A 1 338 ? 28.245 3.281 -23.269 1.00 90.50 338 GLU A C 1
ATOM 2659 O O . GLU A 1 338 ? 28.370 2.528 -24.241 1.00 90.50 338 GLU A O 1
ATOM 2664 N N . ASN A 1 339 ? 29.240 3.482 -22.403 1.00 86.44 339 ASN A N 1
ATOM 2665 C CA . ASN A 1 339 ? 30.561 2.879 -22.567 1.00 86.44 339 ASN A CA 1
ATOM 2666 C C . ASN A 1 339 ? 30.506 1.368 -22.339 1.00 86.44 339 ASN A C 1
ATOM 2668 O O . ASN A 1 339 ? 31.045 0.610 -23.147 1.00 86.44 339 ASN A O 1
ATOM 2672 N N . ILE A 1 340 ? 29.764 0.913 -21.325 1.00 80.69 340 ILE A N 1
ATOM 2673 C CA . ILE A 1 340 ? 29.538 -0.519 -21.091 1.00 80.69 340 ILE A CA 1
ATOM 2674 C C . ILE A 1 340 ? 28.829 -1.152 -22.291 1.00 80.69 340 ILE A C 1
ATOM 2676 O O . ILE A 1 340 ? 29.223 -2.226 -22.748 1.00 80.69 340 ILE A O 1
ATOM 2680 N N . ALA A 1 341 ? 27.831 -0.481 -22.867 1.00 80.62 341 ALA A N 1
ATOM 2681 C CA . ALA A 1 341 ? 27.145 -0.956 -24.062 1.00 80.62 341 ALA A CA 1
ATOM 2682 C C . ALA A 1 341 ? 28.090 -1.046 -25.278 1.00 80.62 341 ALA A C 1
ATOM 2684 O O . ALA A 1 341 ? 28.033 -2.030 -26.022 1.00 80.62 341 ALA A O 1
ATOM 2685 N N . LYS A 1 342 ? 28.989 -0.067 -25.470 1.00 82.81 342 LYS A N 1
ATOM 2686 C CA . LYS A 1 342 ? 30.033 -0.107 -26.513 1.00 82.81 342 LYS A CA 1
ATOM 2687 C C . LYS A 1 342 ? 31.000 -1.268 -26.288 1.00 82.81 342 LYS A C 1
ATOM 2689 O O . LYS A 1 342 ? 31.234 -2.045 -27.214 1.00 82.81 342 LYS A O 1
ATOM 2694 N N . TRP A 1 343 ? 31.509 -1.444 -25.069 1.00 79.06 343 TRP A N 1
ATOM 2695 C CA . TRP A 1 343 ? 32.426 -2.541 -24.747 1.00 79.06 343 TRP A CA 1
ATOM 2696 C C . TRP A 1 343 ? 31.777 -3.913 -24.885 1.00 79.06 343 TRP A C 1
ATOM 2698 O O . TRP A 1 343 ? 32.423 -4.862 -25.332 1.00 79.06 343 TRP A O 1
ATOM 2708 N N . ARG A 1 344 ? 30.484 -4.010 -24.567 1.00 70.50 344 ARG A N 1
ATOM 2709 C CA . ARG A 1 344 ? 29.680 -5.205 -24.804 1.00 70.50 344 ARG A CA 1
ATOM 2710 C C . ARG A 1 344 ? 29.617 -5.552 -26.285 1.00 70.50 344 ARG A C 1
ATOM 2712 O O . ARG A 1 344 ? 29.921 -6.683 -26.649 1.00 70.50 344 ARG A O 1
ATOM 2719 N N . LYS A 1 345 ? 29.243 -4.587 -27.133 1.00 77.88 345 LYS A N 1
ATOM 2720 C CA . LYS A 1 345 ? 29.139 -4.777 -28.591 1.00 77.88 345 LYS A CA 1
ATOM 2721 C C . LYS A 1 345 ? 30.480 -5.144 -29.223 1.00 77.88 345 LYS A C 1
ATOM 2723 O O . LYS A 1 345 ? 30.512 -5.951 -30.142 1.00 77.88 345 LYS A O 1
ATOM 2728 N N . ALA A 1 346 ? 31.573 -4.590 -28.705 1.00 77.69 346 ALA A N 1
ATOM 2729 C CA . ALA A 1 346 ? 32.927 -4.906 -29.144 1.00 77.69 346 ALA A CA 1
ATOM 2730 C C . ALA A 1 346 ? 33.467 -6.247 -28.599 1.00 77.69 346 ALA A C 1
ATOM 2732 O O . ALA A 1 346 ? 34.580 -6.637 -28.939 1.00 77.69 346 ALA A O 1
ATOM 2733 N N . GLY A 1 347 ? 32.705 -6.962 -27.762 1.00 71.38 347 GLY A N 1
ATOM 2734 C CA . GLY A 1 347 ? 33.094 -8.272 -27.233 1.00 71.38 347 GLY A CA 1
ATOM 2735 C C . GLY A 1 347 ? 34.119 -8.232 -26.095 1.00 71.38 347 GLY A C 1
ATOM 2736 O O . GLY A 1 347 ? 34.633 -9.277 -25.709 1.00 71.38 347 GLY A O 1
ATOM 2737 N N . TYR A 1 348 ? 34.403 -7.065 -25.507 1.00 67.56 348 TYR A N 1
ATOM 2738 C CA . TYR A 1 348 ? 35.374 -6.944 -24.409 1.00 67.56 348 TYR A CA 1
ATOM 2739 C C . TYR A 1 348 ? 34.859 -7.517 -23.076 1.00 67.56 348 TYR A C 1
ATOM 2741 O O . TYR A 1 348 ? 35.644 -7.826 -22.180 1.00 67.56 348 TYR A O 1
ATOM 2749 N N . LEU A 1 349 ? 33.543 -7.701 -22.932 1.00 61.41 349 LEU A N 1
ATOM 2750 C CA . LEU A 1 349 ? 32.891 -8.092 -21.674 1.00 61.41 349 LEU A CA 1
ATOM 2751 C C . LEU A 1 349 ? 32.727 -9.610 -21.468 1.00 61.41 349 LEU A C 1
ATOM 2753 O O . LEU A 1 349 ? 31.803 -10.035 -20.780 1.00 61.41 349 LEU A O 1
ATOM 2757 N N . VAL A 1 350 ? 33.637 -10.449 -21.975 1.00 52.59 350 VAL A N 1
ATOM 2758 C CA . VAL A 1 350 ? 33.617 -11.902 -21.676 1.00 52.59 350 VAL A CA 1
ATOM 2759 C C . VAL A 1 350 ? 33.890 -12.182 -20.183 1.00 52.59 350 VAL A C 1
ATOM 2761 O O . VAL A 1 350 ? 33.459 -13.203 -19.654 1.00 52.59 350 VAL A O 1
ATOM 2764 N N . ARG A 1 351 ? 34.561 -11.257 -19.474 1.00 44.94 351 ARG A N 1
ATOM 2765 C CA . ARG A 1 351 ? 35.008 -11.424 -18.074 1.00 44.94 351 ARG A CA 1
ATOM 2766 C C . ARG A 1 351 ? 34.234 -10.620 -17.022 1.00 44.94 351 ARG A C 1
ATOM 2768 O O . ARG A 1 351 ? 34.257 -10.995 -15.862 1.00 44.94 351 ARG A O 1
ATOM 2775 N N . LEU A 1 352 ? 33.534 -9.546 -17.390 1.00 44.97 352 LEU A N 1
ATOM 2776 C CA . LEU A 1 352 ? 32.783 -8.717 -16.425 1.00 44.97 352 LEU A CA 1
ATOM 2777 C C . LEU A 1 352 ? 31.443 -9.360 -16.018 1.00 44.97 352 LEU A C 1
ATOM 2779 O O . LEU A 1 352 ? 30.922 -9.126 -14.928 1.00 44.97 352 LEU A O 1
ATOM 2783 N N . LEU A 1 353 ? 30.928 -10.250 -16.870 1.00 45.75 353 LEU A N 1
ATOM 2784 C CA . LEU A 1 353 ? 29.727 -11.040 -16.609 1.00 45.75 353 LEU A CA 1
ATOM 2785 C C . LEU A 1 353 ? 29.893 -12.039 -15.454 1.00 45.75 353 LEU A C 1
ATOM 2787 O O . LEU A 1 353 ? 28.887 -12.436 -14.881 1.00 45.75 353 LEU A O 1
ATOM 2791 N N . SER A 1 354 ? 31.115 -12.419 -15.054 1.00 43.47 354 SER A N 1
ATOM 2792 C CA . SER A 1 354 ? 31.307 -13.304 -13.894 1.00 43.47 354 SER A CA 1
ATOM 2793 C C . SER A 1 354 ? 31.054 -12.605 -12.551 1.00 43.47 354 SER A C 1
ATOM 2795 O O . SER A 1 354 ? 30.606 -13.264 -11.619 1.00 43.47 354 SER A O 1
ATOM 2797 N N . SER A 1 355 ? 31.264 -11.284 -12.460 1.00 42.03 355 SER A N 1
ATOM 2798 C CA . SER A 1 355 ? 30.863 -10.486 -11.285 1.00 42.03 355 SER A CA 1
ATOM 2799 C C . SER A 1 355 ? 29.372 -10.142 -11.307 1.00 42.03 355 SER A C 1
ATOM 2801 O O . SER A 1 355 ? 28.706 -10.253 -10.284 1.00 42.03 355 SER A O 1
ATOM 2803 N N . LEU A 1 356 ? 28.800 -9.837 -12.479 1.00 45.50 356 LEU A N 1
ATOM 2804 C CA . LEU A 1 356 ? 27.338 -9.728 -12.636 1.00 45.50 356 LEU A CA 1
ATOM 2805 C C . LEU A 1 356 ? 26.626 -11.066 -12.361 1.00 45.50 356 LEU A C 1
ATOM 2807 O O . LEU A 1 356 ? 25.504 -11.064 -11.862 1.00 45.50 356 LEU A O 1
ATOM 2811 N N . CYS A 1 357 ? 27.283 -12.208 -12.595 1.00 43.69 357 CYS A N 1
ATOM 2812 C CA . CYS A 1 357 ? 26.800 -13.532 -12.195 1.00 43.69 357 CYS A CA 1
ATOM 2813 C C . CYS A 1 357 ? 26.607 -13.658 -10.678 1.00 43.69 357 CYS A C 1
ATOM 2815 O O . CYS A 1 357 ? 25.714 -14.388 -10.262 1.00 43.69 357 CYS A O 1
ATOM 2817 N N . PHE A 1 358 ? 27.383 -12.945 -9.853 1.00 38.62 358 PHE A N 1
ATOM 2818 C CA . PHE A 1 358 ? 27.238 -12.982 -8.394 1.00 38.62 358 PHE A CA 1
ATOM 2819 C C . PHE A 1 358 ? 25.914 -12.348 -7.932 1.00 38.62 358 PHE A C 1
ATOM 2821 O O . PHE A 1 358 ? 25.268 -12.874 -7.029 1.00 38.62 358 PHE A O 1
ATOM 2828 N N . TYR A 1 359 ? 25.442 -11.299 -8.617 1.00 40.25 359 TYR A N 1
ATOM 2829 C CA . TYR A 1 359 ? 24.115 -10.715 -8.374 1.00 40.25 359 TYR A CA 1
ATOM 2830 C C . TYR A 1 359 ? 23.002 -11.380 -9.197 1.00 40.25 359 TYR A C 1
ATOM 2832 O O . TYR A 1 359 ? 21.855 -11.416 -8.763 1.00 40.25 359 TYR A O 1
ATOM 2840 N N . ALA A 1 360 ? 23.315 -12.008 -10.333 1.00 40.59 360 ALA A N 1
ATOM 2841 C CA . ALA A 1 360 ? 22.388 -12.926 -10.996 1.00 40.59 360 ALA A CA 1
ATOM 2842 C C . ALA A 1 360 ? 22.066 -14.126 -10.084 1.00 40.59 360 ALA A C 1
ATOM 2844 O O . ALA A 1 360 ? 20.916 -14.545 -10.028 1.00 40.59 360 ALA A O 1
ATOM 2845 N N . LEU A 1 361 ? 23.038 -14.596 -9.288 1.00 35.62 361 LEU A N 1
ATOM 2846 C CA . LEU A 1 361 ? 22.858 -15.529 -8.167 1.00 35.62 361 LEU A CA 1
ATOM 2847 C C . LEU A 1 361 ? 22.020 -14.944 -7.014 1.00 35.62 361 LEU A C 1
ATOM 2849 O O . LEU A 1 361 ? 21.307 -15.688 -6.351 1.00 35.62 361 LEU A O 1
ATOM 2853 N N . PHE A 1 362 ? 22.031 -13.628 -6.796 1.00 36.31 362 PHE A N 1
ATOM 2854 C CA . PHE A 1 362 ? 21.124 -12.958 -5.854 1.00 36.31 362 PHE A CA 1
ATOM 2855 C C . PHE A 1 362 ? 19.685 -12.864 -6.405 1.00 36.31 362 PHE A C 1
ATOM 2857 O O . PHE A 1 362 ? 18.724 -13.074 -5.667 1.00 36.31 362 PHE A O 1
ATOM 2864 N N . LEU A 1 363 ? 19.517 -12.675 -7.720 1.00 37.94 363 LEU A N 1
ATOM 2865 C CA . LEU A 1 363 ? 18.223 -12.781 -8.410 1.00 37.94 363 LEU A CA 1
ATOM 2866 C C . LEU A 1 363 ? 17.657 -14.221 -8.392 1.00 37.94 363 LEU A C 1
ATOM 2868 O O . LEU A 1 363 ? 16.434 -14.385 -8.420 1.00 37.94 363 LEU A O 1
ATOM 2872 N N . ILE A 1 364 ? 18.500 -15.260 -8.244 1.00 35.94 364 ILE A N 1
ATOM 2873 C CA . ILE A 1 364 ? 18.056 -16.648 -7.970 1.00 35.94 364 ILE A CA 1
ATOM 2874 C C . ILE A 1 364 ? 17.272 -16.722 -6.648 1.00 35.94 364 ILE A C 1
ATOM 2876 O O . ILE A 1 364 ? 16.284 -17.453 -6.577 1.00 35.94 364 ILE A O 1
ATOM 2880 N N . SER A 1 365 ? 17.619 -15.923 -5.628 1.00 31.75 365 SER A N 1
ATOM 2881 C CA . SER A 1 365 ? 16.859 -15.869 -4.363 1.00 31.75 365 SER A CA 1
ATOM 2882 C C . SER A 1 365 ? 15.437 -15.314 -4.533 1.00 31.75 365 SER A C 1
ATOM 2884 O O . SER A 1 365 ? 14.581 -15.560 -3.685 1.00 31.75 365 SER A O 1
ATOM 2886 N N . PHE A 1 366 ? 15.159 -14.630 -5.650 1.00 35.31 366 PHE A N 1
ATOM 2887 C CA . PHE A 1 366 ? 13.833 -14.137 -6.043 1.00 35.31 366 PHE A CA 1
ATOM 2888 C C . PHE A 1 366 ? 13.175 -14.947 -7.179 1.00 35.31 366 PHE A C 1
ATOM 2890 O O . PHE A 1 366 ? 12.099 -14.578 -7.650 1.00 35.31 366 PHE A O 1
ATOM 2897 N N . GLY A 1 367 ? 13.759 -16.082 -7.582 1.00 33.72 367 GLY A N 1
ATOM 2898 C CA . GLY A 1 367 ? 13.134 -17.024 -8.518 1.00 33.72 367 GLY A CA 1
ATOM 2899 C C . GLY A 1 367 ? 13.194 -16.631 -10.001 1.00 33.72 367 GLY A C 1
ATOM 2900 O O . GLY A 1 367 ? 12.331 -17.056 -10.771 1.00 33.72 367 GLY A O 1
ATOM 2901 N N . LEU A 1 368 ? 14.185 -15.837 -10.419 1.00 41.44 368 LEU A N 1
ATOM 2902 C CA . LEU A 1 368 ? 14.481 -15.609 -11.840 1.00 41.44 368 LEU A CA 1
ATOM 2903 C C . LEU A 1 368 ? 15.304 -16.769 -12.423 1.00 41.44 368 LEU A C 1
ATOM 2905 O O . LEU A 1 368 ? 16.320 -17.172 -11.856 1.00 41.44 368 LEU A O 1
ATOM 2909 N N . ASP A 1 369 ? 14.884 -17.292 -13.580 1.00 38.50 369 ASP A N 1
ATOM 2910 C CA . ASP A 1 369 ? 15.640 -18.318 -14.307 1.00 38.50 369 ASP A CA 1
ATOM 2911 C C . ASP A 1 369 ? 16.862 -17.679 -14.991 1.00 38.50 369 ASP A C 1
ATOM 2913 O O . ASP A 1 369 ? 16.754 -16.931 -15.972 1.00 38.50 369 ASP A O 1
ATOM 2917 N N . LEU A 1 370 ? 18.044 -17.991 -14.448 1.00 38.09 370 LEU A N 1
ATOM 2918 C CA . LEU A 1 370 ? 19.358 -17.462 -14.827 1.00 38.09 370 LEU A CA 1
ATOM 2919 C C . LEU A 1 370 ? 19.619 -17.519 -16.343 1.00 38.09 370 LEU A C 1
ATOM 2921 O O . LEU A 1 370 ? 20.317 -16.670 -16.898 1.00 38.09 370 LEU A O 1
ATOM 2925 N N . ARG A 1 371 ? 19.049 -18.518 -17.029 1.00 35.47 371 ARG A N 1
ATOM 2926 C CA . ARG A 1 371 ? 19.283 -18.766 -18.458 1.00 35.47 371 ARG A CA 1
ATOM 2927 C C . ARG A 1 371 ? 18.605 -17.746 -19.365 1.00 35.47 371 ARG A C 1
ATOM 2929 O O . ARG A 1 371 ? 19.140 -17.464 -20.433 1.00 35.47 371 ARG A O 1
ATOM 2936 N N . ILE A 1 372 ? 17.461 -17.193 -18.964 1.00 41.59 372 ILE A N 1
ATOM 2937 C CA . ILE A 1 372 ? 16.705 -16.226 -19.776 1.00 41.59 372 ILE A CA 1
ATOM 2938 C C . ILE A 1 372 ? 17.304 -14.832 -19.591 1.00 41.59 372 ILE A C 1
ATOM 2940 O O . ILE A 1 372 ? 17.644 -14.181 -20.578 1.00 41.59 372 ILE A O 1
ATOM 2944 N N . ALA A 1 373 ? 17.559 -14.432 -18.339 1.00 40.12 373 ALA A N 1
ATOM 2945 C CA . ALA A 1 373 ? 18.182 -13.150 -18.030 1.00 40.12 373 ALA A CA 1
ATOM 2946 C C . ALA A 1 373 ? 19.575 -13.019 -18.661 1.00 40.12 373 ALA A C 1
ATOM 2948 O O . ALA A 1 373 ? 19.849 -12.018 -19.315 1.00 40.12 373 ALA A O 1
ATOM 2949 N N . MET A 1 374 ? 20.429 -14.047 -18.570 1.00 38.38 374 MET A N 1
ATOM 2950 C CA . MET A 1 374 ? 21.743 -14.009 -19.223 1.00 38.38 374 MET A CA 1
ATOM 2951 C C . MET A 1 374 ? 21.652 -14.023 -20.754 1.00 38.38 374 MET A C 1
ATOM 2953 O O . MET A 1 374 ? 22.419 -13.316 -21.396 1.00 38.38 374 MET A O 1
ATOM 2957 N N . ARG A 1 375 ? 20.735 -14.782 -21.369 1.00 37.56 375 ARG A N 1
ATOM 2958 C CA . ARG A 1 375 ? 20.629 -14.868 -22.841 1.00 37.56 375 ARG A CA 1
ATOM 2959 C C . ARG A 1 375 ? 20.116 -13.565 -23.468 1.00 37.56 375 ARG A C 1
ATOM 2961 O O . ARG A 1 375 ? 20.604 -13.157 -24.517 1.00 37.56 375 ARG A O 1
ATOM 2968 N N . GLU A 1 376 ? 19.208 -12.867 -22.797 1.00 42.66 376 GLU A N 1
ATOM 2969 C CA . GLU A 1 376 ? 18.642 -11.576 -23.225 1.00 42.66 376 GLU A CA 1
ATOM 2970 C C . GLU A 1 376 ? 19.614 -10.406 -22.967 1.00 42.66 376 GLU A C 1
ATOM 2972 O O . GLU A 1 376 ? 19.862 -9.569 -23.847 1.00 42.66 376 GLU A O 1
ATOM 2977 N N . ILE A 1 377 ? 20.296 -10.428 -21.811 1.00 45.44 377 ILE A N 1
ATOM 2978 C CA . ILE A 1 377 ? 21.443 -9.555 -21.498 1.00 45.44 377 ILE A CA 1
ATOM 2979 C C . ILE A 1 377 ? 22.646 -9.852 -22.408 1.00 45.44 377 ILE A C 1
ATOM 2981 O O . ILE A 1 377 ? 23.544 -9.027 -22.487 1.00 45.44 377 ILE A O 1
ATOM 2985 N N . LEU A 1 378 ? 22.675 -10.958 -23.158 1.00 40.38 378 LEU A N 1
ATOM 2986 C CA . LEU A 1 378 ? 23.667 -11.209 -24.212 1.00 40.38 378 LEU A CA 1
ATOM 2987 C C . LEU A 1 378 ? 23.194 -10.720 -25.597 1.00 40.38 378 LEU A C 1
ATOM 2989 O O . LEU A 1 378 ? 24.015 -10.178 -26.334 1.00 40.38 378 LEU A O 1
ATOM 2993 N N . ASN A 1 379 ? 21.888 -10.720 -25.898 1.00 39.91 379 ASN A N 1
ATOM 2994 C CA . ASN A 1 379 ? 21.349 -10.449 -27.247 1.00 39.91 379 ASN A CA 1
ATOM 2995 C C . ASN A 1 379 ? 20.999 -8.989 -27.613 1.00 39.91 379 ASN A C 1
ATOM 2997 O O . ASN A 1 379 ? 20.840 -8.695 -28.791 1.00 39.91 379 ASN A O 1
ATOM 3001 N N . GLY A 1 380 ? 20.929 -8.052 -26.664 1.00 38.03 380 GLY A N 1
ATOM 3002 C CA . GLY A 1 380 ? 21.026 -6.608 -26.976 1.00 38.03 380 GLY A CA 1
ATOM 3003 C C . GLY A 1 380 ? 19.790 -5.764 -26.680 1.00 38.03 380 GLY A C 1
ATOM 3004 O O . GLY A 1 380 ? 19.733 -4.615 -27.110 1.00 38.03 380 GLY A O 1
ATOM 3005 N N . TYR A 1 381 ? 18.826 -6.294 -25.931 1.00 38.16 381 TYR A N 1
ATOM 3006 C CA . TYR A 1 381 ? 17.600 -5.579 -25.583 1.00 38.16 381 TYR A CA 1
ATOM 3007 C C . TYR A 1 381 ? 17.768 -4.709 -24.324 1.00 38.16 381 TYR A C 1
ATOM 3009 O O . TYR A 1 381 ? 18.476 -5.087 -23.388 1.00 38.16 381 TYR A O 1
ATOM 3017 N N . LYS A 1 382 ? 17.094 -3.545 -24.283 1.00 38.12 382 LYS A N 1
ATOM 3018 C CA . LYS A 1 382 ? 16.669 -2.938 -23.009 1.00 38.12 382 LYS A CA 1
ATOM 3019 C C . LYS A 1 382 ? 15.651 -3.903 -22.419 1.00 38.12 382 LYS A C 1
ATOM 3021 O O . LYS A 1 382 ? 14.633 -4.169 -23.056 1.00 38.12 382 LYS A O 1
ATOM 3026 N N . VAL A 1 383 ? 15.944 -4.448 -21.246 1.00 40.31 383 VAL A N 1
ATOM 3027 C CA . VAL A 1 383 ? 15.069 -5.434 -20.624 1.00 40.31 383 VAL A CA 1
ATOM 3028 C C . VAL A 1 383 ? 14.294 -4.757 -19.503 1.00 40.31 383 VAL A C 1
ATOM 3030 O O . VAL A 1 383 ? 14.859 -4.444 -18.454 1.00 40.31 383 VAL A O 1
ATOM 3033 N N . LEU A 1 384 ? 13.010 -4.497 -19.744 1.00 35.75 384 LEU A N 1
ATOM 3034 C CA . LEU A 1 384 ? 12.060 -4.184 -18.687 1.00 35.75 384 LEU A CA 1
ATOM 3035 C C . LEU A 1 384 ? 11.456 -5.518 -18.258 1.00 35.75 384 LEU A C 1
ATOM 3037 O O . LEU A 1 384 ? 10.872 -6.213 -19.077 1.00 35.75 384 LEU A O 1
ATOM 3041 N N . TYR A 1 385 ? 11.604 -5.909 -17.001 1.00 44.12 385 TYR A N 1
ATOM 3042 C CA . TYR A 1 385 ? 10.843 -7.024 -16.463 1.00 44.12 385 TYR A CA 1
ATOM 3043 C C . TYR A 1 385 ? 9.573 -6.486 -15.822 1.00 44.12 385 TYR A C 1
ATOM 3045 O O . TYR A 1 385 ? 9.681 -5.712 -14.880 1.00 44.12 385 TYR A O 1
ATOM 3053 N N . SER A 1 386 ? 8.387 -6.882 -16.280 1.00 37.56 386 SER A N 1
ATOM 3054 C CA . SER A 1 386 ? 7.162 -6.665 -15.509 1.00 37.56 386 SER A CA 1
ATOM 3055 C C . SER A 1 386 ? 7.120 -7.651 -1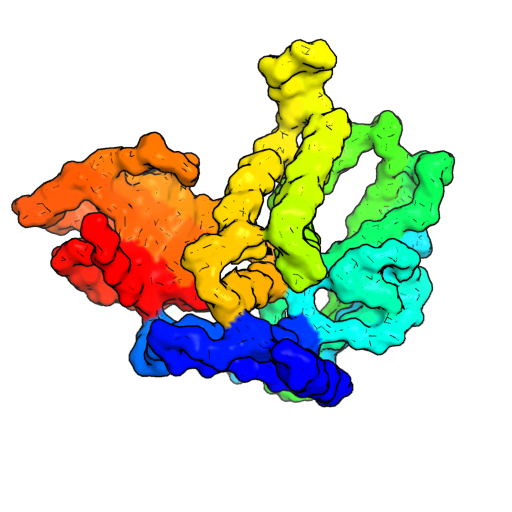4.339 1.00 37.56 386 SER A C 1
ATOM 3057 O O . SER A 1 386 ? 7.440 -8.840 -14.475 1.00 37.56 386 SER A O 1
ATOM 3059 N N . LYS A 1 387 ? 6.783 -7.115 -13.169 1.00 41.94 387 LYS A N 1
ATOM 3060 C CA . LYS A 1 387 ? 6.681 -7.780 -11.879 1.00 41.94 387 LYS A CA 1
ATOM 3061 C C . LYS A 1 387 ? 5.234 -7.645 -11.409 1.00 41.94 387 LYS A C 1
ATOM 3063 O O . LYS A 1 387 ? 4.736 -6.569 -11.094 1.00 41.94 387 LYS A O 1
ATOM 3068 N N . THR A 1 388 ? 4.528 -8.762 -11.395 1.00 44.34 388 THR A N 1
ATOM 3069 C CA . THR A 1 388 ? 3.281 -8.911 -10.638 1.00 44.34 388 THR A CA 1
ATOM 3070 C C . THR A 1 388 ? 3.639 -9.260 -9.198 1.00 44.34 388 THR A C 1
ATOM 3072 O O . THR A 1 388 ? 4.774 -9.653 -8.922 1.00 44.34 388 THR A O 1
ATOM 3075 N N . ARG A 1 389 ? 2.659 -9.138 -8.293 1.00 38.66 389 ARG A N 1
ATOM 3076 C CA . ARG A 1 389 ? 2.726 -9.268 -6.822 1.00 38.66 389 ARG A CA 1
ATOM 3077 C C . ARG A 1 389 ? 3.794 -10.219 -6.247 1.00 38.66 389 ARG A C 1
ATOM 3079 O O . ARG A 1 389 ? 4.289 -9.961 -5.155 1.00 38.66 389 ARG A O 1
ATOM 3086 N N . HIS A 1 390 ? 4.178 -11.292 -6.948 1.00 38.28 390 HIS A N 1
ATOM 3087 C CA . HIS A 1 390 ? 5.179 -12.244 -6.472 1.00 38.28 390 HIS A CA 1
ATOM 3088 C C . HIS A 1 390 ? 6.225 -12.764 -7.490 1.00 38.28 390 HIS A C 1
ATOM 3090 O O . HIS A 1 390 ? 7.007 -13.636 -7.115 1.00 38.28 390 HIS A O 1
ATOM 3096 N N . SER A 1 391 ? 6.306 -12.266 -8.730 1.00 30.94 391 SER A N 1
ATOM 3097 C CA . SER A 1 391 ? 7.314 -12.733 -9.710 1.00 30.94 391 SER A CA 1
ATOM 3098 C C . SER A 1 391 ? 7.781 -11.623 -10.643 1.00 30.94 391 SER A C 1
ATOM 3100 O O . SER A 1 391 ? 6.944 -10.965 -11.249 1.00 30.94 391 SER A O 1
ATOM 3102 N N . ALA A 1 392 ? 9.095 -11.472 -10.823 1.00 35.41 392 ALA A N 1
ATOM 3103 C CA . ALA A 1 392 ? 9.696 -10.599 -11.831 1.00 35.41 392 ALA A CA 1
ATOM 3104 C C . ALA A 1 392 ? 10.165 -11.441 -13.020 1.00 35.41 392 ALA A C 1
ATOM 3106 O O . ALA A 1 392 ? 11.285 -11.925 -12.992 1.00 35.41 392 ALA A O 1
ATOM 3107 N N . ASN A 1 393 ? 9.316 -11.695 -14.021 1.00 36.44 393 ASN A N 1
ATOM 3108 C CA . ASN A 1 393 ? 9.682 -12.642 -15.088 1.00 36.44 393 ASN A CA 1
ATOM 3109 C C . ASN A 1 393 ? 9.034 -12.383 -16.470 1.00 36.44 393 ASN A C 1
ATOM 3111 O O . ASN A 1 393 ? 9.259 -13.181 -17.382 1.00 36.44 393 ASN A O 1
ATOM 3115 N N . ALA A 1 394 ? 8.281 -11.290 -16.694 1.00 33.59 394 ALA A N 1
ATOM 3116 C CA . ALA A 1 394 ? 7.905 -10.897 -18.068 1.00 33.59 394 ALA A CA 1
ATOM 3117 C C . ALA A 1 394 ? 8.923 -9.937 -18.657 1.00 33.59 394 ALA A C 1
ATOM 3119 O O . ALA A 1 394 ? 9.003 -8.806 -18.208 1.00 33.59 394 ALA A O 1
ATOM 3120 N N . LEU A 1 395 ? 9.614 -10.354 -19.709 1.00 32.84 395 LEU A N 1
ATOM 3121 C CA . LEU A 1 395 ? 10.390 -9.479 -20.576 1.00 32.84 395 LEU A CA 1
ATOM 3122 C C . LEU A 1 395 ? 9.432 -8.566 -21.373 1.00 32.84 395 LEU A C 1
ATOM 3124 O O . LEU A 1 395 ? 8.814 -9.009 -22.337 1.00 32.84 395 LEU A O 1
ATOM 3128 N N . LEU A 1 396 ? 9.291 -7.305 -20.981 1.00 31.28 396 LEU A N 1
ATOM 3129 C CA . LEU A 1 396 ? 8.747 -6.248 -21.825 1.00 31.28 396 LEU A CA 1
ATOM 3130 C C . LEU A 1 396 ? 9.936 -5.577 -22.532 1.00 31.28 396 LEU A C 1
ATOM 3132 O O . LEU A 1 396 ? 10.741 -4.862 -21.934 1.00 31.28 396 LEU A O 1
ATOM 3136 N N . VAL A 1 397 ? 10.097 -5.828 -23.828 1.00 27.17 397 VAL A N 1
ATOM 3137 C CA . VAL A 1 397 ? 11.065 -5.079 -24.638 1.00 27.17 397 VAL A CA 1
ATOM 3138 C C . VAL A 1 397 ? 10.410 -3.752 -25.011 1.00 27.17 397 VAL A C 1
ATOM 3140 O O . VAL A 1 397 ? 9.767 -3.636 -26.050 1.00 27.17 397 VAL A O 1
ATOM 3143 N N . CYS A 1 398 ? 10.559 -2.731 -24.166 1.00 24.08 398 CYS A N 1
ATOM 3144 C CA . CYS A 1 398 ? 10.240 -1.366 -24.578 1.00 24.08 398 CYS A CA 1
ATOM 3145 C C . CYS A 1 398 ? 11.329 -0.871 -25.538 1.00 24.08 398 CYS A C 1
ATOM 3147 O O . CYS A 1 398 ? 12.380 -0.377 -25.119 1.00 24.08 398 CYS A O 1
ATOM 3149 N N . ILE A 1 399 ? 11.061 -0.985 -26.841 1.00 22.91 399 ILE A N 1
ATOM 3150 C CA . ILE A 1 399 ? 11.742 -0.197 -27.870 1.00 22.91 399 ILE A CA 1
ATOM 3151 C C . ILE A 1 399 ? 11.190 1.229 -27.761 1.00 22.91 399 ILE A C 1
ATOM 3153 O O . ILE A 1 399 ? 10.272 1.609 -28.477 1.00 22.91 399 ILE A O 1
ATOM 3157 N N . LEU A 1 400 ? 11.716 2.012 -26.820 1.00 22.77 400 LEU A N 1
ATOM 3158 C CA . LEU A 1 400 ? 11.639 3.466 -26.929 1.00 22.77 400 LEU A CA 1
ATOM 3159 C C . LEU A 1 400 ? 12.818 3.896 -27.801 1.00 22.77 400 LEU A C 1
ATOM 3161 O O . LEU A 1 400 ? 13.973 3.828 -27.361 1.00 22.77 400 LEU A O 1
ATOM 3165 N N . SER A 1 401 ? 12.475 4.201 -29.054 1.00 24.38 401 SER A N 1
ATOM 3166 C CA . SER A 1 401 ? 13.297 4.840 -30.087 1.00 24.38 401 SER A CA 1
ATOM 3167 C C . SER A 1 401 ? 13.874 6.170 -29.635 1.00 24.38 401 SER A C 1
ATOM 3169 O O . SER A 1 401 ? 13.110 6.922 -28.985 1.00 24.38 401 SER A O 1
#

pLDDT: mean 84.8, std 19.94, range [22.77, 98.75]

InterPro domains:
  IPR006896 Sec23/Sec24, trunk domain [PF04811] (2-60)
  IPR006900 Sec23/Sec24, helical domain [PF04815] (194-292)
  IPR012990 Sec23/Sec24, beta-sandwich [PF08033] (74-179)
  IPR029006 ADF-H/Gelsolin-like domain superfamily [G3DSA:3.40.20.10] (301-351)
  IPR036175 Sec23/Sec24 helical domain superfamily [SSF81811] (194-296)
  IPR036180 Gelsolin-like domain superfamily [SSF82754] (297-348)
  IPR036465 von Willebrand factor A-like domain superfamily [G3DSA:3.40.50.410] (1-64)
  IPR036465 von Willebrand factor A-like domain superfamily [SSF53300] (2-64)
  IPR037364 Protein transport protein Sec23 [PTHR11141] (2-348)

Organism: Hydatigena taeniaeformis (NCBI:txid6205)

Sequence (401 aa):
LQHYEGLANRAAQNGHVVDIFSSHLDQTGLHEMRYLVNYTGGSMTMCDSFASNLFIQSFQIFLRKDAQGHFKMGFNGQLEVKTSRELKVSGCIGSCFSANVKTPSTGESEVGIGHTSIWRLNGLTPSSTLGIFFEVTQPHGQAAAMASSGGRAYVQLVTQYQHASGQRRIRVTTACRQFIDATSQHAYLVAGFDQEAAAVLITRMAMFKAETADGRDALRWLDRQLIKLCRKFGEYHKDDAASFRLPDEFSFYPQFMFHLRRSSFIQVFNNSPDETAYYRHVLNTEDCSNALLMIQPSLIAFRLDGTDEAVLLDSTSIQPDTVLLMDSFFHILIYVGENIAKWRKAGYLVRLLSSLCFYALFLISFGLDLRIAMREILNGYKVLYSKTRHSANALLVCILS

Radius of gyration: 23.7 Å; chains: 1; bounding box: 59×63×65 Å

Secondary structure (DSSP, 8-state):
-HHHHHHHHHHHHTT----EEEE-SS--SHHHHHHHHHHHT--EEEES-TTSHHHHHHHHHHT-B-TTS-BS-EEEEEEEEEE-TTEEEEEEESS-EE-----TTB-SS--SB-S-SEEEEEEE-TT---EEEEEE-S-HHHHHHHHHTT-EEEEEEEEEEEETTS-EEEEEEEEEEE---TTT-HHHHHHT--HHHHHHHHHHHHHHHHHHS-HHHHHHHHHHHHHHHHHHH-B--TT-GGG-B--GGGTTHHHHHHHHTTSTTT--TTS-HHHHHHHHHHHTTS-HHHHHHHHS-EEEEEETTS-EEE--SSGGG--TTEEEEEE-SSEEEEEE-HHHHHHHHTTGGGTTHHHHHHHHHHHHTTT--HHHHHHHHHHT--EEEEEETTEEEEEE-----